Protein AF-0000000082830161 (afdb_homodimer)

Nearest PDB structures (foldseek):
  5fya-assembly1_B  TM=8.811E-01  e=4.080E-21  Pseudomonas aeruginosa PAO1
  5fya-assembly1_A  TM=8.682E-01  e=3.014E-20  Pseudomonas aeruginosa PAO1
  5fqu-assembly1_A  TM=8.841E-01  e=5.123E-19  Pseudomonas aeruginosa PAO1
  5fqu-assembly1_B  TM=8.773E-01  e=6.398E-19  Pseudomonas aeruginosa PAO1
  4kyi-assembly1_A  TM=6.296E-01  e=1.947E-07  Legionella pneumophila subsp. pneumophila str. Philadelphia 1

Structure (mmCIF, N/CA/C/O backbone):
data_AF-0000000082830161-model_v1
#
loop_
_entity.id
_entity.type
_entity.pdbx_description
1 polymer 'Uncharacterized protein'
#
loop_
_atom_site.group_PDB
_atom_site.id
_atom_site.type_symbol
_atom_site.label_atom_id
_atom_site.label_alt_id
_atom_site.label_comp_id
_atom_site.label_asym_id
_atom_site.label_entity_id
_atom_site.label_seq_id
_atom_site.pdbx_PDB_ins_code
_atom_site.Cartn_x
_atom_site.Cartn_y
_atom_site.Cartn_z
_atom_site.occupancy
_atom_site.B_iso_or_equiv
_atom_site.auth_seq_id
_atom_site.auth_comp_id
_atom_site.auth_asym_id
_atom_site.auth_atom_id
_atom_site.pdbx_PDB_model_num
ATOM 1 N N . MET A 1 1 ? -48.688 64.625 6.375 1 28.83 1 MET A N 1
ATOM 2 C CA . MET A 1 1 ? -48.5 63.219 6.566 1 28.83 1 MET A CA 1
ATOM 3 C C . MET A 1 1 ? -47.25 62.75 5.867 1 28.83 1 MET A C 1
ATOM 5 O O . MET A 1 1 ? -47.219 62.625 4.641 1 28.83 1 MET A O 1
ATOM 9 N N . VAL A 1 2 ? -46 63.094 6.355 1 36.34 2 VAL A N 1
ATOM 10 C CA . VAL A 1 2 ? -44.625 62.938 5.898 1 36.34 2 VAL A CA 1
ATOM 11 C C . VAL A 1 2 ? -44.219 61.469 5.938 1 36.34 2 VAL A C 1
ATOM 13 O O . VAL A 1 2 ? -44.25 60.844 7 1 36.34 2 VAL A O 1
ATOM 16 N N . LEU A 1 3 ? -44.406 60.656 4.828 1 34.03 3 LEU A N 1
ATOM 17 C CA . LEU A 1 3 ? -44 59.281 4.613 1 34.03 3 LEU A CA 1
ATOM 18 C C . LEU A 1 3 ? -42.469 59.125 4.777 1 34.03 3 LEU A C 1
ATOM 20 O O . LEU A 1 3 ? -41.719 59.688 3.992 1 34.03 3 LEU A O 1
ATOM 24 N N . ALA A 1 4 ? -41.906 59.094 5.992 1 37.94 4 ALA A N 1
ATOM 25 C CA . ALA A 1 4 ? -40.531 58.75 6.273 1 37.94 4 ALA A CA 1
ATOM 26 C C . ALA A 1 4 ? -40.125 57.438 5.625 1 37.94 4 ALA A C 1
ATOM 28 O O . ALA A 1 4 ? -40.719 56.406 5.914 1 37.94 4 ALA A O 1
ATOM 29 N N . GLY A 1 5 ? -39.562 57.438 4.387 1 36 5 GLY A N 1
ATOM 30 C CA . GLY A 1 5 ? -38.969 56.344 3.65 1 36 5 GLY A CA 1
ATOM 31 C C . GLY A 1 5 ? -37.938 55.562 4.457 1 36 5 GLY A C 1
ATOM 32 O O . GLY A 1 5 ? -37 56.156 4.988 1 36 5 GLY A O 1
ATOM 33 N N . CYS A 1 6 ? -38.281 54.469 5.152 1 37.44 6 CYS A N 1
ATOM 34 C CA . CYS A 1 6 ? -37.406 53.5 5.82 1 37.44 6 CYS A CA 1
ATOM 35 C C . CYS A 1 6 ? -36.25 53.094 4.922 1 37.44 6 CYS A C 1
ATOM 37 O O . CYS A 1 6 ? -36.438 52.594 3.82 1 37.44 6 CYS A O 1
ATOM 39 N N . GLN A 1 7 ? -35.094 53.844 4.895 1 36.03 7 GLN A N 1
ATOM 40 C CA . GLN A 1 7 ? -33.844 53.438 4.289 1 36.03 7 GLN A CA 1
ATOM 41 C C . GLN A 1 7 ? -33.438 52.031 4.734 1 36.03 7 GLN A C 1
ATOM 43 O O . GLN A 1 7 ? -33.25 51.781 5.93 1 36.03 7 GLN A O 1
ATOM 48 N N . THR A 1 8 ? -33.906 50.969 4.09 1 37.84 8 THR A N 1
ATOM 49 C CA . THR A 1 8 ? -33.375 49.625 4.246 1 37.84 8 THR A CA 1
ATOM 50 C C . THR A 1 8 ? -31.844 49.625 4.168 1 37.84 8 THR A C 1
ATOM 52 O O . THR A 1 8 ? -31.266 50 3.139 1 37.84 8 THR A O 1
ATOM 55 N N . THR A 1 9 ? -31.078 49.875 5.195 1 35.88 9 THR A N 1
ATOM 56 C CA . THR A 1 9 ? -29.641 49.625 5.25 1 35.88 9 THR A CA 1
ATOM 57 C C . THR A 1 9 ? -29.344 48.188 4.754 1 35.88 9 THR A C 1
ATOM 59 O O . THR A 1 9 ? -29.812 47.219 5.34 1 35.88 9 THR A O 1
ATOM 62 N N . SER A 1 10 ? -29.203 48 3.447 1 36.72 10 SER A N 1
ATOM 63 C CA . SER A 1 10 ? -28.594 46.812 2.908 1 36.72 10 SER A CA 1
ATOM 64 C C . SER A 1 10 ? -27.375 46.406 3.717 1 36.72 10 SER A C 1
ATOM 66 O O . SER A 1 10 ? -26.469 47.188 3.928 1 36.72 10 SER A O 1
ATOM 68 N N . HIS A 1 11 ? -27.484 45.594 4.734 1 37 11 HIS A N 1
ATOM 69 C CA . HIS A 1 11 ? -26.359 44.938 5.379 1 37 11 HIS A CA 1
ATOM 70 C C . HIS A 1 11 ? -25.344 44.438 4.348 1 37 11 HIS A C 1
ATOM 72 O O . HIS A 1 11 ? -25.656 43.594 3.52 1 37 11 HIS A O 1
ATOM 78 N N . LEU A 1 12 ? -24.531 45.25 3.777 1 35.25 12 LEU A N 1
ATOM 79 C CA . LEU A 1 12 ? -23.297 44.781 3.154 1 35.25 12 LEU A CA 1
ATOM 80 C C . LEU A 1 12 ? -22.656 43.688 3.988 1 35.25 12 LEU A C 1
ATOM 82 O O . LEU A 1 12 ? -22.094 43.938 5.051 1 35.25 12 LEU A O 1
ATOM 86 N N . SER A 1 13 ? -23.281 42.594 4.059 1 37.12 13 SER A N 1
ATOM 87 C CA . SER A 1 13 ? -22.469 41.469 4.543 1 37.12 13 SER A CA 1
ATOM 88 C C . SER A 1 13 ? -21.031 41.562 4.035 1 37.12 13 SER A C 1
ATOM 90 O O . SER A 1 13 ? -20.797 41.688 2.83 1 37.12 13 SER A O 1
ATOM 92 N N . ALA A 1 14 ? -20.172 42.188 4.609 1 39.19 14 ALA A N 1
ATOM 93 C CA . ALA A 1 14 ? -18.734 42.219 4.359 1 39.19 14 ALA A CA 1
ATOM 94 C C . ALA A 1 14 ? -18.281 40.938 3.67 1 39.19 14 ALA A C 1
ATOM 96 O O . ALA A 1 14 ? -18.453 39.844 4.211 1 39.19 14 ALA A O 1
ATOM 97 N N . LEU A 1 15 ? -18.203 40.812 2.412 1 38.62 15 LEU A N 1
ATOM 98 C CA . LEU A 1 15 ? -17.609 39.75 1.609 1 38.62 15 LEU A CA 1
ATOM 99 C C . LEU A 1 15 ? -16.312 39.281 2.234 1 38.62 15 LEU A C 1
ATOM 101 O O . LEU A 1 15 ? -15.32 40 2.264 1 38.62 15 LEU A O 1
ATOM 105 N N . LYS A 1 16 ? -16.312 38.562 3.367 1 47.03 16 LYS A N 1
ATOM 106 C CA . LYS A 1 16 ? -15.094 37.938 3.828 1 47.03 16 LYS A CA 1
ATOM 107 C C . LYS A 1 16 ? -14.219 37.5 2.652 1 47.03 16 LYS A C 1
ATOM 109 O O . LYS A 1 16 ? -14.727 36.906 1.688 1 47.03 16 LYS A O 1
ATOM 114 N N . PRO A 1 17 ? -13.156 38.094 2.34 1 50.16 17 PRO A N 1
ATOM 115 C CA . PRO A 1 17 ? -12.297 37.656 1.234 1 50.16 17 PRO A CA 1
ATOM 116 C C . PRO A 1 17 ? -12.258 36.156 1.067 1 50.16 17 PRO A C 1
ATOM 118 O O . PRO A 1 17 ? -12.102 35.406 2.051 1 50.16 17 PRO A O 1
ATOM 121 N N . GLN A 1 18 ? -12.984 35.562 0.126 1 62.75 18 GLN A N 1
ATOM 122 C CA . GLN A 1 18 ? -13.094 34.156 -0.168 1 62.75 18 GLN A CA 1
ATOM 123 C C . GLN A 1 18 ? -11.719 33.531 -0.36 1 62.75 18 GLN A C 1
ATOM 125 O O . GLN A 1 18 ? -10.961 33.938 -1.24 1 62.75 18 GLN A O 1
ATOM 130 N N . THR A 1 19 ? -11.07 32.938 0.75 1 72.12 19 THR A N 1
ATOM 131 C CA . THR A 1 19 ? -9.844 32.188 0.593 1 72.12 19 THR A CA 1
ATOM 132 C C . THR A 1 19 ? -9.93 31.266 -0.625 1 72.12 19 THR A C 1
ATOM 134 O O . THR A 1 19 ? -10.961 30.641 -0.863 1 72.12 19 THR A O 1
ATOM 137 N N . ALA A 1 20 ? -8.891 31.391 -1.52 1 86.25 20 ALA A N 1
ATOM 138 C CA . ALA A 1 20 ? -8.789 30.516 -2.689 1 86.25 20 ALA A CA 1
ATOM 139 C C . ALA A 1 20 ? -8.945 29.062 -2.299 1 86.25 20 ALA A C 1
ATOM 141 O O . ALA A 1 20 ? -8.641 28.672 -1.165 1 86.25 20 ALA A O 1
ATOM 142 N N . GLU A 1 21 ? -9.484 28.344 -3.156 1 93.88 21 GLU A N 1
ATOM 143 C CA . GLU A 1 21 ? -9.555 26.891 -2.951 1 93.88 21 GLU A CA 1
ATOM 144 C C . GLU A 1 21 ? -8.164 26.297 -2.746 1 93.88 21 GLU A C 1
ATOM 146 O O . GLU A 1 21 ? -7.172 26.844 -3.229 1 93.88 21 GLU A O 1
ATOM 151 N N . ALA A 1 22 ? -8.133 25.266 -2.004 1 96.19 22 ALA A N 1
ATOM 152 C CA . ALA A 1 22 ? -6.875 24.547 -1.807 1 96.19 22 ALA A CA 1
ATOM 153 C C . ALA A 1 22 ? -6.336 24.016 -3.129 1 96.19 22 ALA A C 1
ATOM 155 O O . ALA A 1 22 ? -7.098 23.516 -3.957 1 96.19 22 ALA A O 1
ATOM 156 N N . TYR A 1 23 ? -5.078 24.125 -3.371 1 93 23 TYR A N 1
ATOM 157 C CA . TYR A 1 23 ? -4.477 23.531 -4.562 1 93 23 TYR A CA 1
ATOM 158 C C . TYR A 1 23 ? -3.004 23.219 -4.332 1 93 23 TYR A C 1
ATOM 160 O O . TYR A 1 23 ? -2.414 23.672 -3.35 1 93 23 TYR A O 1
ATOM 168 N N . SER A 1 24 ? -2.529 22.344 -5.125 1 94.38 24 SER A N 1
ATOM 169 C CA . SER A 1 24 ? -1.123 21.953 -5.109 1 94.38 24 SER A CA 1
ATOM 170 C C . SER A 1 24 ? -0.308 22.781 -6.098 1 94.38 24 SER A C 1
ATOM 172 O O . SER A 1 24 ? -0.647 22.859 -7.277 1 94.38 24 SER A O 1
ATOM 174 N N . ARG A 1 25 ? 0.673 23.375 -5.602 1 89.25 25 ARG A N 1
ATOM 175 C CA . ARG A 1 25 ? 1.639 24.078 -6.445 1 89.25 25 ARG A CA 1
ATOM 176 C C . ARG A 1 25 ? 3.02 23.438 -6.344 1 89.25 25 ARG A C 1
ATOM 178 O O . ARG A 1 25 ? 3.504 23.172 -5.242 1 89.25 25 ARG A O 1
ATOM 185 N N . PHE A 1 26 ? 3.539 23.141 -7.52 1 84.12 26 PHE A N 1
ATOM 186 C CA . PHE A 1 26 ? 4.883 22.578 -7.527 1 84.12 26 PHE A CA 1
ATOM 187 C C . PHE A 1 26 ? 5.898 23.594 -7.004 1 84.12 26 PHE A C 1
ATOM 189 O O . PHE A 1 26 ? 5.871 24.766 -7.395 1 84.12 26 PHE A O 1
ATOM 196 N N . VAL A 1 27 ? 6.602 23.188 -6.02 1 76.75 27 VAL A N 1
ATOM 197 C CA . VAL A 1 27 ? 7.684 24.031 -5.523 1 76.75 27 VAL A CA 1
ATOM 198 C C . VAL A 1 27 ? 9.008 23.266 -5.605 1 76.75 27 VAL A C 1
ATOM 200 O O . VAL A 1 27 ? 9.125 22.156 -5.074 1 76.75 27 VAL A O 1
ATOM 203 N N . ASP A 1 28 ? 9.852 23.75 -6.387 1 73.38 28 ASP A N 1
ATOM 204 C CA . ASP A 1 28 ? 11.164 23.125 -6.504 1 73.38 28 ASP A CA 1
ATOM 205 C C . ASP A 1 28 ? 12.078 23.547 -5.359 1 73.38 28 ASP A C 1
ATOM 207 O O . ASP A 1 28 ? 12.453 24.719 -5.262 1 73.38 28 ASP A O 1
ATOM 211 N N . GLN A 1 29 ? 12.492 22.719 -4.531 1 73.12 29 GLN A N 1
ATOM 212 C CA . GLN A 1 29 ? 13.43 22.875 -3.42 1 73.12 29 GLN A CA 1
ATOM 213 C C . GLN A 1 29 ? 13.125 24.141 -2.617 1 73.12 29 GLN A C 1
ATOM 215 O O . GLN A 1 29 ? 13.992 25 -2.463 1 73.12 29 GLN A O 1
ATOM 220 N N . PRO A 1 30 ? 12.008 24.156 -2.018 1 82.31 30 PRO A N 1
ATOM 221 C CA . PRO A 1 30 ? 11.578 25.375 -1.351 1 82.31 30 PRO A CA 1
ATOM 222 C C . PRO A 1 30 ? 12.469 25.75 -0.165 1 82.31 30 PRO A C 1
ATOM 224 O O . PRO A 1 30 ? 12.453 26.906 0.285 1 82.31 30 PRO A O 1
ATOM 227 N N . PHE A 1 31 ? 13.32 24.797 0.176 1 84 31 PHE A N 1
ATOM 228 C CA . PHE A 1 31 ? 14.07 25.078 1.392 1 84 31 PHE A CA 1
ATOM 229 C C . PHE A 1 31 ? 15.57 25.141 1.1 1 84 31 PHE A C 1
ATOM 231 O O . PHE A 1 31 ? 16.391 25.078 2.018 1 84 31 PHE A O 1
ATOM 238 N N . ALA A 1 32 ? 15.875 25.234 -0.155 1 76.94 32 ALA A N 1
ATOM 239 C CA . ALA A 1 32 ? 17.281 25.312 -0.559 1 76.94 32 ALA A CA 1
ATOM 240 C C . ALA A 1 32 ? 17.938 26.562 0.002 1 76.94 32 ALA A C 1
ATOM 242 O O . ALA A 1 32 ? 19.094 26.516 0.436 1 76.94 32 ALA A O 1
ATOM 243 N N . GLN A 1 33 ? 17.156 27.609 -0.022 1 75.5 33 GLN A N 1
ATOM 244 C CA . GLN A 1 33 ? 17.719 28.875 0.471 1 75.5 33 GLN A CA 1
ATOM 245 C C . GLN A 1 33 ? 17.953 28.812 1.978 1 75.5 33 GLN A C 1
ATOM 247 O O . GLN A 1 33 ? 18.922 29.391 2.48 1 75.5 33 GLN A O 1
ATOM 252 N N . LEU A 1 34 ? 17.062 28.172 2.66 1 77.44 34 LEU A N 1
ATOM 253 C CA . LEU A 1 34 ? 17.219 28.016 4.102 1 77.44 34 LEU A CA 1
ATOM 254 C C . LEU A 1 34 ? 18.516 27.266 4.418 1 77.44 34 LEU A C 1
ATOM 256 O O . LEU A 1 34 ? 19.234 27.625 5.352 1 77.44 34 LEU A O 1
ATOM 260 N N . LYS A 1 35 ? 18.781 26.328 3.637 1 77.06 35 LYS A N 1
ATOM 261 C CA . LYS A 1 35 ? 19.984 25.516 3.83 1 77.06 35 LYS A CA 1
ATOM 262 C C . LYS A 1 35 ? 21.25 26.344 3.643 1 77.06 35 LYS A C 1
ATOM 264 O O . LYS A 1 35 ? 22.203 26.219 4.422 1 77.06 35 LYS A O 1
ATOM 269 N N . LYS A 1 36 ? 21.219 27.141 2.674 1 73.5 36 LYS A N 1
ATOM 270 C CA . LYS A 1 36 ? 22.391 27.938 2.326 1 73.5 36 LYS A CA 1
ATOM 271 C C . LYS A 1 36 ? 22.578 29.094 3.309 1 73.5 36 LYS A C 1
ATOM 273 O O . LYS A 1 36 ? 23.719 29.375 3.719 1 73.5 36 LYS A O 1
ATOM 278 N N . GLN A 1 37 ? 21.516 29.594 3.719 1 75.5 37 GLN A N 1
ATOM 279 C CA . GLN A 1 37 ? 21.609 30.812 4.52 1 75.5 37 GLN A CA 1
ATOM 280 C C . GLN A 1 37 ? 21.906 30.484 5.98 1 75.5 37 GLN A C 1
ATOM 282 O O . GLN A 1 37 ? 22.672 31.203 6.637 1 75.5 37 GLN A O 1
ATOM 287 N N . HIS A 1 38 ? 21.328 29.5 6.488 1 75.94 38 HIS A N 1
ATOM 288 C CA . HIS A 1 38 ? 21.406 29.281 7.926 1 75.94 38 HIS A CA 1
ATOM 289 C C . HIS A 1 38 ? 22.375 28.141 8.258 1 75.94 38 HIS A C 1
ATOM 291 O O . HIS A 1 38 ? 22.641 27.875 9.438 1 75.94 38 HIS A O 1
ATOM 297 N N . LYS A 1 39 ? 23.016 27.562 7.285 1 75.12 39 LYS A N 1
ATOM 298 C CA . LYS A 1 39 ? 24 26.484 7.473 1 75.12 39 LYS A CA 1
ATOM 299 C C . LYS A 1 39 ? 23.453 25.422 8.43 1 75.12 39 LYS A C 1
ATOM 301 O O . LYS A 1 39 ? 24.188 24.953 9.312 1 75.12 39 LYS A O 1
ATOM 306 N N . LYS A 1 40 ? 22.219 25.344 8.539 1 86.19 40 LYS A N 1
ATOM 307 C CA . LYS A 1 40 ? 21.609 24.312 9.375 1 86.19 40 LYS A CA 1
ATOM 308 C C . LYS A 1 40 ? 20.812 23.328 8.539 1 86.19 40 LYS A C 1
ATOM 310 O O . LYS A 1 40 ? 20.359 23.656 7.441 1 86.19 40 LYS A O 1
ATOM 315 N N . PRO A 1 41 ? 20.703 22.125 9.055 1 93.75 41 PRO A N 1
ATOM 316 C CA . PRO A 1 41 ? 19.922 21.141 8.305 1 93.75 41 PRO A CA 1
ATOM 317 C C . PRO A 1 41 ? 18.422 21.469 8.289 1 93.75 41 PRO A C 1
ATOM 319 O O . PRO A 1 41 ? 17.891 21.969 9.273 1 93.75 41 PRO A O 1
ATOM 322 N N . VAL A 1 42 ? 17.797 21.188 7.168 1 95.81 42 VAL A N 1
ATOM 323 C CA . VAL A 1 42 ? 16.344 21.328 7.047 1 95.81 42 VAL A CA 1
ATOM 324 C C . VAL A 1 42 ? 15.656 20.141 7.715 1 95.81 42 VAL A C 1
ATOM 326 O O . VAL A 1 42 ? 15.789 19 7.266 1 95.81 42 VAL A O 1
ATOM 329 N N . VAL A 1 43 ? 14.906 20.422 8.789 1 97.44 43 VAL A N 1
ATOM 330 C CA . VAL A 1 43 ? 14.25 19.375 9.57 1 97.44 43 VAL A CA 1
ATOM 331 C C . VAL A 1 43 ? 12.766 19.344 9.227 1 97.44 43 VAL A C 1
ATOM 333 O O . VAL A 1 43 ? 12.07 20.359 9.336 1 97.44 43 VAL A O 1
ATOM 336 N N . ALA A 1 44 ? 12.305 18.172 8.797 1 98.56 44 ALA A N 1
ATOM 337 C CA . ALA A 1 44 ? 10.891 17.969 8.508 1 98.56 44 ALA A CA 1
ATOM 338 C C . ALA A 1 44 ? 10.227 17.125 9.586 1 98.56 44 ALA A C 1
ATOM 340 O O . ALA A 1 44 ? 10.82 16.156 10.07 1 98.56 44 ALA A O 1
ATOM 341 N N . LEU A 1 45 ? 9.055 17.531 10.016 1 98.88 45 LEU A N 1
ATOM 342 C CA . LEU A 1 45 ? 8.172 16.703 10.844 1 98.88 45 LEU A CA 1
ATOM 343 C C . LEU A 1 45 ? 7.043 16.109 10.008 1 98.88 45 LEU A C 1
ATOM 345 O O . LEU A 1 45 ? 6.266 16.844 9.398 1 98.88 45 LEU A O 1
ATOM 349 N N . VAL A 1 46 ? 7.055 14.82 9.922 1 98.94 46 VAL A N 1
ATOM 350 C CA . VAL A 1 46 ? 6.062 14.094 9.133 1 98.94 46 VAL A CA 1
ATOM 351 C C . VAL A 1 46 ? 5.043 13.438 10.062 1 98.94 46 VAL A C 1
ATOM 353 O O . VAL A 1 46 ? 5.398 12.594 10.883 1 98.94 46 VAL A O 1
ATOM 356 N N . LEU A 1 47 ? 3.816 13.867 9.914 1 98.88 47 LEU A N 1
ATOM 357 C CA . LEU A 1 47 ? 2.742 13.383 10.781 1 98.88 47 LEU A CA 1
ATOM 358 C C . LEU A 1 47 ? 1.81 12.453 10.016 1 98.88 47 LEU A C 1
ATOM 360 O O . LEU A 1 47 ? 1.105 12.883 9.102 1 98.88 47 LEU A O 1
ATOM 364 N N . GLY A 1 48 ? 1.772 11.227 10.461 1 98.38 48 GLY A N 1
ATOM 365 C CA . GLY A 1 48 ? 1.076 10.18 9.734 1 98.38 48 GLY A CA 1
ATOM 366 C C . GLY A 1 48 ? -0.414 10.148 10.016 1 98.38 48 GLY A C 1
ATOM 367 O O . GLY A 1 48 ? -0.892 10.812 10.938 1 98.38 48 GLY A O 1
ATOM 368 N N . SER A 1 49 ? -1.104 9.312 9.164 1 96.12 49 SER A N 1
ATOM 369 C CA . SER A 1 49 ? -2.533 9.062 9.328 1 96.12 49 SER A CA 1
ATOM 370 C C . SER A 1 49 ? -2.801 8.086 10.469 1 96.12 49 SER A C 1
ATOM 372 O O . SER A 1 49 ? -1.894 7.379 10.906 1 96.12 49 SER A O 1
ATOM 374 N N . GLY A 1 50 ? -4.121 8.156 10.977 1 90.25 50 GLY A N 1
ATOM 375 C CA . GLY A 1 50 ? -4.406 7.207 12.047 1 90.25 50 GLY A CA 1
ATOM 376 C C . GLY A 1 50 ? -5.699 7.508 12.781 1 90.25 50 GLY A C 1
ATOM 377 O O . GLY A 1 50 ? -5.957 6.941 13.844 1 90.25 50 GLY A O 1
ATOM 378 N N . GLY A 1 51 ? -6.504 8.422 12.273 1 85.38 51 GLY A N 1
ATOM 379 C CA . GLY A 1 51 ? -7.793 8.734 12.875 1 85.38 51 GLY A CA 1
ATOM 380 C C . GLY A 1 51 ? -7.676 9.312 14.273 1 85.38 51 GLY A C 1
ATOM 381 O O . GLY A 1 51 ? -6.926 10.266 14.492 1 85.38 51 GLY A O 1
ATOM 382 N N . ALA A 1 52 ? -8.398 8.672 15.18 1 81.19 52 ALA A N 1
ATOM 383 C CA . ALA A 1 52 ? -8.461 9.188 16.547 1 81.19 52 ALA A CA 1
ATOM 384 C C . ALA A 1 52 ? -7.113 9.016 17.25 1 81.19 52 ALA A C 1
ATOM 386 O O . ALA A 1 52 ? -6.879 9.625 18.297 1 81.19 52 ALA A O 1
ATOM 387 N N . ARG A 1 53 ? -6.285 8.312 16.75 1 90 53 ARG A N 1
ATOM 388 C CA . ARG A 1 53 ? -4.953 8.156 17.312 1 90 53 ARG A CA 1
ATOM 389 C C . ARG A 1 53 ? -4.105 9.406 17.078 1 90 53 ARG A C 1
ATOM 391 O O . ARG A 1 53 ? -3.01 9.531 17.625 1 90 53 ARG A O 1
ATOM 398 N N . GLY A 1 54 ? -4.656 10.328 16.375 1 93 54 GLY A N 1
ATOM 399 C CA . GLY A 1 54 ? -3.975 11.57 16.031 1 93 54 GLY A CA 1
ATOM 400 C C . GLY A 1 54 ? -3.625 12.414 17.234 1 93 54 GLY A C 1
ATOM 401 O O . GLY A 1 54 ? -2.754 13.281 17.156 1 93 54 GLY A O 1
ATOM 402 N N . TYR A 1 55 ? -4.227 12.133 18.375 1 93.56 55 TYR A N 1
ATOM 403 C CA . TYR A 1 55 ? -3.893 12.867 19.594 1 93.56 55 TYR A CA 1
ATOM 404 C C . TYR A 1 55 ? -2.449 12.609 20.016 1 93.56 55 TYR A C 1
ATOM 406 O O . TYR A 1 55 ? -1.837 13.43 20.703 1 93.56 55 TYR A O 1
ATOM 414 N N . ALA A 1 56 ? -1.927 11.531 19.578 1 96 56 ALA A N 1
ATOM 415 C CA . ALA A 1 56 ? -0.538 11.203 19.891 1 96 56 ALA A CA 1
ATOM 416 C C . ALA A 1 56 ? 0.418 12.203 19.25 1 96 56 ALA A C 1
ATOM 418 O O . ALA A 1 56 ? 1.499 12.469 19.781 1 96 56 ALA A O 1
ATOM 419 N N . HIS A 1 57 ? 0.059 12.734 18.078 1 98.19 57 HIS A N 1
ATOM 420 C CA . HIS A 1 57 ? 0.884 13.75 17.438 1 98.19 57 HIS A CA 1
ATOM 421 C C . HIS A 1 57 ? 1.111 14.938 18.375 1 98.19 57 HIS A C 1
ATOM 423 O O . HIS A 1 57 ? 2.195 15.531 18.375 1 98.19 57 HIS A O 1
ATOM 429 N N . ILE A 1 58 ? 0.1 15.266 19.156 1 97.94 58 ILE A N 1
ATOM 430 C CA . ILE A 1 58 ? 0.179 16.406 20.062 1 97.94 58 ILE A CA 1
ATOM 431 C C . ILE A 1 58 ? 1.243 16.141 21.125 1 97.94 58 ILE A C 1
ATOM 433 O O . ILE A 1 58 ? 2.068 17.016 21.422 1 97.94 58 ILE A O 1
ATOM 437 N N . GLY A 1 59 ? 1.216 14.945 21.688 1 98.12 59 GLY A N 1
ATOM 438 C CA . GLY A 1 59 ? 2.246 14.578 22.641 1 98.12 59 GLY A CA 1
ATOM 439 C C . GLY A 1 59 ? 3.646 14.641 22.062 1 98.12 59 GLY A C 1
ATOM 440 O O . GLY A 1 59 ? 4.574 15.117 22.719 1 98.12 59 GLY A O 1
ATOM 441 N N . VAL A 1 60 ? 3.795 14.18 20.859 1 98.69 60 VAL A N 1
ATOM 442 C CA . VAL A 1 60 ? 5.094 14.203 20.203 1 98.69 60 VAL A CA 1
ATOM 443 C C . VAL A 1 60 ? 5.559 15.648 20.031 1 98.69 60 VAL A C 1
ATOM 445 O O . VAL A 1 60 ? 6.703 15.977 20.344 1 98.69 60 VAL A O 1
ATOM 448 N N . ILE A 1 61 ? 4.703 16.531 19.562 1 98.75 61 ILE A N 1
ATOM 449 C CA . ILE A 1 61 ? 5.023 17.922 19.312 1 98.75 61 ILE A CA 1
ATOM 450 C C . ILE A 1 61 ? 5.418 18.609 20.625 1 98.75 61 ILE A C 1
ATOM 452 O O . ILE A 1 61 ? 6.363 19.391 20.656 1 98.75 61 ILE A O 1
ATOM 456 N N . GLU A 1 62 ? 4.703 18.281 21.672 1 98.31 62 GLU A N 1
ATOM 457 C CA . GLU A 1 62 ? 5.02 18.828 22.984 1 98.31 62 GLU A CA 1
ATOM 458 C C . GLU A 1 62 ? 6.461 18.516 23.375 1 98.31 62 GLU A C 1
ATOM 460 O O . GLU A 1 62 ? 7.199 19.422 23.797 1 98.31 62 GLU A O 1
ATOM 465 N N . VAL A 1 63 ? 6.848 17.312 23.234 1 98.62 63 VAL A N 1
ATOM 466 C CA . VAL A 1 63 ? 8.188 16.891 23.625 1 98.62 63 VAL A CA 1
ATOM 467 C C . VAL A 1 63 ? 9.227 17.547 22.719 1 98.62 63 VAL A C 1
ATOM 469 O O . VAL A 1 63 ? 10.25 18.047 23.203 1 98.62 63 VAL A O 1
ATOM 472 N N . LEU A 1 64 ? 8.984 17.562 21.422 1 98.44 64 LEU A N 1
ATOM 473 C CA . LEU A 1 64 ? 9.93 18.188 20.5 1 98.44 64 LEU A CA 1
ATOM 474 C C . LEU A 1 64 ? 10.156 19.656 20.859 1 98.44 64 LEU A C 1
ATOM 476 O O . LEU A 1 64 ? 11.297 20.109 20.953 1 98.44 64 LEU A O 1
ATOM 480 N N . GLU A 1 65 ? 9.125 20.391 21.141 1 97.62 65 GLU A N 1
ATOM 481 C CA . GLU A 1 65 ? 9.234 21.797 21.484 1 97.62 65 GLU A CA 1
ATOM 482 C C . GLU A 1 65 ? 9.969 21.984 22.812 1 97.62 65 GLU A C 1
ATOM 484 O O . GLU A 1 65 ? 10.773 22.922 22.953 1 97.62 65 GLU A O 1
ATOM 489 N N . GLN A 1 66 ? 9.656 21.172 23.719 1 97.25 66 GLN A N 1
ATOM 490 C CA . GLN A 1 66 ? 10.289 21.25 25.031 1 97.25 66 GLN A CA 1
ATOM 491 C C . GLN A 1 66 ? 11.805 21.109 24.906 1 97.25 66 GLN A C 1
ATOM 493 O O . GLN A 1 66 ? 12.555 21.641 25.734 1 97.25 66 GLN A O 1
ATOM 498 N N . HIS A 1 67 ? 12.195 20.469 23.922 1 97.38 67 HIS A N 1
ATOM 499 C CA . HIS A 1 67 ? 13.625 20.219 23.75 1 97.38 67 HIS A CA 1
ATOM 500 C C . HIS A 1 67 ? 14.211 21.078 22.641 1 97.38 67 HIS A C 1
ATOM 502 O O . HIS A 1 67 ? 15.281 20.781 22.109 1 97.38 67 HIS A O 1
ATOM 508 N N . GLY A 1 68 ? 13.422 22.016 22.188 1 96.12 68 GLY A N 1
ATOM 509 C CA . GLY A 1 68 ? 13.914 23.016 21.234 1 96.12 68 GLY A CA 1
ATOM 510 C C . GLY A 1 68 ? 14.008 22.484 19.812 1 96.12 68 GLY A C 1
ATOM 511 O O . GLY A 1 68 ? 14.719 23.047 18.984 1 96.12 68 GLY A O 1
ATOM 512 N N . ILE A 1 69 ? 13.414 21.438 19.531 1 96.56 69 ILE A N 1
ATOM 513 C CA . ILE A 1 69 ? 13.398 20.875 18.188 1 96.56 69 ILE A CA 1
ATOM 514 C C . ILE A 1 69 ? 12.18 21.391 17.422 1 96.56 69 ILE A C 1
ATOM 516 O O . ILE A 1 69 ? 11.062 20.906 17.641 1 96.56 69 ILE A O 1
ATOM 520 N N . ARG A 1 70 ? 12.414 22.328 16.594 1 95.25 70 ARG A N 1
ATOM 521 C CA . ARG A 1 70 ? 11.344 22.906 15.781 1 95.25 70 ARG A CA 1
ATOM 522 C C . ARG A 1 70 ? 11.523 22.531 14.312 1 95.25 70 ARG A C 1
ATOM 524 O O . ARG A 1 70 ? 12.586 22.781 13.734 1 95.25 70 ARG A O 1
ATOM 531 N N . PRO A 1 71 ? 10.484 22 13.727 1 97.56 71 PRO A N 1
ATOM 532 C CA . PRO A 1 71 ? 10.633 21.656 12.312 1 97.56 71 PRO A CA 1
ATOM 533 C C . PRO A 1 71 ? 10.633 22.875 11.398 1 97.56 71 PRO A C 1
ATOM 535 O O . PRO A 1 71 ? 9.992 23.875 11.703 1 97.56 71 PRO A O 1
ATOM 538 N N . ASP A 1 72 ? 11.359 22.734 10.297 1 97 72 ASP A N 1
ATOM 539 C CA . ASP A 1 72 ? 11.367 23.781 9.266 1 97 72 ASP A CA 1
ATOM 540 C C . ASP A 1 72 ? 10.109 23.688 8.398 1 97 72 ASP A C 1
ATOM 542 O O . ASP A 1 72 ? 9.672 24.703 7.824 1 97 72 ASP A O 1
ATOM 546 N N . PHE A 1 73 ? 9.562 22.484 8.289 1 97.88 73 PHE A N 1
ATOM 547 C CA . PHE A 1 73 ? 8.258 22.328 7.648 1 97.88 73 PHE A CA 1
ATOM 548 C C . PHE A 1 73 ? 7.582 21.047 8.117 1 97.88 73 PHE A C 1
ATOM 550 O O . PHE A 1 73 ? 8.211 20.203 8.742 1 97.88 73 PHE A O 1
ATOM 557 N N . ILE A 1 74 ? 6.27 20.969 7.863 1 98.75 74 ILE A N 1
ATOM 558 C CA . ILE A 1 74 ? 5.449 19.844 8.297 1 98.75 74 ILE A CA 1
ATOM 559 C C . ILE A 1 74 ? 4.719 19.234 7.094 1 98.75 74 ILE A C 1
ATOM 561 O O . ILE A 1 74 ? 4.242 19.969 6.223 1 98.75 74 ILE A O 1
ATOM 565 N N . VAL A 1 75 ? 4.742 17.938 6.988 1 98.81 75 VAL A N 1
ATOM 566 C CA . VAL A 1 75 ? 3.895 17.203 6.055 1 98.81 75 VAL A CA 1
ATOM 567 C C . VAL A 1 75 ? 2.914 16.328 6.832 1 98.81 75 VAL A C 1
ATOM 569 O O . VAL A 1 75 ? 3.312 15.609 7.75 1 98.81 75 VAL A O 1
ATOM 572 N N . GLY A 1 76 ? 1.658 16.438 6.5 1 98.81 76 GLY A N 1
ATOM 573 C CA . GLY A 1 76 ? 0.668 15.68 7.25 1 98.81 76 GLY A CA 1
ATOM 574 C C . GLY A 1 76 ? -0.318 14.945 6.359 1 98.81 76 GLY A C 1
ATOM 575 O O . GLY A 1 76 ? -0.709 15.453 5.305 1 98.81 76 GLY A O 1
ATOM 576 N N . THR A 1 77 ? -0.735 13.812 6.793 1 98.62 77 THR A N 1
ATOM 577 C CA . THR A 1 77 ? -1.79 13.031 6.156 1 98.62 77 THR A CA 1
ATOM 578 C C . THR A 1 77 ? -2.904 12.711 7.148 1 98.62 77 THR A C 1
ATOM 580 O O . THR A 1 77 ? -2.645 12.195 8.242 1 98.62 77 THR A O 1
ATOM 583 N N . SER A 1 78 ? -4.223 12.984 6.773 1 96.81 78 SER A N 1
ATOM 584 C CA . SER A 1 78 ? -5.383 12.688 7.605 1 96.81 78 SER A CA 1
ATOM 585 C C . SER A 1 78 ? -5.242 13.297 8.992 1 96.81 78 SER A C 1
ATOM 587 O O . SER A 1 78 ? -4.996 14.5 9.125 1 96.81 78 SER A O 1
ATOM 589 N N . ALA A 1 79 ? -5.27 12.547 10.055 1 94.94 79 ALA A N 1
ATOM 590 C CA . ALA A 1 79 ? -5.113 13.07 11.414 1 94.94 79 ALA A CA 1
ATOM 591 C C . ALA A 1 79 ? -3.846 13.914 11.531 1 94.94 79 ALA A C 1
ATOM 593 O O . ALA A 1 79 ? -3.828 14.914 12.25 1 94.94 79 ALA A O 1
ATOM 594 N N . GLY A 1 80 ? -2.855 13.508 10.844 1 98.12 80 GLY A N 1
ATOM 595 C CA . GLY A 1 80 ? -1.618 14.273 10.836 1 98.12 80 GLY A CA 1
ATOM 596 C C . GLY A 1 80 ? -1.766 15.641 10.203 1 98.12 80 GLY A C 1
ATOM 597 O O . GLY A 1 80 ? -1.135 16.609 10.648 1 98.12 80 GLY A O 1
ATOM 598 N N . SER A 1 81 ? -2.592 15.711 9.172 1 98.62 81 SER A N 1
ATOM 599 C CA . SER A 1 81 ? -2.812 17.016 8.547 1 98.62 81 SER A CA 1
ATOM 600 C C . SER A 1 81 ? -3.611 17.938 9.461 1 98.62 81 SER A C 1
ATOM 602 O O . SER A 1 81 ? -3.398 19.141 9.469 1 98.62 81 SER A O 1
ATOM 604 N N . ILE A 1 82 ? -4.512 17.375 10.258 1 96.88 82 ILE A N 1
ATOM 605 C CA . ILE A 1 82 ? -5.305 18.172 11.195 1 96.88 82 ILE A CA 1
ATOM 606 C C . ILE A 1 82 ? -4.395 18.781 12.258 1 96.88 82 ILE A C 1
ATOM 608 O O . ILE A 1 82 ? -4.305 20 12.383 1 96.88 82 ILE A O 1
ATOM 612 N N . VAL A 1 83 ? -3.658 17.938 12.922 1 97.94 83 VAL A N 1
ATOM 613 C CA . VAL A 1 83 ? -2.785 18.391 14.008 1 97.94 83 VAL A CA 1
ATOM 614 C C . VAL A 1 83 ? -1.667 19.266 13.438 1 97.94 83 VAL A C 1
ATOM 616 O O . VAL A 1 83 ? -1.341 20.297 14.008 1 97.94 83 VAL A O 1
ATOM 619 N N . GLY A 1 84 ? -1.151 18.828 12.336 1 98.75 84 GLY A N 1
ATOM 620 C CA . GLY A 1 84 ? -0.074 19.562 11.703 1 98.75 84 GLY A CA 1
ATOM 621 C C . GLY A 1 84 ? -0.477 20.969 11.297 1 98.75 84 GLY A C 1
ATOM 622 O O . GLY A 1 84 ? 0.269 21.938 11.531 1 98.75 84 GLY A O 1
ATOM 623 N N . ALA A 1 85 ? -1.649 21.109 10.742 1 98.62 85 ALA A N 1
ATOM 624 C CA . ALA A 1 85 ? -2.115 22.422 10.297 1 98.62 85 ALA A CA 1
ATOM 625 C C . ALA A 1 85 ? -2.316 23.359 11.477 1 98.62 85 ALA A C 1
ATOM 627 O O . ALA A 1 85 ? -1.914 24.531 11.43 1 98.62 85 ALA A O 1
ATOM 628 N N . ILE A 1 86 ? -2.9 22.859 12.5 1 98.38 86 ILE A N 1
ATOM 629 C CA . ILE A 1 86 ? -3.166 23.703 13.664 1 98.38 86 ILE A CA 1
ATOM 630 C C . ILE A 1 86 ? -1.847 24.109 14.32 1 98.38 86 ILE A C 1
ATOM 632 O O . ILE A 1 86 ? -1.654 25.266 14.672 1 98.38 86 ILE A O 1
ATOM 636 N N . TYR A 1 87 ? -0.925 23.234 14.406 1 98.69 87 TYR A N 1
ATOM 637 C CA . TYR A 1 87 ? 0.398 23.531 14.938 1 98.69 87 TYR A CA 1
ATOM 638 C C . TYR A 1 87 ? 1.132 24.531 14.039 1 98.69 87 TYR A C 1
ATOM 640 O O . TYR A 1 87 ? 1.713 25.5 14.516 1 98.69 87 TYR A O 1
ATOM 648 N N . ALA A 1 88 ? 1.051 24.297 12.789 1 98.62 88 ALA A N 1
ATOM 649 C CA . ALA A 1 88 ? 1.76 25.109 11.812 1 98.62 88 ALA A CA 1
ATOM 650 C C . ALA A 1 88 ? 1.253 26.547 11.828 1 98.62 88 ALA A C 1
ATOM 652 O O . ALA A 1 88 ? 1.959 27.469 11.398 1 98.62 88 ALA A O 1
ATOM 653 N N . SER A 1 89 ? 0.03 26.719 12.266 1 98.31 89 SER A N 1
ATOM 654 C CA . SER A 1 89 ? -0.571 28.062 12.281 1 98.31 89 SER A CA 1
ATOM 655 C C . SER A 1 89 ? 0.076 28.938 13.344 1 98.31 89 SER A C 1
ATOM 657 O O . SER A 1 89 ? -0.102 30.156 13.328 1 98.31 89 SER A O 1
ATOM 659 N N . GLY A 1 90 ? 0.732 28.297 14.297 1 97.69 90 GLY A N 1
ATOM 660 C CA . GLY A 1 90 ? 1.4 29.078 15.336 1 97.69 90 GLY A CA 1
ATOM 661 C C . GLY A 1 90 ? 0.94 28.719 16.734 1 97.69 90 GLY A C 1
ATOM 662 O O . GLY A 1 90 ? 1.461 29.25 17.719 1 97.69 90 GLY A O 1
ATOM 663 N N . LYS A 1 91 ? 0.043 27.828 16.844 1 97.25 91 LYS A N 1
ATOM 664 C CA . LYS A 1 91 ? -0.407 27.422 18.172 1 97.25 91 LYS A CA 1
ATOM 665 C C . LYS A 1 91 ? 0.705 26.719 18.938 1 97.25 91 LYS A C 1
ATOM 667 O O . LYS A 1 91 ? 1.46 25.938 18.359 1 97.25 91 LYS A O 1
ATOM 672 N N . THR A 1 92 ? 0.74 27.047 20.203 1 96.62 92 THR A N 1
ATOM 673 C CA . THR A 1 92 ? 1.683 26.359 21.078 1 96.62 92 THR A CA 1
ATOM 674 C C . THR A 1 92 ? 1.199 24.953 21.406 1 96.62 92 THR A C 1
ATOM 676 O O . THR A 1 92 ? 0.026 24.625 21.219 1 96.62 92 THR A O 1
ATOM 679 N N . PRO A 1 93 ? 2.109 24.141 21.906 1 96.19 93 PRO A N 1
ATOM 680 C CA . PRO A 1 93 ? 1.68 22.797 22.312 1 96.19 93 PRO A CA 1
ATOM 681 C C . PRO A 1 93 ? 0.55 22.828 23.344 1 96.19 93 PRO A C 1
ATOM 683 O O . PRO A 1 93 ? -0.373 22.016 23.281 1 96.19 93 PRO A O 1
ATOM 686 N N . ASP A 1 94 ? 0.622 23.75 24.219 1 96.31 94 ASP A N 1
ATOM 687 C CA . ASP A 1 94 ? -0.437 23.875 25.219 1 96.31 94 ASP A CA 1
ATOM 688 C C . ASP A 1 94 ? -1.771 24.219 24.547 1 96.31 94 ASP A C 1
ATOM 690 O O . ASP A 1 94 ? -2.812 23.688 24.922 1 96.31 94 ASP A O 1
ATOM 694 N N . GLU A 1 95 ? -1.729 25.141 23.656 1 96.81 95 GLU A N 1
ATOM 695 C CA . GLU A 1 95 ? -2.941 25.5 22.922 1 96.81 95 GLU A CA 1
ATOM 696 C C . GLU A 1 95 ? -3.471 24.328 22.125 1 96.81 95 GLU A C 1
ATOM 698 O O . GLU A 1 95 ? -4.684 24.125 22.031 1 96.81 95 GLU A O 1
ATOM 703 N N . LEU A 1 96 ? -2.547 23.641 21.562 1 96.25 96 LEU A N 1
ATOM 704 C CA . LEU A 1 96 ? -2.916 22.438 20.812 1 96.25 96 LEU A CA 1
ATOM 705 C C . LEU A 1 96 ? -3.633 21.438 21.719 1 96.25 96 LEU A C 1
ATOM 707 O O . LEU A 1 96 ? -4.664 20.875 21.344 1 96.25 96 LEU A O 1
ATOM 711 N N . ARG A 1 97 ? -3.078 21.188 22.844 1 95 97 ARG A N 1
ATOM 712 C CA . ARG A 1 97 ? -3.648 20.266 23.828 1 95 97 ARG A CA 1
ATOM 713 C C . ARG A 1 97 ? -5.031 20.719 24.266 1 95 97 ARG A C 1
ATOM 715 O O . ARG A 1 97 ? -5.969 19.922 24.328 1 95 97 ARG A O 1
ATOM 722 N N . ASP A 1 98 ? -5.152 21.969 24.547 1 94.5 98 ASP A N 1
ATOM 723 C CA . ASP A 1 98 ? -6.43 22.531 24.953 1 94.5 98 ASP A CA 1
ATOM 724 C C . ASP A 1 98 ? -7.484 22.359 23.859 1 94.5 98 ASP A C 1
ATOM 726 O O . ASP A 1 98 ? -8.633 22 24.156 1 94.5 98 ASP A O 1
ATOM 730 N N . THR A 1 99 ? -7.07 22.703 22.656 1 92.25 99 THR A N 1
ATOM 731 C CA . THR A 1 99 ? -7.961 22.531 21.516 1 92.25 99 THR A CA 1
ATOM 732 C C . THR A 1 99 ? -8.445 21.094 21.406 1 92.25 99 THR A C 1
ATOM 734 O O . THR A 1 99 ? -9.625 20.844 21.156 1 92.25 99 THR A O 1
ATOM 737 N N . ALA A 1 100 ? -7.566 20.156 21.625 1 89.5 100 ALA A N 1
ATOM 738 C CA . ALA A 1 100 ? -7.875 18.719 21.516 1 89.5 100 ALA A CA 1
ATOM 739 C C . ALA A 1 100 ? -8.836 18.297 22.625 1 89.5 100 ALA A C 1
ATOM 741 O O . ALA A 1 100 ? -9.773 17.531 22.375 1 89.5 100 ALA A O 1
ATOM 742 N N . LEU A 1 101 ? -8.656 18.812 23.766 1 88.62 101 LEU A N 1
ATOM 743 C CA . LEU A 1 101 ? -9.438 18.375 24.922 1 88.62 101 LEU A CA 1
ATOM 744 C C . LEU A 1 101 ? -10.828 19.016 24.906 1 88.62 101 LEU A C 1
ATOM 746 O O . LEU A 1 101 ? -11.773 18.453 25.453 1 88.62 101 LEU A O 1
ATOM 750 N N . LYS A 1 102 ? -10.945 20.094 24.219 1 86.56 102 LYS A N 1
ATOM 751 C CA . LYS A 1 102 ? -12.227 20.797 24.172 1 86.56 102 LYS A CA 1
ATOM 752 C C . LYS A 1 102 ? -13.055 20.359 22.969 1 86.56 102 LYS A C 1
ATOM 754 O O . LYS A 1 102 ? -14.242 20.672 22.875 1 86.56 102 LYS A O 1
ATOM 759 N N . MET A 1 103 ? -12.367 19.688 22.094 1 82.75 103 MET A N 1
ATOM 760 C CA . MET A 1 103 ? -13.07 19.25 20.891 1 82.75 103 MET A CA 1
ATOM 761 C C . MET A 1 103 ? -14.227 18.328 21.234 1 82.75 103 MET A C 1
ATOM 763 O O . MET A 1 103 ? -14.078 17.406 22.031 1 82.75 103 MET A O 1
ATOM 767 N N . LYS A 1 104 ? -15.391 18.609 20.703 1 75.12 104 LYS A N 1
ATOM 768 C CA . LYS A 1 104 ? -16.562 17.75 20.828 1 75.12 104 LYS A CA 1
ATOM 769 C C . LYS A 1 104 ? -16.875 17.047 19.5 1 75.12 104 LYS A C 1
ATOM 771 O O . LYS A 1 104 ? -16.531 17.562 18.438 1 75.12 104 LYS A O 1
ATOM 776 N N . ALA A 1 105 ? -17.438 15.844 19.656 1 66.94 105 ALA A N 1
ATOM 777 C CA . ALA A 1 105 ? -17.812 15.078 18.469 1 66.94 105 ALA A CA 1
ATOM 778 C C . ALA A 1 105 ? -18.656 15.93 17.516 1 66.94 105 ALA A C 1
ATOM 780 O O . ALA A 1 105 ? -18.5 15.836 16.297 1 66.94 105 ALA A O 1
ATOM 781 N N . ALA A 1 106 ? -19.406 16.719 17.984 1 67.81 106 ALA A N 1
ATOM 782 C CA . ALA A 1 106 ? -20.312 17.547 17.203 1 67.81 106 ALA A CA 1
ATOM 783 C C . ALA A 1 106 ? -19.547 18.594 16.406 1 67.81 106 ALA A C 1
ATOM 785 O O . ALA A 1 106 ? -20.078 19.156 15.43 1 67.81 106 ALA A O 1
ATOM 786 N N . ASP A 1 107 ? -18.359 18.766 16.797 1 70.44 107 ASP A N 1
ATOM 787 C CA . ASP A 1 107 ? -17.547 19.766 16.109 1 70.44 107 ASP A CA 1
ATOM 788 C C . ASP A 1 107 ? -17.062 19.219 14.766 1 70.44 107 ASP A C 1
ATOM 790 O O . ASP A 1 107 ? -16.75 19.984 13.852 1 70.44 107 ASP A O 1
ATOM 794 N N . VAL A 1 108 ? -17.016 17.875 14.617 1 65.69 108 VAL A N 1
ATOM 795 C CA . VAL A 1 108 ? -16.375 17.344 13.422 1 65.69 108 VAL A CA 1
ATOM 796 C C . VAL A 1 108 ? -17.297 16.344 12.742 1 65.69 108 VAL A C 1
ATOM 798 O O . VAL A 1 108 ? -17 15.844 11.648 1 65.69 108 VAL A O 1
ATOM 801 N N . ARG A 1 109 ? -18.328 15.914 13.352 1 62.97 109 ARG A N 1
ATOM 802 C CA . ARG A 1 109 ? -19.281 14.977 12.758 1 62.97 109 ARG A CA 1
ATOM 803 C C . ARG A 1 109 ? -20.594 15.672 12.406 1 62.97 109 ARG A C 1
ATOM 805 O O . ARG A 1 109 ? -21.125 16.453 13.203 1 62.97 109 ARG A O 1
ATOM 812 N N . ASP A 1 110 ? -20.797 15.82 11.031 1 56.28 110 ASP A N 1
ATOM 813 C CA . ASP A 1 110 ? -22.062 16.422 10.609 1 56.28 110 ASP A CA 1
ATOM 814 C C . ASP A 1 110 ? -23.203 15.43 10.773 1 56.28 110 ASP A C 1
ATOM 816 O O . ASP A 1 110 ? -23 14.219 10.68 1 56.28 110 ASP A O 1
ATOM 820 N N . ILE A 1 111 ? -24.25 15.805 11.43 1 48.09 111 ILE A N 1
ATOM 821 C CA . ILE A 1 111 ? -25.516 15.086 11.422 1 48.09 111 ILE A CA 1
ATOM 822 C C . ILE A 1 111 ? -25.922 14.766 9.984 1 48.09 111 ILE A C 1
ATOM 824 O O . ILE A 1 111 ? -26.719 13.867 9.742 1 48.09 111 ILE A O 1
ATOM 828 N N . SER A 1 112 ? -25.422 15.625 9.125 1 46.16 112 SER A N 1
ATOM 829 C CA . SER A 1 112 ? -25.984 15.422 7.789 1 46.16 112 SER A CA 1
ATOM 830 C C . SER A 1 112 ? -25.438 14.156 7.141 1 46.16 112 SER A C 1
ATOM 832 O O . SER A 1 112 ? -24.266 14.094 6.781 1 46.16 112 SER A O 1
ATOM 834 N N . ILE A 1 113 ? -25.891 13.094 7.633 1 47.16 113 ILE A N 1
ATOM 835 C CA . ILE A 1 113 ? -25.734 11.781 7.023 1 47.16 113 ILE A CA 1
ATOM 836 C C . ILE A 1 113 ? -26.016 11.867 5.523 1 47.16 113 ILE A C 1
ATOM 838 O O . ILE A 1 113 ? -27.125 12.234 5.117 1 47.16 113 ILE A O 1
ATOM 842 N N . GLY A 1 114 ? -25.016 12.57 4.898 1 45.03 114 GLY A N 1
ATOM 843 C CA . GLY A 1 114 ? -25.234 12.664 3.467 1 45.03 114 GLY A CA 1
ATOM 844 C C . GLY A 1 114 ? -25.719 11.367 2.85 1 45.03 114 GLY A C 1
ATOM 845 O O . GLY A 1 114 ? -26.375 10.555 3.516 1 45.03 114 GLY A O 1
ATOM 846 N N . LEU A 1 115 ? -25.219 11.219 1.527 1 45.78 115 LEU A N 1
ATOM 847 C CA . LEU A 1 115 ? -25.547 10.016 0.77 1 45.78 115 LEU A CA 1
ATOM 848 C C . LEU A 1 115 ? -25.141 8.766 1.534 1 45.78 115 LEU A C 1
ATOM 850 O O . LEU A 1 115 ? -23.969 8.586 1.861 1 45.78 115 LEU A O 1
ATOM 854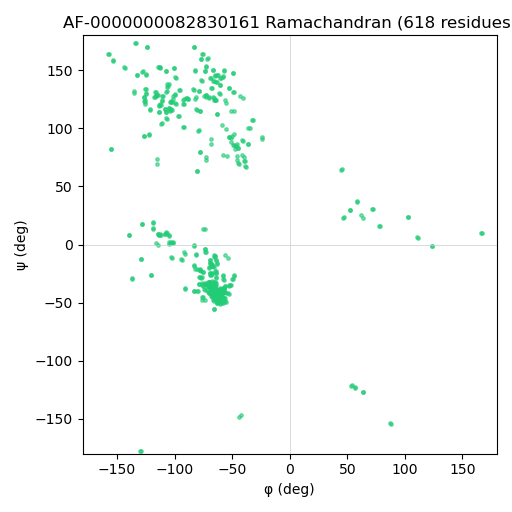 N N . LYS A 1 116 ? -26.109 7.961 1.757 1 54.22 116 LYS A N 1
ATOM 855 C CA . LYS A 1 116 ? -26.234 6.559 2.145 1 54.22 116 LYS A CA 1
ATOM 856 C C . LYS A 1 116 ? -25.422 6.266 3.4 1 54.22 116 LYS A C 1
ATOM 858 O O . LYS A 1 116 ? -24.797 5.203 3.512 1 54.22 116 LYS A O 1
ATOM 863 N N . GLY A 1 117 ? -25.266 7.312 4.289 1 56.91 117 GLY A N 1
ATOM 864 C CA . GLY A 1 117 ? -24.734 6.98 5.598 1 56.91 117 GLY A CA 1
ATOM 865 C C . GLY A 1 117 ? -23.344 7.523 5.824 1 56.91 117 GLY A C 1
ATOM 866 O O . GLY A 1 117 ? -22.766 7.363 6.906 1 56.91 117 GLY A O 1
ATOM 867 N N . PHE A 1 118 ? -22.875 8.336 4.824 1 66.06 118 PHE A N 1
ATOM 868 C CA . PHE A 1 118 ? -21.531 8.891 4.949 1 66.06 118 PHE A CA 1
ATOM 869 C C . PHE A 1 118 ? -21.578 10.32 5.473 1 66.06 118 PHE A C 1
ATOM 871 O O . PHE A 1 118 ? -22.531 11.055 5.203 1 66.06 118 PHE A O 1
ATOM 878 N N . PHE A 1 119 ? -20.531 10.688 6.355 1 69 119 PHE A N 1
ATOM 879 C CA . PHE A 1 119 ? -20.422 12.031 6.902 1 69 119 PHE A CA 1
ATOM 880 C C . PHE A 1 119 ? -19.875 13 5.855 1 69 119 PHE A C 1
ATOM 882 O O . PHE A 1 119 ? -19.125 12.602 4.969 1 69 119 PHE A O 1
ATOM 889 N N . ASP A 1 120 ? -20.516 14.219 5.938 1 75.56 120 ASP A N 1
ATOM 890 C CA . ASP A 1 120 ? -19.891 15.289 5.156 1 75.56 120 ASP A CA 1
ATOM 891 C C . ASP A 1 120 ? -18.719 15.906 5.906 1 75.56 120 ASP A C 1
ATOM 893 O O . ASP A 1 120 ? -18.859 16.344 7.051 1 75.56 120 ASP A O 1
ATOM 897 N N . GLY A 1 121 ? -17.578 16 5.348 1 79.44 121 GLY A N 1
ATOM 898 C CA . GLY A 1 121 ? -16.359 16.5 5.953 1 79.44 121 GLY A CA 1
ATOM 899 C C . GLY A 1 121 ? -16.344 18.016 6.074 1 79.44 121 GLY A C 1
ATOM 900 O O . GLY A 1 121 ? -15.305 18.609 6.406 1 79.44 121 GLY A O 1
ATOM 901 N N . LYS A 1 122 ? -17.516 18.703 5.879 1 87.31 122 LYS A N 1
ATOM 902 C CA . LYS A 1 122 ? -17.547 20.172 5.941 1 87.31 122 LYS A CA 1
ATOM 903 C C . LYS A 1 122 ? -17.281 20.656 7.359 1 87.31 122 LYS A C 1
ATOM 905 O O . LYS A 1 122 ? -16.672 21.703 7.555 1 87.31 122 LYS A O 1
ATOM 910 N N . LYS A 1 123 ? -17.703 19.922 8.297 1 87.94 123 LYS A N 1
ATOM 911 C CA . LYS A 1 123 ? -17.469 20.312 9.68 1 87.94 123 LYS A CA 1
ATOM 912 C C . LYS A 1 123 ? -15.992 20.234 10.039 1 87.94 123 LYS A C 1
ATOM 914 O O . LYS A 1 123 ? -15.5 21.031 10.836 1 87.94 123 LYS A O 1
ATOM 919 N N . VAL A 1 124 ? -15.312 19.266 9.5 1 90.81 124 VAL A N 1
ATOM 920 C CA . VAL A 1 124 ? -13.875 19.188 9.703 1 90.81 124 VAL A CA 1
ATOM 921 C C . VAL A 1 124 ? -13.195 20.406 9.094 1 90.81 124 VAL A C 1
ATOM 923 O O . VAL A 1 124 ? -12.336 21.031 9.727 1 90.81 124 VAL A O 1
ATOM 926 N N . GLU A 1 125 ? -13.586 20.766 7.91 1 94.88 125 GLU A N 1
ATOM 927 C CA . GLU A 1 125 ? -13.062 21.953 7.227 1 94.88 125 GLU A CA 1
ATOM 928 C C . GLU A 1 125 ? -13.281 23.219 8.055 1 94.88 125 GLU A C 1
ATOM 930 O O . GLU A 1 125 ? -12.344 23.984 8.281 1 94.88 125 GLU A O 1
ATOM 935 N N . ASP A 1 126 ? -14.5 23.359 8.5 1 93.75 126 ASP A N 1
ATOM 936 C CA . ASP A 1 126 ? -14.852 24.562 9.266 1 93.75 126 ASP A CA 1
ATOM 937 C C . ASP A 1 126 ? -14.086 24.609 10.586 1 93.75 126 ASP A C 1
ATOM 939 O O . ASP A 1 126 ? -13.609 25.672 10.984 1 93.75 126 ASP A O 1
ATOM 943 N N . TYR A 1 127 ? -14.031 23.531 11.18 1 92.75 127 TYR A N 1
ATOM 944 C CA . TYR A 1 127 ? -13.328 23.453 12.453 1 92.75 127 TYR A CA 1
ATOM 945 C C . TYR A 1 127 ? -11.859 23.844 12.289 1 92.75 127 TYR A C 1
ATOM 947 O O . TYR A 1 127 ? -11.336 24.672 13.047 1 92.75 127 TYR A O 1
ATOM 955 N N . VAL A 1 128 ? -11.195 23.266 11.352 1 96.62 128 VAL A N 1
ATOM 956 C CA . VAL A 1 128 ? -9.773 23.531 11.117 1 96.62 128 VAL A CA 1
ATOM 957 C C . VAL A 1 128 ? -9.586 25 10.742 1 96.62 128 VAL A C 1
ATOM 959 O O . VAL A 1 128 ? -8.695 25.672 11.273 1 96.62 128 VAL A O 1
ATOM 962 N N . ASN A 1 129 ? -10.422 25.484 9.836 1 97.31 129 ASN A N 1
ATOM 963 C CA . ASN A 1 129 ? -10.32 26.891 9.445 1 97.31 129 ASN A CA 1
ATOM 964 C C . ASN A 1 129 ? -10.484 27.812 10.648 1 97.31 129 ASN A C 1
ATOM 966 O O . ASN A 1 129 ? -9.789 28.828 10.75 1 97.31 129 ASN A O 1
ATOM 970 N N . GLN A 1 130 ? -11.367 27.453 11.516 1 95.81 130 GLN A N 1
ATOM 971 C CA . GLN A 1 130 ? -11.539 28.234 12.742 1 95.81 130 GLN A CA 1
ATOM 972 C C . GLN A 1 130 ? -10.273 28.188 13.594 1 95.81 130 GLN A C 1
ATOM 974 O O . GLN A 1 130 ? -9.812 29.219 14.086 1 95.81 130 GLN A O 1
ATOM 979 N N . GLN A 1 131 ? -9.719 27.078 13.719 1 96.38 131 GLN A N 1
ATOM 980 C CA . GLN A 1 131 ? -8.562 26.906 14.594 1 96.38 131 GLN A CA 1
ATOM 981 C C . GLN A 1 131 ? -7.34 27.625 14.039 1 96.38 131 GLN A C 1
ATOM 983 O O . GLN A 1 131 ? -6.48 28.078 14.797 1 96.38 131 GLN A O 1
ATOM 988 N N . VAL A 1 132 ? -7.281 27.812 12.727 1 97.75 132 VAL A N 1
ATOM 989 C CA . VAL A 1 132 ? -6.094 28.422 12.141 1 97.75 132 VAL A CA 1
ATOM 990 C C . VAL A 1 132 ? -6.398 29.875 11.758 1 97.75 132 VAL A C 1
ATOM 992 O O . VAL A 1 132 ? -5.621 30.5 11.039 1 97.75 132 VAL A O 1
ATOM 995 N N . ASN A 1 133 ? -7.566 30.328 12.148 1 97.12 133 ASN A N 1
ATOM 996 C CA . ASN A 1 133 ? -8.016 31.688 11.867 1 97.12 133 ASN A CA 1
ATOM 997 C C . ASN A 1 133 ? -8.047 31.969 10.367 1 97.12 133 ASN A C 1
ATOM 999 O O . ASN A 1 133 ? -7.586 33.031 9.914 1 97.12 133 ASN A O 1
ATOM 1003 N N . ASN A 1 134 ? -8.422 31 9.594 1 97.25 134 ASN A N 1
ATOM 1004 C CA . ASN A 1 134 ? -8.625 31.047 8.148 1 97.25 134 ASN A CA 1
ATOM 1005 C C . ASN A 1 134 ? -7.328 31.391 7.418 1 97.25 134 ASN A C 1
ATOM 1007 O O . ASN A 1 134 ? -7.355 31.969 6.332 1 97.25 134 ASN A O 1
ATOM 1011 N N . LEU A 1 135 ? -6.215 31.062 8.078 1 97.62 135 LEU A N 1
ATOM 1012 C CA . LEU A 1 135 ? -4.93 31.219 7.398 1 97.62 135 LEU A CA 1
ATOM 1013 C C . LEU A 1 135 ? -4.809 30.234 6.23 1 97.62 135 LEU A C 1
ATOM 1015 O O . LEU A 1 135 ? -5.051 29.031 6.395 1 97.62 135 LEU A O 1
ATOM 1019 N N . PRO A 1 136 ? -4.492 30.781 5.047 1 97.94 136 PRO A N 1
ATOM 1020 C CA . PRO A 1 136 ? -4.207 29.859 3.949 1 97.94 136 PRO A CA 1
ATOM 1021 C C . PRO A 1 136 ? -2.875 29.141 4.121 1 97.94 136 PRO A C 1
ATOM 1023 O O . PRO A 1 136 ? -2.004 29.609 4.859 1 97.94 136 PRO A O 1
ATOM 1026 N N . LEU A 1 137 ? -2.719 28.047 3.455 1 98.12 137 LEU A N 1
ATOM 1027 C CA . LEU A 1 137 ? -1.562 27.172 3.623 1 98.12 137 LEU A CA 1
ATOM 1028 C C . LEU A 1 137 ? -0.264 27.938 3.379 1 98.12 137 LEU A C 1
ATOM 1030 O O . LEU A 1 137 ? 0.714 27.766 4.105 1 98.12 137 LEU A O 1
ATOM 1034 N N . GLU A 1 138 ? -0.235 28.828 2.354 1 96.06 138 GLU A N 1
ATOM 1035 C CA . GLU A 1 138 ? 1.004 29.484 1.956 1 96.06 138 GLU A CA 1
ATOM 1036 C C . GLU A 1 138 ? 1.413 30.547 2.975 1 96.06 138 GLU A C 1
ATOM 1038 O O . GLU A 1 138 ? 2.535 31.047 2.932 1 96.06 138 GLU A O 1
ATOM 1043 N N . LYS A 1 139 ? 0.572 30.828 3.975 1 97 139 LYS A N 1
ATOM 1044 C CA . LYS A 1 139 ? 0.866 31.859 4.957 1 97 139 LYS A CA 1
ATOM 1045 C C . LYS A 1 139 ? 1.092 31.266 6.34 1 97 139 LYS A C 1
ATOM 1047 O O . LYS A 1 139 ? 1.204 32 7.328 1 97 139 LYS A O 1
ATOM 1052 N N . MET A 1 140 ? 1.159 30.016 6.449 1 97.5 140 MET A N 1
ATOM 1053 C CA . MET A 1 140 ? 1.375 29.359 7.73 1 97.5 140 MET A CA 1
ATOM 1054 C C . MET A 1 140 ? 2.727 29.75 8.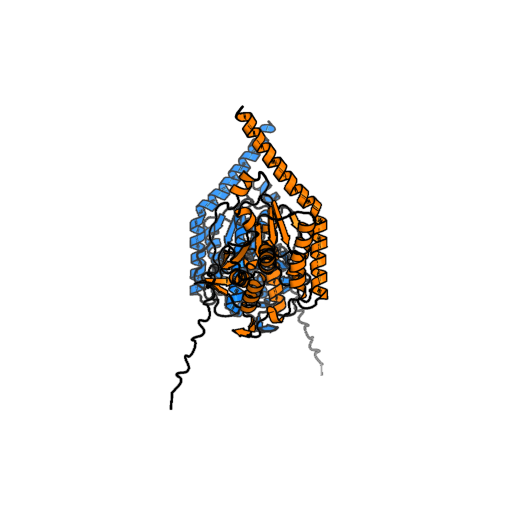32 1 97.5 140 MET A C 1
ATOM 1056 O O . MET A 1 140 ? 3.705 29.906 7.594 1 97.5 140 MET A O 1
ATOM 1060 N N . LYS A 1 141 ? 2.801 29.844 9.641 1 97.69 141 LYS A N 1
ATOM 1061 C CA . LYS A 1 141 ? 4.043 30.172 10.328 1 97.69 141 LYS A CA 1
ATOM 1062 C C . LYS A 1 141 ? 5.113 29.125 10.078 1 97.69 141 LYS A C 1
ATOM 1064 O O . LYS A 1 141 ? 6.285 29.453 9.891 1 97.69 141 LYS A O 1
ATOM 1069 N N . ILE A 1 142 ? 4.742 27.906 10.18 1 97.62 142 ILE A N 1
ATOM 1070 C CA . ILE A 1 142 ? 5.562 26.812 9.695 1 97.62 142 ILE A CA 1
ATOM 1071 C C . ILE A 1 142 ? 5.008 26.281 8.375 1 97.62 142 ILE A C 1
ATOM 1073 O O . ILE A 1 142 ? 3.822 25.953 8.281 1 97.62 142 ILE A O 1
ATOM 1077 N N . PRO A 1 143 ? 5.836 26.297 7.324 1 97.81 143 PRO A N 1
ATOM 1078 C CA . PRO A 1 143 ? 5.332 25.75 6.066 1 97.81 143 PRO A CA 1
ATOM 1079 C C . PRO A 1 143 ? 4.66 24.375 6.242 1 97.81 143 PRO A C 1
ATOM 1081 O O . PRO A 1 143 ? 5.211 23.5 6.902 1 97.81 143 PRO A O 1
ATOM 1084 N N . MET A 1 144 ? 3.439 24.25 5.664 1 98.25 144 MET A N 1
ATOM 1085 C CA . MET A 1 144 ? 2.578 23.094 5.883 1 98.25 144 MET A CA 1
ATOM 1086 C C . MET A 1 144 ? 2.146 22.469 4.559 1 98.25 144 MET A C 1
ATOM 1088 O O . MET A 1 144 ? 1.665 23.172 3.67 1 98.25 144 MET A O 1
ATOM 1092 N N . TYR A 1 145 ? 2.375 21.188 4.445 1 98.69 145 TYR A N 1
ATOM 1093 C CA . TYR A 1 145 ? 1.969 20.422 3.277 1 98.69 145 TYR A CA 1
ATOM 1094 C C . TYR A 1 145 ? 0.96 19.344 3.658 1 98.69 145 TYR A C 1
ATOM 1096 O O . TYR A 1 145 ? 1.209 18.547 4.562 1 98.69 145 TYR A O 1
ATOM 1104 N N . VAL A 1 146 ? -0.171 19.328 2.977 1 98.81 146 VAL A N 1
ATOM 1105 C CA . VAL A 1 146 ? -1.271 18.406 3.279 1 98.81 146 VAL A CA 1
ATOM 1106 C C . VAL A 1 146 ? -1.412 17.375 2.16 1 98.81 146 VAL A C 1
ATOM 1108 O O . VAL A 1 146 ? -1.593 17.75 0.995 1 98.81 146 VAL A O 1
ATOM 1111 N N . VAL A 1 147 ? -1.354 16.141 2.521 1 98.75 147 VAL A N 1
ATOM 1112 C CA . VAL A 1 147 ? -1.365 15.078 1.522 1 98.75 147 VAL A CA 1
ATOM 1113 C C . VAL A 1 147 ? -2.771 14.492 1.403 1 98.75 147 VAL A C 1
ATOM 1115 O O . VAL A 1 147 ? -3.396 14.148 2.41 1 98.75 147 VAL A O 1
ATOM 1118 N N . ALA A 1 148 ? -3.281 14.398 0.228 1 98.38 148 ALA A N 1
ATOM 1119 C CA . ALA A 1 148 ? -4.559 13.773 -0.101 1 98.38 148 ALA A CA 1
ATOM 1120 C C . ALA A 1 148 ? -4.426 12.852 -1.312 1 98.38 148 ALA A C 1
ATOM 1122 O O . ALA A 1 148 ? -3.336 12.703 -1.869 1 98.38 148 ALA A O 1
ATOM 1123 N N . THR A 1 149 ? -5.52 12.141 -1.586 1 97.38 149 THR A N 1
ATOM 1124 C CA . THR A 1 149 ? -5.578 11.273 -2.754 1 97.38 149 THR A CA 1
ATOM 1125 C C . THR A 1 149 ? -6.598 11.789 -3.762 1 97.38 149 THR A C 1
ATOM 1127 O O . THR A 1 149 ? -7.773 11.969 -3.43 1 97.38 149 THR A O 1
ATOM 1130 N N . GLU A 1 150 ? -6.129 12.109 -4.988 1 96.12 150 GLU A N 1
ATOM 1131 C CA . GLU A 1 150 ? -7.082 12.359 -6.062 1 96.12 150 GLU A CA 1
ATOM 1132 C C . GLU A 1 150 ? -7.773 11.07 -6.5 1 96.12 150 GLU A C 1
ATOM 1134 O O . GLU A 1 150 ? -7.113 10.102 -6.867 1 96.12 150 GLU A O 1
ATOM 1139 N N . LEU A 1 151 ? -9.055 11.055 -6.508 1 92.81 151 LEU A N 1
ATOM 1140 C CA . LEU A 1 151 ? -9.836 9.828 -6.539 1 92.81 151 LEU A CA 1
ATOM 1141 C C . LEU A 1 151 ? -9.82 9.211 -7.934 1 92.81 151 LEU A C 1
ATOM 1143 O O . LEU A 1 151 ? -9.633 8 -8.078 1 92.81 151 LEU A O 1
ATOM 1147 N N . ARG A 1 152 ? -9.992 9.93 -8.977 1 89.94 152 ARG A N 1
ATOM 1148 C CA . ARG A 1 152 ? -10.203 9.406 -10.328 1 89.94 152 ARG A CA 1
ATOM 1149 C C . ARG A 1 152 ? -8.977 8.664 -10.836 1 89.94 152 ARG A C 1
ATOM 1151 O O . ARG A 1 152 ? -9.078 7.551 -11.344 1 89.94 152 ARG A O 1
ATOM 1158 N N . HIS A 1 153 ? -7.785 9.258 -10.617 1 91.31 153 HIS A N 1
ATOM 1159 C CA . HIS A 1 153 ? -6.551 8.672 -11.125 1 91.31 153 HIS A CA 1
ATOM 1160 C C . HIS A 1 153 ? -5.781 7.957 -10.023 1 91.31 153 HIS A C 1
ATOM 1162 O O . HIS A 1 153 ? -4.848 7.203 -10.297 1 91.31 153 HIS A O 1
ATOM 1168 N N . GLY A 1 154 ? -6.199 8.18 -8.805 1 92.56 154 GLY A N 1
ATOM 1169 C CA . GLY A 1 154 ? -5.531 7.547 -7.684 1 92.56 154 GLY A CA 1
ATOM 1170 C C . GLY A 1 154 ? -4.16 8.133 -7.398 1 92.56 154 GLY A C 1
ATOM 1171 O O . GLY A 1 154 ? -3.26 7.434 -6.934 1 92.56 154 GLY A O 1
ATOM 1172 N N . THR A 1 155 ? -4.008 9.367 -7.68 1 94.62 155 THR A N 1
ATOM 1173 C CA . THR A 1 155 ? -2.691 9.984 -7.559 1 94.62 155 THR A CA 1
ATOM 1174 C C . THR A 1 155 ? -2.578 10.773 -6.258 1 94.62 155 THR A C 1
ATOM 1176 O O . THR A 1 155 ? -3.58 11.258 -5.73 1 94.62 155 THR A O 1
ATOM 1179 N N . LYS A 1 156 ? -1.356 10.867 -5.77 1 96.81 156 LYS A N 1
ATOM 1180 C CA . LYS A 1 156 ? -1.038 11.672 -4.594 1 96.81 156 LYS A CA 1
ATOM 1181 C C . LYS A 1 156 ? -1.097 13.164 -4.922 1 96.81 156 LYS A C 1
ATOM 1183 O O . LYS A 1 156 ? -0.542 13.602 -5.93 1 96.81 156 LYS A O 1
ATOM 1188 N N . THR A 1 157 ? -1.819 13.906 -4.121 1 97.69 157 THR A N 1
ATOM 1189 C CA . THR A 1 157 ? -1.829 15.367 -4.195 1 97.69 157 THR A CA 1
ATOM 1190 C C . THR A 1 157 ? -1.281 15.977 -2.908 1 97.69 157 THR A C 1
ATOM 1192 O O . THR A 1 157 ? -1.676 15.578 -1.811 1 97.69 157 THR A O 1
ATOM 1195 N N . VAL A 1 158 ? -0.348 16.922 -3.088 1 98.38 158 VAL A N 1
ATOM 1196 C CA . VAL A 1 158 ? 0.22 17.641 -1.952 1 98.38 158 VAL A CA 1
ATOM 1197 C C . VAL A 1 158 ? -0.236 19.094 -1.981 1 98.38 158 VAL A C 1
ATOM 1199 O O . VAL A 1 158 ? 0.32 19.922 -2.721 1 98.38 158 VAL A O 1
ATOM 1202 N N . PHE A 1 159 ? -1.175 19.453 -1.112 1 98.44 159 PHE A N 1
ATOM 1203 C CA . PHE A 1 159 ? -1.664 20.812 -1.027 1 98.44 159 PHE A CA 1
ATOM 1204 C C . PHE A 1 159 ? -0.691 21.688 -0.246 1 98.44 159 PHE A C 1
ATOM 1206 O O . PHE A 1 159 ? -0.236 21.312 0.835 1 98.44 159 PHE A O 1
ATOM 1213 N N . ASN A 1 160 ? -0.382 22.844 -0.802 1 97.69 160 ASN A N 1
ATOM 1214 C CA . ASN A 1 160 ? 0.491 23.797 -0.111 1 97.69 160 ASN A CA 1
ATOM 1215 C C . ASN A 1 160 ? 0.013 25.234 -0.287 1 97.69 160 ASN A C 1
ATOM 1217 O O . ASN A 1 160 ? 0.684 26.172 0.144 1 97.69 160 ASN A O 1
ATOM 1221 N N . TYR A 1 161 ? -1.162 25.422 -0.857 1 97.19 161 TYR A N 1
ATOM 1222 C CA . TYR A 1 161 ? -1.73 26.734 -1.08 1 97.19 161 TYR A CA 1
ATOM 1223 C C . TYR A 1 161 ? -3.24 26.734 -0.874 1 97.19 161 TYR A C 1
ATOM 1225 O O . TYR A 1 161 ? -3.893 25.703 -1.083 1 97.19 161 TYR A O 1
ATOM 1233 N N . GLY A 1 162 ? -3.701 27.922 -0.491 1 97.44 162 GLY A N 1
ATOM 1234 C CA . GLY A 1 162 ? -5.141 28.141 -0.459 1 97.44 162 GLY A CA 1
ATOM 1235 C C . GLY A 1 162 ? -5.773 27.719 0.854 1 97.44 162 GLY A C 1
ATOM 1236 O O . GLY A 1 162 ? -5.141 27.797 1.909 1 97.44 162 GLY A O 1
ATOM 1237 N N . ASN A 1 163 ? -7.09 27.359 0.803 1 98.12 163 ASN A N 1
ATOM 1238 C CA . ASN A 1 163 ? -7.918 27.094 1.975 1 98.12 163 ASN A CA 1
ATOM 1239 C C . ASN A 1 163 ? -7.402 25.906 2.766 1 98.12 163 ASN A C 1
ATOM 1241 O O . ASN A 1 163 ? -7.523 24.766 2.318 1 98.12 163 ASN A O 1
ATOM 1245 N N . THR A 1 164 ? -6.91 26.172 3.957 1 98.44 164 THR A N 1
ATOM 1246 C CA . THR A 1 164 ? -6.301 25.156 4.805 1 98.44 164 THR A CA 1
ATOM 1247 C C . THR A 1 164 ? -7.324 24.094 5.188 1 98.44 164 THR A C 1
ATOM 1249 O O . THR A 1 164 ? -7.066 22.891 5.055 1 98.44 164 THR A O 1
ATOM 1252 N N . GLY A 1 165 ? -8.438 24.5 5.66 1 97.94 165 GLY A N 1
ATOM 1253 C CA . GLY A 1 165 ? -9.484 23.578 6.059 1 97.94 165 GLY A CA 1
ATOM 1254 C C . GLY A 1 165 ? -9.938 22.672 4.934 1 97.94 165 GLY A C 1
ATOM 1255 O O . GLY A 1 165 ? -10.203 21.484 5.148 1 97.94 165 GLY A O 1
ATOM 1256 N N . GLN A 1 166 ? -10.023 23.188 3.734 1 97.5 166 GLN A N 1
ATOM 1257 C CA . GLN A 1 166 ? -10.422 22.406 2.57 1 97.5 166 GLN A CA 1
ATOM 1258 C C . GLN A 1 166 ? -9.406 21.312 2.252 1 97.5 166 GLN A C 1
ATOM 1260 O O . GLN A 1 166 ? -9.773 20.188 1.943 1 97.5 166 GLN A O 1
ATOM 1265 N N . ALA A 1 167 ? -8.125 21.703 2.307 1 98.38 167 ALA A N 1
ATOM 1266 C CA . ALA A 1 167 ? -7.059 20.734 2.09 1 98.38 167 ALA A CA 1
ATOM 1267 C C . ALA A 1 167 ? -7.109 19.625 3.133 1 98.38 167 ALA A C 1
ATOM 1269 O O . ALA A 1 167 ? -6.996 18.438 2.793 1 98.38 167 ALA A O 1
ATOM 1270 N N . VAL A 1 168 ? -7.305 20 4.34 1 98.12 168 VAL A N 1
ATOM 1271 C CA . VAL A 1 168 ? -7.34 19.031 5.445 1 98.12 168 VAL A CA 1
ATOM 1272 C C . VAL A 1 168 ? -8.57 18.141 5.312 1 98.12 168 VAL A C 1
ATOM 1274 O O . VAL A 1 168 ? -8.5 16.938 5.555 1 98.12 168 VAL A O 1
ATOM 1277 N N . ARG A 1 169 ? -9.727 18.719 4.938 1 96.19 169 ARG A N 1
ATOM 1278 C CA . ARG A 1 169 ? -10.93 17.922 4.691 1 96.19 169 ARG A CA 1
ATOM 1279 C C . ARG A 1 169 ? -10.672 16.859 3.633 1 96.19 169 ARG A C 1
ATOM 1281 O O . ARG A 1 169 ? -11.047 15.688 3.814 1 96.19 169 ARG A O 1
ATOM 1288 N N . ALA A 1 170 ? -10.039 17.266 2.559 1 96.69 170 ALA A N 1
ATOM 1289 C CA . ALA A 1 170 ? -9.695 16.312 1.506 1 96.69 170 ALA A CA 1
ATOM 1290 C C . ALA A 1 170 ? -8.805 15.188 2.047 1 96.69 170 ALA A C 1
ATOM 1292 O O . ALA A 1 170 ? -9.086 14.008 1.819 1 96.69 170 ALA A O 1
ATOM 1293 N N . SER A 1 171 ? -7.855 15.539 2.818 1 97.62 171 SER A N 1
ATOM 1294 C CA . SER A 1 171 ? -6.859 14.617 3.363 1 97.62 171 SER A CA 1
ATOM 1295 C C . SER A 1 171 ? -7.492 13.648 4.363 1 97.62 171 SER A C 1
ATOM 1297 O O . SER A 1 171 ? -7.008 12.531 4.539 1 97.62 171 SER A O 1
ATOM 1299 N N . ALA A 1 172 ? -8.57 14.047 4.957 1 94.12 172 ALA A N 1
ATOM 1300 C CA . ALA A 1 172 ? -9.156 13.281 6.055 1 94.12 172 ALA A CA 1
ATOM 1301 C C . ALA A 1 172 ? -10.445 12.594 5.617 1 94.12 172 ALA A C 1
ATOM 1303 O O . ALA A 1 172 ? -11.188 12.062 6.449 1 94.12 172 ALA A O 1
ATOM 1304 N N . SER A 1 173 ? -10.703 12.648 4.348 1 91.5 173 SER A N 1
ATOM 1305 C CA . SER A 1 173 ? -11.93 12.031 3.854 1 91.5 173 SER A CA 1
ATOM 1306 C C . SER A 1 173 ? -11.773 10.516 3.748 1 91.5 173 SER A C 1
ATOM 1308 O O . SER A 1 173 ? -11.641 9.977 2.646 1 91.5 173 SER A O 1
ATOM 1310 N N . ILE A 1 174 ? -11.891 9.891 4.875 1 80.69 174 ILE A N 1
ATOM 1311 C CA . ILE A 1 174 ? -11.789 8.438 4.945 1 80.69 174 ILE A CA 1
ATOM 1312 C C . ILE A 1 174 ? -12.93 7.793 4.164 1 80.69 174 ILE A C 1
ATOM 1314 O O . ILE A 1 174 ? -14.102 8.062 4.434 1 80.69 174 ILE A O 1
ATOM 1318 N N . PRO A 1 175 ? -12.656 6.957 3.229 1 75.12 175 PRO A N 1
ATOM 1319 C CA . PRO A 1 175 ? -13.68 6.398 2.346 1 75.12 175 PRO A CA 1
ATOM 1320 C C . PRO A 1 175 ? -14.789 5.676 3.109 1 75.12 175 PRO A C 1
ATOM 1322 O O . PRO A 1 175 ? -15.938 5.648 2.662 1 75.12 175 PRO A O 1
ATOM 1325 N N . SER A 1 176 ? -14.547 5.098 4.223 1 69.75 176 SER A N 1
ATOM 1326 C CA . SER A 1 176 ? -15.547 4.348 4.969 1 69.75 176 SER A CA 1
ATOM 1327 C C . SER A 1 176 ? -16.406 5.273 5.816 1 69.75 176 SER A C 1
ATOM 1329 O O . SER A 1 176 ? -17.453 4.863 6.328 1 69.75 176 SER A O 1
ATOM 1331 N N . MET A 1 177 ? -16.094 6.574 5.77 1 72.06 177 MET A N 1
ATOM 1332 C CA . MET A 1 177 ? -16.766 7.434 6.738 1 72.06 177 MET A CA 1
ATOM 1333 C C . MET A 1 177 ? -17.234 8.727 6.09 1 72.06 177 MET A C 1
ATOM 1335 O O . MET A 1 177 ? -18.266 9.281 6.457 1 72.06 177 MET A O 1
ATOM 1339 N N . PHE A 1 178 ? -16.516 9.102 5.109 1 76.62 178 PHE A N 1
ATOM 1340 C CA . PHE A 1 178 ? -16.781 10.406 4.527 1 76.62 178 PHE A CA 1
ATOM 1341 C C . PHE A 1 178 ? -16.969 10.305 3.02 1 76.62 178 PHE A C 1
ATOM 1343 O O . PHE A 1 178 ? -16.328 9.477 2.363 1 76.62 178 PHE A O 1
ATOM 1350 N N . VAL A 1 179 ? -17.781 11.188 2.535 1 82.44 179 VAL A N 1
ATOM 1351 C CA . VAL A 1 179 ? -17.875 11.336 1.088 1 82.44 179 VAL A CA 1
ATOM 1352 C C . VAL A 1 179 ? -16.625 12.023 0.56 1 82.44 179 VAL A C 1
ATOM 1354 O O . VAL A 1 179 ? -16 12.828 1.26 1 82.44 179 VAL A O 1
ATOM 1357 N N . PRO A 1 180 ? -16.297 11.742 -0.717 1 90.06 180 PRO A N 1
ATOM 1358 C CA . PRO A 1 180 ? -15.164 12.445 -1.312 1 90.06 180 PRO A CA 1
ATOM 1359 C C . PRO A 1 180 ? -15.328 13.961 -1.3 1 90.06 180 PRO A C 1
ATOM 1361 O O . PRO A 1 180 ? -16.453 14.461 -1.424 1 90.06 180 PRO A O 1
ATOM 1364 N N . THR A 1 181 ? -14.289 14.664 -1.121 1 92.31 181 THR A N 1
ATOM 1365 C CA . THR A 1 181 ? -14.281 16.125 -1.136 1 92.31 181 THR A CA 1
ATOM 1366 C C . THR A 1 181 ? -14.047 16.641 -2.547 1 92.31 181 THR A C 1
ATOM 1368 O O . THR A 1 181 ? -13.07 16.266 -3.199 1 92.31 181 THR A O 1
ATOM 1371 N N . LYS A 1 182 ? -14.945 17.469 -2.957 1 92.75 182 LYS A N 1
ATOM 1372 C CA . LYS A 1 182 ? -14.766 18.078 -4.27 1 92.75 182 LYS A CA 1
ATOM 1373 C C . LYS A 1 182 ? -14.023 19.406 -4.16 1 92.75 182 LYS A C 1
ATOM 1375 O O . LYS A 1 182 ? -14.422 20.297 -3.391 1 92.75 182 LYS A O 1
ATOM 1380 N N . ILE A 1 183 ? -12.93 19.562 -4.773 1 95.75 183 ILE A N 1
ATOM 1381 C CA . ILE A 1 183 ? -12.188 20.797 -4.926 1 95.75 183 ILE A CA 1
ATOM 1382 C C . ILE A 1 183 ? -11.914 21.062 -6.406 1 95.75 183 ILE A C 1
ATOM 1384 O O . ILE A 1 183 ? -11.219 20.281 -7.066 1 95.75 183 ILE A O 1
ATOM 1388 N N . GLY A 1 184 ? -12.367 22.172 -6.902 1 93.56 184 GLY A N 1
ATOM 1389 C CA . GLY A 1 184 ? -12.32 22.375 -8.344 1 93.56 184 GLY A CA 1
ATOM 1390 C C . GLY A 1 184 ? -13.039 21.281 -9.117 1 93.56 184 GLY A C 1
ATOM 1391 O O . GLY A 1 184 ? -14.203 20.984 -8.844 1 93.56 184 GLY A O 1
ATOM 1392 N N . LYS A 1 185 ? -12.367 20.641 -9.984 1 93 185 LYS A N 1
ATOM 1393 C CA . LYS A 1 185 ? -12.984 19.609 -10.836 1 93 185 LYS A CA 1
ATOM 1394 C C . LYS A 1 185 ? -12.625 18.219 -10.344 1 93 185 LYS A C 1
ATOM 1396 O O . LYS A 1 185 ? -13.07 17.219 -10.922 1 93 185 LYS A O 1
ATOM 1401 N N . SER A 1 186 ? -11.922 18.188 -9.305 1 94.25 186 SER A N 1
ATOM 1402 C CA . SER A 1 186 ? -11.422 16.891 -8.859 1 94.25 186 SER A CA 1
ATOM 1403 C C . SER A 1 186 ? -12.055 16.484 -7.531 1 94.25 186 SER A C 1
ATOM 1405 O O . SER A 1 186 ? -12.516 17.344 -6.77 1 94.25 186 SER A O 1
ATOM 1407 N N . GLU A 1 187 ? -12.117 15.227 -7.359 1 93.56 187 GLU A N 1
ATOM 1408 C CA . GLU A 1 187 ? -12.547 14.648 -6.086 1 93.56 187 GLU A CA 1
ATOM 1409 C C . GLU A 1 187 ? -11.367 14.055 -5.332 1 93.56 187 GLU A C 1
ATOM 1411 O O . GLU A 1 187 ? -10.477 13.445 -5.934 1 93.56 187 GLU A O 1
ATOM 1416 N N . TYR A 1 188 ? -11.375 14.297 -4.043 1 95.25 188 TYR A N 1
ATOM 1417 C CA . TYR A 1 188 ? -10.273 13.852 -3.201 1 95.25 188 TYR A CA 1
ATOM 1418 C C . TYR A 1 188 ? -10.773 13 -2.043 1 95.25 188 TYR A C 1
ATOM 1420 O O . TYR A 1 188 ? -11.906 13.18 -1.577 1 95.25 188 TYR A O 1
ATOM 1428 N N . VAL A 1 189 ? -9.922 12.047 -1.696 1 94.56 189 VAL A N 1
ATOM 1429 C CA . VAL A 1 189 ? -10.156 11.219 -0.516 1 94.56 189 VAL A CA 1
ATOM 1430 C C . VAL A 1 189 ? -8.898 11.188 0.35 1 94.56 189 VAL A C 1
ATOM 1432 O O . VAL A 1 189 ? -7.922 11.891 0.068 1 94.56 189 VAL A O 1
ATOM 1435 N N . ASP A 1 190 ? -8.969 10.453 1.384 1 95.44 190 ASP A N 1
ATOM 1436 C CA . ASP A 1 190 ? -7.93 10.406 2.412 1 95.44 190 ASP A CA 1
ATOM 1437 C C . ASP A 1 190 ? -6.559 10.133 1.801 1 95.44 190 ASP A C 1
ATOM 1439 O O . ASP A 1 190 ? -6.406 9.219 0.991 1 95.44 190 ASP A O 1
ATOM 1443 N N . GLY A 1 191 ? -5.57 10.914 2.268 1 97.56 191 GLY A N 1
ATOM 1444 C CA . GLY A 1 191 ? -4.211 10.75 1.784 1 97.56 191 GLY A CA 1
ATOM 1445 C C . GLY A 1 191 ? -3.596 9.422 2.186 1 97.56 191 GLY A C 1
ATOM 1446 O O . GLY A 1 191 ? -2.598 8.992 1.603 1 97.56 191 GLY A O 1
ATOM 1447 N N . GLY A 1 192 ? -4.145 8.797 3.148 1 96.06 192 GLY A N 1
ATOM 1448 C CA . GLY A 1 192 ? -3.637 7.531 3.648 1 96.06 192 GLY A CA 1
ATOM 1449 C C . GLY A 1 192 ? -3.707 6.414 2.625 1 96.06 192 GLY A C 1
ATOM 1450 O O . GLY A 1 192 ? -3.059 5.379 2.785 1 96.06 192 GLY A O 1
ATOM 1451 N N . LEU A 1 193 ? -4.445 6.633 1.56 1 94.5 193 LEU A N 1
ATOM 1452 C CA . LEU A 1 193 ? -4.559 5.602 0.532 1 94.5 193 LEU A CA 1
ATOM 1453 C C . LEU A 1 193 ? -3.289 5.531 -0.308 1 94.5 193 LEU A C 1
ATOM 1455 O O . LEU A 1 193 ? -2.98 4.484 -0.886 1 94.5 193 LEU A O 1
ATOM 1459 N N . VAL A 1 194 ? -2.551 6.66 -0.331 1 95.94 194 VAL A N 1
ATOM 1460 C CA . VAL A 1 194 ? -1.368 6.676 -1.186 1 95.94 194 VAL A CA 1
ATOM 1461 C C . VAL A 1 194 ? -0.123 6.934 -0.341 1 95.94 194 VAL A C 1
ATOM 1463 O O . VAL A 1 194 ? 0.981 6.527 -0.71 1 95.94 194 VAL A O 1
ATOM 1466 N N . SER A 1 195 ? -0.323 7.586 0.749 1 97.56 195 SER A N 1
ATOM 1467 C CA . SER A 1 195 ? 0.819 7.965 1.576 1 97.56 195 SER A CA 1
ATOM 1468 C C . SER A 1 195 ? 0.407 8.156 3.031 1 97.56 195 SER A C 1
ATOM 1470 O O . SER A 1 195 ? 0.317 9.289 3.514 1 97.56 195 SER A O 1
ATOM 1472 N N . PRO A 1 196 ? 0.31 7.047 3.799 1 97.44 196 PRO A N 1
ATOM 1473 C CA . PRO A 1 196 ? -0.185 7.156 5.172 1 97.44 196 PRO A CA 1
ATOM 1474 C C . PRO A 1 196 ? 0.791 7.879 6.098 1 97.44 196 PRO A C 1
ATOM 1476 O O . PRO A 1 196 ? 0.369 8.57 7.031 1 97.44 196 PRO A O 1
ATOM 1479 N N . VAL A 1 197 ? 2.053 7.676 5.918 1 98.38 197 VAL A N 1
ATOM 1480 C CA . VAL A 1 197 ? 3.123 8.422 6.562 1 98.38 197 VAL A CA 1
ATOM 1481 C C . VAL A 1 197 ? 4.027 9.055 5.508 1 98.38 197 VAL A C 1
ATOM 1483 O O . VAL A 1 197 ? 5.008 8.445 5.074 1 98.38 197 VAL A O 1
ATOM 1486 N N . PRO A 1 198 ? 3.783 10.305 5.137 1 98.44 198 PRO A N 1
ATOM 1487 C CA . PRO A 1 198 ? 4.273 10.859 3.875 1 98.44 198 PRO A CA 1
ATOM 1488 C C . PRO A 1 198 ? 5.734 11.305 3.955 1 98.44 198 PRO A C 1
ATOM 1490 O O . PRO A 1 198 ? 6.047 12.461 3.648 1 98.44 198 PRO A O 1
ATOM 1493 N N . VAL A 1 199 ? 6.637 10.391 4.191 1 98.56 199 VAL A N 1
ATOM 1494 C CA . VAL A 1 199 ? 8.07 10.617 4.312 1 98.56 199 VAL A CA 1
ATOM 1495 C C . VAL A 1 199 ? 8.648 10.992 2.949 1 98.56 199 VAL A C 1
ATOM 1497 O O . VAL A 1 199 ? 9.508 11.875 2.855 1 98.56 199 VAL A O 1
ATOM 1500 N N . GLU A 1 200 ? 8.148 10.383 1.935 1 96.69 200 GLU A N 1
ATOM 1501 C CA . GLU A 1 200 ? 8.664 10.656 0.594 1 96.69 200 GLU A CA 1
ATOM 1502 C C . GLU A 1 200 ? 8.398 12.094 0.179 1 96.69 200 GLU A C 1
ATOM 1504 O O . GLU A 1 200 ? 9.195 12.703 -0.533 1 96.69 200 GLU A O 1
ATOM 1509 N N . VAL A 1 201 ? 7.273 12.602 0.584 1 97.19 201 VAL A N 1
ATOM 1510 C CA . VAL A 1 201 ? 6.961 13.992 0.279 1 97.19 201 VAL A CA 1
ATOM 1511 C C . VAL A 1 201 ? 8 14.906 0.925 1 97.19 201 VAL A C 1
ATOM 1513 O O . VAL A 1 201 ? 8.508 15.836 0.283 1 97.19 201 VAL A O 1
ATOM 1516 N N . ALA A 1 202 ? 8.312 14.641 2.174 1 97.75 202 ALA A N 1
ATOM 1517 C CA . ALA A 1 202 ? 9.32 15.43 2.873 1 97.75 202 ALA A CA 1
ATOM 1518 C C . ALA A 1 202 ? 10.672 15.336 2.176 1 97.75 202 ALA A C 1
ATOM 1520 O O . ALA A 1 202 ? 11.375 16.344 2.023 1 97.75 202 ALA A O 1
ATOM 1521 N N . ARG A 1 203 ? 10.984 14.125 1.785 1 96.31 203 ARG A N 1
ATOM 1522 C CA . ARG A 1 203 ? 12.242 13.914 1.066 1 96.31 203 ARG A CA 1
ATOM 1523 C C . ARG A 1 203 ? 12.266 14.719 -0.229 1 96.31 203 ARG A C 1
ATOM 1525 O O . ARG A 1 203 ? 13.25 15.398 -0.52 1 96.31 203 ARG A O 1
ATOM 1532 N N . ASP A 1 204 ? 11.234 14.688 -0.966 1 94.56 204 ASP A N 1
ATOM 1533 C CA . ASP A 1 204 ? 11.141 15.375 -2.252 1 94.56 204 ASP A CA 1
ATOM 1534 C C . ASP A 1 204 ? 11.227 16.891 -2.074 1 94.56 204 ASP A C 1
ATOM 1536 O O . ASP A 1 204 ? 11.68 17.594 -2.971 1 94.56 204 ASP A O 1
ATOM 1540 N N . LEU A 1 205 ? 10.789 17.312 -0.915 1 95.25 205 LEU A N 1
ATOM 1541 C CA . LEU A 1 205 ? 10.805 18.734 -0.634 1 95.25 205 LEU A CA 1
ATOM 1542 C C . LEU A 1 205 ? 12.188 19.188 -0.178 1 95.25 205 LEU A C 1
ATOM 1544 O O . LEU A 1 205 ? 12.438 20.375 -0.011 1 95.25 205 LEU A O 1
ATOM 1548 N N . GLY A 1 206 ? 13.102 18.219 0.064 1 93.56 206 GLY A N 1
ATOM 1549 C CA . GLY A 1 206 ? 14.5 18.562 0.312 1 93.56 206 GLY A CA 1
ATOM 1550 C C . GLY A 1 206 ? 14.875 18.5 1.78 1 93.56 206 GLY A C 1
ATOM 1551 O O . GLY A 1 206 ? 15.852 19.125 2.203 1 93.56 206 GLY A O 1
ATOM 1552 N N . ALA A 1 207 ? 14.164 17.75 2.578 1 96.12 207 ALA A N 1
ATOM 1553 C CA . ALA A 1 207 ? 14.5 17.609 3.99 1 96.12 207 ALA A CA 1
ATOM 1554 C C . ALA A 1 207 ? 15.859 16.938 4.164 1 96.12 207 ALA A C 1
ATOM 1556 O O . ALA A 1 207 ? 16.188 16 3.434 1 96.12 207 ALA A O 1
ATOM 1557 N N . ASP A 1 208 ? 16.609 17.438 5.121 1 96.06 208 ASP A N 1
ATOM 1558 C CA . ASP A 1 208 ? 17.875 16.812 5.496 1 96.06 208 ASP A CA 1
ATOM 1559 C C . ASP A 1 208 ? 17.672 15.789 6.613 1 96.06 208 ASP A C 1
ATOM 1561 O O . ASP A 1 208 ? 18.359 14.773 6.668 1 96.06 208 ASP A O 1
ATOM 1565 N N . VAL A 1 209 ? 16.797 16.109 7.52 1 97.88 209 VAL A N 1
ATOM 1566 C CA . VAL A 1 209 ? 16.406 15.234 8.617 1 97.88 209 VAL A CA 1
ATOM 1567 C C . VAL A 1 209 ? 14.898 15.07 8.641 1 97.88 209 VAL A C 1
ATOM 1569 O O . VAL A 1 209 ? 14.156 16.062 8.711 1 97.88 209 VAL A O 1
ATOM 1572 N N . ILE A 1 210 ? 14.523 13.836 8.57 1 98.75 210 ILE A N 1
ATOM 1573 C CA . ILE A 1 210 ? 13.094 13.562 8.57 1 98.75 210 ILE A CA 1
ATOM 1574 C C . ILE A 1 210 ? 12.711 12.828 9.852 1 98.75 210 ILE A C 1
ATOM 1576 O O . ILE A 1 210 ? 13.148 11.703 10.086 1 98.75 210 ILE A O 1
ATOM 1580 N N . ILE A 1 211 ? 11.93 13.477 10.695 1 98.88 211 ILE A N 1
ATOM 1581 C CA . ILE A 1 211 ? 11.297 12.875 11.867 1 98.88 211 ILE A CA 1
ATOM 1582 C C . ILE A 1 211 ? 9.867 12.461 11.531 1 98.88 211 ILE A C 1
ATOM 1584 O O . ILE A 1 211 ? 9 13.312 11.336 1 98.88 211 ILE A O 1
ATOM 1588 N N . ALA A 1 212 ? 9.656 11.164 11.477 1 98.88 212 ALA A N 1
ATOM 1589 C CA . ALA A 1 212 ? 8.344 10.641 11.086 1 98.88 212 ALA A CA 1
ATOM 1590 C C . ALA A 1 212 ? 7.602 10.07 12.289 1 98.88 212 ALA A C 1
ATOM 1592 O O . ALA A 1 212 ? 8.172 9.305 13.078 1 98.88 212 ALA A O 1
ATOM 1593 N N . VAL A 1 213 ? 6.328 10.453 12.445 1 98.81 213 VAL A N 1
ATOM 1594 C CA . VAL A 1 213 ? 5.469 9.922 13.5 1 98.81 213 VAL A CA 1
ATOM 1595 C C . VAL A 1 213 ? 4.434 8.977 12.891 1 98.81 213 VAL A C 1
ATOM 1597 O O . VAL A 1 213 ? 3.578 9.398 12.109 1 98.81 213 VAL A O 1
ATOM 1600 N N . ASP A 1 214 ? 4.559 7.738 13.25 1 97.38 214 ASP A N 1
ATOM 1601 C CA . ASP A 1 214 ? 3.664 6.688 12.773 1 97.38 214 ASP A CA 1
ATOM 1602 C C . ASP A 1 214 ? 2.66 6.289 13.852 1 97.38 214 ASP A C 1
ATOM 1604 O O . ASP A 1 214 ? 3.025 5.656 14.844 1 97.38 214 ASP A O 1
ATOM 1608 N N . ILE A 1 215 ? 1.399 6.578 13.516 1 94.69 215 ILE A N 1
ATOM 1609 C CA . ILE A 1 215 ? 0.388 6.281 14.523 1 94.69 215 ILE A CA 1
ATOM 1610 C C . ILE A 1 215 ? -0.602 5.254 13.977 1 94.69 215 ILE A C 1
ATOM 1612 O O . ILE A 1 215 ? -1.733 5.16 14.461 1 94.69 215 ILE A O 1
ATOM 1616 N N . LEU A 1 216 ? -0.262 4.555 12.992 1 90.12 216 LEU A N 1
ATOM 1617 C CA . LEU A 1 216 ? -1.157 3.566 12.398 1 90.12 216 LEU A CA 1
ATOM 1618 C C . LEU A 1 216 ? -1.447 2.438 13.383 1 90.12 216 LEU A C 1
ATOM 1620 O O . LEU A 1 216 ? -0.583 2.066 14.18 1 90.12 216 LEU A O 1
ATOM 1624 N N . ALA A 1 217 ? -2.643 1.988 13.25 1 72.31 217 ALA A N 1
ATOM 1625 C CA . ALA A 1 217 ? -3.088 0.881 14.094 1 72.31 217 ALA A CA 1
ATOM 1626 C C . ALA A 1 217 ? -2.326 -0.4 13.766 1 72.31 217 ALA A C 1
ATOM 1628 O O . ALA A 1 217 ? -1.961 -0.631 12.609 1 72.31 217 ALA A O 1
ATOM 1629 N N . GLN A 1 218 ? -2.244 -1.148 14.867 1 75.5 218 GLN A N 1
ATOM 1630 C CA . GLN A 1 218 ? -1.792 -2.52 14.664 1 75.5 218 GLN A CA 1
ATOM 1631 C C . GLN A 1 218 ? -2.967 -3.449 14.375 1 75.5 218 GLN A C 1
ATOM 1633 O O . GLN A 1 218 ? -3.938 -3.484 15.133 1 75.5 218 GLN A O 1
ATOM 1638 N N . PRO A 1 219 ? -2.945 -4.141 13.352 1 69.31 219 PRO A N 1
ATOM 1639 C CA . PRO A 1 219 ? -4.062 -4.977 12.906 1 69.31 219 PRO A CA 1
ATOM 1640 C C . PRO A 1 219 ? -4.605 -5.875 14.016 1 69.31 219 PRO A C 1
ATOM 1642 O O . PRO A 1 219 ? -5.812 -6.121 14.086 1 69.31 219 PRO A O 1
ATOM 1645 N N . ILE A 1 220 ? -3.867 -6.285 14.938 1 71.62 220 ILE A N 1
ATOM 1646 C CA . ILE A 1 220 ? -4.25 -7.281 15.93 1 71.62 220 ILE A CA 1
ATOM 1647 C C . ILE A 1 220 ? -5.371 -6.73 16.812 1 71.62 220 ILE A C 1
ATOM 1649 O O . ILE A 1 220 ? -6.094 -7.496 17.453 1 71.62 220 ILE A O 1
ATOM 1653 N N . TYR A 1 221 ? -5.664 -5.516 16.703 1 64.19 221 TYR A N 1
ATOM 1654 C CA . TYR A 1 221 ? -6.641 -4.918 17.609 1 64.19 221 TYR A CA 1
ATOM 1655 C C . TYR A 1 221 ? -7.887 -4.473 16.844 1 64.19 221 TYR A C 1
ATOM 1657 O O . TYR A 1 221 ? -8.789 -3.859 17.422 1 64.19 221 TYR A O 1
ATOM 1665 N N . THR A 1 222 ? -7.98 -4.855 15.578 1 69.5 222 THR A N 1
ATOM 1666 C CA . THR A 1 222 ? -9.125 -4.438 14.781 1 69.5 222 THR A CA 1
ATOM 1667 C C . THR A 1 222 ? -10.211 -5.512 14.773 1 69.5 222 THR A C 1
ATOM 1669 O O . THR A 1 222 ? -9.906 -6.703 14.664 1 69.5 222 THR A O 1
ATOM 1672 N N . GLU A 1 223 ? -11.406 -5.047 15.008 1 72 223 GLU A N 1
ATOM 1673 C CA . GLU A 1 223 ? -12.547 -5.957 14.969 1 72 223 GLU A CA 1
ATOM 1674 C C . GLU A 1 223 ? -12.797 -6.453 13.547 1 72 223 GLU A C 1
ATOM 1676 O O . GLU A 1 223 ? -12.766 -5.668 12.594 1 72 223 GLU A O 1
ATOM 1681 N N . THR A 1 224 ? -13.031 -7.766 13.359 1 77.44 224 THR A N 1
ATOM 1682 C CA . THR A 1 224 ? -13.258 -8.305 12.023 1 77.44 224 THR A CA 1
ATOM 1683 C C . THR A 1 224 ? -14.539 -9.141 11.984 1 77.44 224 THR A C 1
ATOM 1685 O O . THR A 1 224 ? -14.742 -9.938 11.07 1 77.44 224 THR A O 1
ATOM 1688 N N . SER A 1 225 ? -15.367 -8.891 13.047 1 75.25 225 SER A N 1
ATOM 1689 C CA . SER A 1 225 ? -16.562 -9.727 13.18 1 75.25 225 SER A CA 1
ATOM 1690 C C . SER A 1 225 ? -17.688 -9.211 12.305 1 75.25 225 SER A C 1
ATOM 1692 O O . SER A 1 225 ? -18.672 -9.922 12.062 1 75.25 225 SER A O 1
ATOM 1694 N N . ASN A 1 226 ? -17.625 -7.957 11.867 1 75.38 226 ASN A N 1
ATOM 1695 C CA . ASN A 1 226 ? -18.625 -7.387 10.969 1 75.38 226 ASN A CA 1
ATOM 1696 C C . ASN A 1 226 ? -17.984 -6.828 9.703 1 75.38 226 ASN A C 1
ATOM 1698 O O . ASN A 1 226 ? -16.766 -6.715 9.609 1 75.38 226 ASN A O 1
ATOM 1702 N N . VAL A 1 227 ? -18.828 -6.508 8.797 1 73.88 227 VAL A N 1
ATOM 1703 C CA . VAL A 1 227 ? -18.375 -6.121 7.465 1 73.88 227 VAL A CA 1
ATOM 1704 C C . VAL A 1 227 ? -17.547 -4.836 7.547 1 73.88 227 VAL A C 1
ATOM 1706 O O . VAL A 1 227 ? -16.531 -4.691 6.855 1 73.88 227 VAL A O 1
ATOM 1709 N N . TRP A 1 228 ? -17.984 -3.975 8.398 1 76.19 228 TRP A N 1
ATOM 1710 C CA . TRP A 1 228 ? -17.281 -2.703 8.523 1 76.19 228 TRP A CA 1
ATOM 1711 C C . TRP A 1 228 ? -15.914 -2.902 9.18 1 76.19 228 TRP A C 1
ATOM 1713 O O . TRP A 1 228 ? -14.93 -2.277 8.781 1 76.19 228 TRP A O 1
ATOM 1723 N N . GLY A 1 229 ? -15.945 -3.725 10.156 1 78.5 229 GLY A N 1
ATOM 1724 C CA . GLY A 1 229 ? -14.68 -4.07 10.789 1 78.5 229 GLY A CA 1
ATOM 1725 C C . GLY A 1 229 ? -13.695 -4.734 9.836 1 78.5 229 GLY A C 1
ATOM 1726 O O . GLY A 1 229 ? -12.508 -4.43 9.859 1 78.5 229 GLY A O 1
ATOM 1727 N N . LEU A 1 230 ? -14.305 -5.598 9.008 1 80.62 230 LEU A N 1
ATOM 1728 C CA . LEU A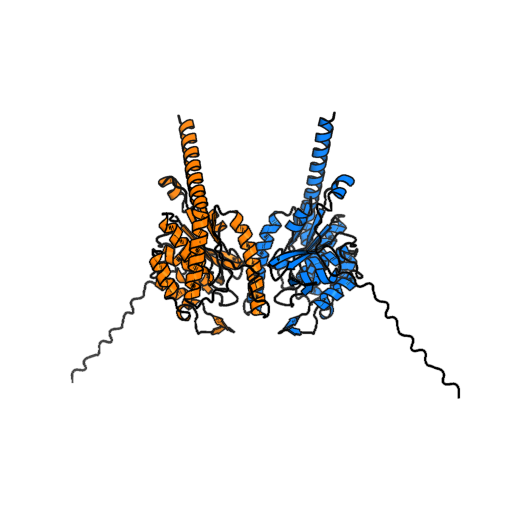 1 230 ? -13.477 -6.273 8.023 1 80.62 230 LEU A CA 1
ATOM 1729 C C . LEU A 1 230 ? -12.914 -5.281 7.008 1 80.62 230 LEU A C 1
ATOM 1731 O O . LEU A 1 230 ? -11.734 -5.348 6.656 1 80.62 230 LEU A O 1
ATOM 1735 N N . PHE A 1 231 ? -13.633 -4.375 6.637 1 80.69 231 PHE A N 1
ATOM 1736 C CA . PHE A 1 231 ? -13.203 -3.344 5.699 1 80.69 231 PHE A CA 1
ATOM 1737 C C . PHE A 1 231 ? -12.102 -2.486 6.309 1 80.69 231 PHE A C 1
ATOM 1739 O O . PHE A 1 231 ? -11.07 -2.248 5.676 1 80.69 231 PHE A O 1
ATOM 1746 N N . ASN A 1 232 ? -12.336 -2.098 7.488 1 82 232 ASN A N 1
ATOM 1747 C CA . ASN A 1 232 ? -11.344 -1.273 8.172 1 82 232 ASN A CA 1
ATOM 1748 C C . ASN A 1 232 ? -10.031 -2.023 8.359 1 82 232 ASN A C 1
ATOM 1750 O O . ASN A 1 232 ? -8.953 -1.439 8.227 1 82 232 ASN A O 1
ATOM 1754 N N . GLN A 1 233 ? -10.141 -3.268 8.695 1 85.69 233 GLN A N 1
ATOM 1755 C CA . GLN A 1 233 ? -8.945 -4.078 8.875 1 85.69 233 GLN A CA 1
ATOM 1756 C C . GLN A 1 233 ? -8.156 -4.184 7.57 1 85.69 233 GLN A C 1
ATOM 1758 O O . GLN A 1 233 ? -6.926 -4.105 7.574 1 85.69 233 GLN A O 1
ATOM 1763 N N . ASN A 1 234 ? -8.859 -4.344 6.48 1 87.62 234 ASN A N 1
ATOM 1764 C CA . ASN A 1 234 ? -8.203 -4.426 5.18 1 87.62 234 ASN A CA 1
ATOM 1765 C C . ASN A 1 234 ? -7.469 -3.129 4.84 1 87.62 234 ASN A C 1
ATOM 1767 O O . ASN A 1 234 ? -6.332 -3.16 4.371 1 87.62 234 ASN A O 1
ATOM 1771 N N . ILE A 1 235 ? -8.094 -2.055 5.121 1 87.38 235 ILE A N 1
ATOM 1772 C CA . ILE A 1 235 ? -7.484 -0.75 4.879 1 87.38 235 ILE A CA 1
ATOM 1773 C C . ILE A 1 235 ? -6.266 -0.573 5.785 1 87.38 235 ILE A C 1
ATOM 1775 O O . ILE A 1 235 ? -5.211 -0.12 5.332 1 87.38 235 ILE A O 1
ATOM 1779 N N . ASN A 1 236 ? -6.434 -0.991 7.02 1 88.5 236 ASN A N 1
ATOM 1780 C CA . ASN A 1 236 ? -5.332 -0.886 7.969 1 88.5 236 ASN A CA 1
ATOM 1781 C C . ASN A 1 236 ? -4.117 -1.693 7.512 1 88.5 236 ASN A C 1
ATOM 1783 O O . ASN A 1 236 ? -2.982 -1.229 7.621 1 88.5 236 ASN A O 1
ATOM 1787 N N . ILE A 1 237 ? -4.379 -2.816 7.027 1 91.75 237 ILE A N 1
ATOM 1788 C CA . ILE A 1 237 ? -3.309 -3.688 6.555 1 91.75 237 ILE A CA 1
ATOM 1789 C C . ILE A 1 237 ? -2.582 -3.023 5.387 1 91.75 237 ILE A C 1
ATOM 1791 O O . ILE A 1 237 ? -1.353 -2.936 5.383 1 91.75 237 ILE A O 1
ATOM 1795 N N . MET A 1 238 ? -3.307 -2.551 4.441 1 93.62 238 MET A N 1
ATOM 1796 C CA . MET A 1 238 ? -2.705 -1.939 3.26 1 93.62 238 MET A CA 1
ATOM 1797 C C . MET A 1 238 ? -1.963 -0.659 3.627 1 93.62 238 MET A C 1
ATOM 1799 O O . MET A 1 238 ? -0.857 -0.416 3.141 1 93.62 238 MET A O 1
ATOM 1803 N N . GLN A 1 239 ? -2.57 0.133 4.484 1 93.81 239 GLN A N 1
ATOM 1804 C CA . GLN A 1 239 ? -1.897 1.347 4.934 1 93.81 239 GLN A CA 1
ATOM 1805 C C . GLN A 1 239 ? -0.596 1.017 5.66 1 93.81 239 GLN A C 1
ATOM 1807 O O . GLN A 1 239 ? 0.403 1.723 5.504 1 93.81 239 GLN A O 1
ATOM 1812 N N . GLY A 1 240 ? -0.672 0.009 6.473 1 93.44 240 GLY A N 1
ATOM 1813 C CA . GLY A 1 240 ? 0.531 -0.422 7.164 1 93.44 240 GLY A CA 1
ATOM 1814 C C . GLY A 1 240 ? 1.665 -0.78 6.223 1 93.44 240 GLY A C 1
ATOM 1815 O O . GLY A 1 240 ? 2.82 -0.428 6.473 1 93.44 240 GLY A O 1
ATOM 1816 N N . ARG A 1 241 ? 1.328 -1.43 5.188 1 93.94 241 ARG A N 1
ATOM 1817 C CA . ARG A 1 241 ? 2.344 -1.809 4.207 1 93.94 241 ARG A CA 1
ATOM 1818 C C . ARG A 1 241 ? 2.904 -0.582 3.498 1 93.94 241 ARG A C 1
ATOM 1820 O O . ARG A 1 241 ? 4.117 -0.467 3.309 1 93.94 241 ARG A O 1
ATOM 1827 N N . LEU A 1 242 ? 2.047 0.282 3.1 1 95.06 242 LEU A N 1
ATOM 1828 C CA . LEU A 1 242 ? 2.471 1.508 2.432 1 95.06 242 LEU A CA 1
ATOM 1829 C C . LEU A 1 242 ? 3.355 2.348 3.348 1 95.06 242 LEU A C 1
ATOM 1831 O O . LEU A 1 242 ? 4.375 2.885 2.912 1 95.06 242 LEU A O 1
ATOM 1835 N N . ALA A 1 243 ? 2.953 2.396 4.586 1 96.19 243 ALA A N 1
ATOM 1836 C CA . ALA A 1 243 ? 3.734 3.15 5.562 1 96.19 243 ALA A CA 1
ATOM 1837 C C . ALA A 1 243 ? 5.121 2.539 5.75 1 96.19 243 ALA A C 1
ATOM 1839 O O . ALA A 1 243 ? 6.117 3.258 5.836 1 96.19 243 ALA A O 1
ATOM 1840 N N . ALA A 1 244 ? 5.141 1.258 5.844 1 93.94 244 ALA A N 1
ATOM 1841 C CA . ALA A 1 244 ? 6.414 0.572 6.051 1 93.94 244 ALA A CA 1
ATOM 1842 C C . ALA A 1 244 ? 7.402 0.899 4.934 1 93.94 244 ALA A C 1
ATOM 1844 O O . ALA A 1 244 ? 8.594 1.077 5.184 1 93.94 244 ALA A O 1
ATOM 1845 N N . GLU A 1 245 ? 6.918 1.001 3.777 1 91.81 245 GLU A N 1
ATOM 1846 C CA . GLU A 1 245 ? 7.773 1.334 2.639 1 91.81 245 GLU A CA 1
ATOM 1847 C C . GLU A 1 245 ? 8.336 2.746 2.768 1 91.81 245 GLU A C 1
ATOM 1849 O O . GLU A 1 245 ? 9.508 2.98 2.463 1 91.81 245 GLU A O 1
ATOM 1854 N N . GLU A 1 246 ? 7.547 3.643 3.242 1 95 246 GLU A N 1
ATOM 1855 C CA . GLU A 1 246 ? 7.969 5.039 3.334 1 95 246 GLU A CA 1
ATOM 1856 C C . GLU A 1 246 ? 8.875 5.262 4.539 1 95 246 GLU A C 1
ATOM 1858 O O . GLU A 1 246 ? 9.812 6.055 4.477 1 95 246 GLU A O 1
ATOM 1863 N N . LEU A 1 247 ? 8.617 4.543 5.586 1 97.19 247 LEU A N 1
ATOM 1864 C CA . LEU A 1 247 ? 9.305 4.773 6.848 1 97.19 247 LEU A CA 1
ATOM 1865 C C . LEU A 1 247 ? 10.781 4.398 6.738 1 97.19 247 LEU A C 1
ATOM 1867 O O . LEU A 1 247 ? 11.602 4.859 7.531 1 97.19 247 LEU A O 1
ATOM 1871 N N . GLN A 1 248 ? 11.086 3.641 5.699 1 94.75 248 GLN A N 1
ATOM 1872 C CA . GLN A 1 248 ? 12.484 3.262 5.496 1 94.75 248 GLN A CA 1
ATOM 1873 C C . GLN A 1 248 ? 13.336 4.477 5.141 1 94.75 248 GLN A C 1
ATOM 1875 O O . GLN A 1 248 ? 14.547 4.469 5.344 1 94.75 248 GLN A O 1
ATOM 1880 N N . TYR A 1 249 ? 12.688 5.508 4.719 1 96.19 249 TYR A N 1
ATOM 1881 C CA . TYR A 1 249 ? 13.422 6.68 4.25 1 96.19 249 TYR A CA 1
ATOM 1882 C C . TYR A 1 249 ? 13.445 7.766 5.316 1 96.19 249 TYR A C 1
ATOM 1884 O O . TYR A 1 249 ? 14 8.844 5.098 1 96.19 249 TYR A O 1
ATOM 1892 N N . ALA A 1 250 ? 12.883 7.535 6.457 1 98.5 250 ALA A N 1
ATOM 1893 C CA . ALA A 1 250 ? 12.945 8.484 7.566 1 98.5 250 ALA A CA 1
ATOM 1894 C C . ALA A 1 250 ? 14.25 8.344 8.344 1 98.5 250 ALA A C 1
ATOM 1896 O O . ALA A 1 250 ? 14.828 7.25 8.406 1 98.5 250 ALA A O 1
ATOM 1897 N N . ASP A 1 251 ? 14.703 9.414 8.891 1 98.56 251 ASP A N 1
ATOM 1898 C CA . ASP A 1 251 ? 15.883 9.359 9.75 1 98.56 251 ASP A CA 1
ATOM 1899 C C . ASP A 1 251 ? 15.523 8.875 11.148 1 98.56 251 ASP A C 1
ATOM 1901 O O . ASP A 1 251 ? 16.297 8.164 11.789 1 98.56 251 ASP A O 1
ATOM 1905 N N . VAL A 1 252 ? 14.445 9.289 11.664 1 98.69 252 VAL A N 1
ATOM 1906 C CA . VAL A 1 252 ? 13.93 8.867 12.961 1 98.69 252 VAL A CA 1
ATOM 1907 C C . VAL A 1 252 ? 12.43 8.578 12.852 1 98.69 252 VAL A C 1
ATOM 1909 O O . VAL A 1 252 ? 11.68 9.367 12.281 1 98.69 252 VAL A O 1
ATOM 1912 N N . VAL A 1 253 ? 12.062 7.438 13.352 1 98.69 253 VAL A N 1
ATOM 1913 C CA . VAL A 1 253 ? 10.656 7.062 13.398 1 98.69 253 VAL A CA 1
ATOM 1914 C C . VAL A 1 253 ? 10.172 7.027 14.844 1 98.69 253 VAL A C 1
ATOM 1916 O O . VAL A 1 253 ? 10.75 6.336 15.688 1 98.69 253 VAL A O 1
ATOM 1919 N N . ILE A 1 254 ? 9.188 7.828 15.133 1 98.62 254 ILE A N 1
ATOM 1920 C CA . ILE A 1 254 ? 8.5 7.801 16.422 1 98.62 254 ILE A CA 1
ATOM 1921 C C . ILE A 1 254 ? 7.199 7.012 16.297 1 98.62 254 ILE A C 1
ATOM 1923 O O . ILE A 1 254 ? 6.324 7.375 15.508 1 98.62 254 ILE A O 1
ATOM 1927 N N . GLN A 1 255 ? 7.047 5.973 17.062 1 96.81 255 GLN A N 1
ATOM 1928 C CA . GLN A 1 255 ? 5.867 5.113 17 1 96.81 255 GLN A CA 1
ATOM 1929 C C . GLN A 1 255 ? 5.23 4.953 18.375 1 96.81 255 GLN A C 1
ATOM 1931 O O . GLN A 1 255 ? 5.555 4.023 19.125 1 96.81 255 GLN A O 1
ATOM 1936 N N . PRO A 1 256 ? 4.277 5.785 18.672 1 95.44 256 PRO A N 1
ATOM 1937 C CA . PRO A 1 256 ? 3.586 5.656 19.953 1 95.44 256 PRO A CA 1
ATOM 1938 C C . PRO A 1 256 ? 2.902 4.301 20.125 1 95.44 256 PRO A C 1
ATOM 1940 O O . PRO A 1 256 ? 2.373 3.748 19.156 1 95.44 256 PRO A O 1
ATOM 1943 N N . ASP A 1 257 ? 2.91 3.791 21.281 1 89.12 257 ASP A N 1
ATOM 1944 C CA . ASP A 1 257 ? 2.205 2.553 21.594 1 89.12 257 ASP A CA 1
ATOM 1945 C C . ASP A 1 257 ? 0.71 2.805 21.781 1 89.12 257 ASP A C 1
ATOM 1947 O O . ASP A 1 257 ? 0.281 3.246 22.844 1 89.12 257 ASP A O 1
ATOM 1951 N N . LEU A 1 258 ? 0.031 2.51 20.688 1 83.94 258 LEU A N 1
ATOM 1952 C CA . LEU A 1 258 ? -1.4 2.793 20.688 1 83.94 258 LEU A CA 1
ATOM 1953 C C . LEU A 1 258 ? -2.209 1.506 20.578 1 83.94 258 LEU A C 1
ATOM 1955 O O . LEU A 1 258 ? -2.316 0.927 19.5 1 83.94 258 LEU A O 1
ATOM 1959 N N . ARG A 1 259 ? -2.35 0.679 21.5 1 67.5 259 ARG A N 1
ATOM 1960 C CA . ARG A 1 259 ? -3.021 -0.616 21.484 1 67.5 259 ARG A CA 1
ATOM 1961 C C . ARG A 1 259 ? -4.539 -0.448 21.516 1 67.5 259 ARG A C 1
ATOM 1963 O O . ARG A 1 259 ? -5.273 -1.283 20.984 1 67.5 259 ARG A O 1
ATOM 1970 N N . GLU A 1 260 ? -4.891 0.368 22.422 1 55.78 260 GLU A N 1
ATOM 1971 C CA . GLU A 1 260 ? -6.316 0.365 22.734 1 55.78 260 GLU A CA 1
ATOM 1972 C C . GLU A 1 260 ? -7.094 1.249 21.766 1 55.78 260 GLU A C 1
ATOM 1974 O O . GLU A 1 260 ? -6.559 2.221 21.234 1 55.78 260 GLU A O 1
ATOM 1979 N N . LYS A 1 261 ? -8.273 0.653 21.25 1 52.75 261 LYS A N 1
ATOM 1980 C CA . LYS A 1 261 ? -9.25 1.505 20.562 1 52.75 261 LYS A CA 1
ATOM 1981 C C . LYS A 1 261 ? -9.508 2.779 21.359 1 52.75 261 LYS A C 1
ATOM 1983 O O . LYS A 1 261 ? -10.094 2.73 22.438 1 52.75 261 LYS A O 1
ATOM 1988 N N . ALA A 1 262 ? -8.617 3.627 21.281 1 50.34 262 ALA A N 1
ATOM 1989 C CA . ALA A 1 262 ? -9 4.836 22.016 1 50.34 262 ALA A CA 1
ATOM 1990 C C . ALA A 1 262 ? -10.297 5.418 21.453 1 50.34 262 ALA A C 1
ATOM 1992 O O . ALA A 1 262 ? -10.453 5.551 20.234 1 50.34 262 ALA A O 1
ATOM 1993 N N . HIS A 1 263 ? -11.414 5.117 22.266 1 52.22 263 HIS A N 1
ATOM 1994 C CA . HIS A 1 263 ? -12.641 5.824 21.906 1 52.22 263 HIS A CA 1
ATOM 1995 C C . HIS A 1 263 ? -12.398 7.324 21.781 1 52.22 263 HIS A C 1
ATOM 1997 O O . HIS A 1 263 ? -11.891 7.953 22.719 1 52.22 263 HIS A O 1
ATOM 2003 N N . ILE A 1 264 ? -12.562 7.871 20.5 1 54.56 264 ILE A N 1
ATOM 2004 C CA . ILE A 1 264 ? -12.273 9.234 20.062 1 54.56 264 ILE A CA 1
ATOM 2005 C C . ILE A 1 264 ? -13.047 10.227 20.938 1 54.56 264 ILE A C 1
ATOM 2007 O O . ILE A 1 264 ? -12.727 11.414 20.969 1 54.56 264 ILE A O 1
ATOM 2011 N N . PHE A 1 265 ? -13.984 9.578 21.797 1 57.31 265 PHE A N 1
ATOM 2012 C CA . PHE A 1 265 ? -14.836 10.609 22.375 1 57.31 265 PHE A CA 1
ATOM 2013 C C . PHE A 1 265 ? -14.625 10.703 23.875 1 57.31 265 PHE A C 1
ATOM 2015 O O . PHE A 1 265 ? -15.164 11.594 24.531 1 57.31 265 PHE A O 1
ATOM 2022 N N . ASP A 1 266 ? -13.75 9.844 24.328 1 67.31 266 ASP A N 1
ATOM 2023 C CA . ASP A 1 266 ? -13.531 9.922 25.766 1 67.31 266 ASP A CA 1
ATOM 2024 C C . ASP A 1 266 ? -12.234 10.672 26.078 1 67.31 266 ASP A C 1
ATOM 2026 O O . ASP A 1 266 ? -11.18 10.352 25.531 1 67.31 266 ASP A O 1
ATOM 2030 N N . VAL A 1 267 ? -12.469 11.734 26.953 1 73 267 VAL A N 1
ATOM 2031 C CA . VAL A 1 267 ? -11.359 12.602 27.359 1 73 267 VAL A CA 1
ATOM 2032 C C . VAL A 1 267 ? -10.219 11.758 27.906 1 73 267 VAL A C 1
ATOM 2034 O O . VAL A 1 267 ? -9.047 12.023 27.625 1 73 267 VAL A O 1
ATOM 2037 N N . LYS A 1 268 ? -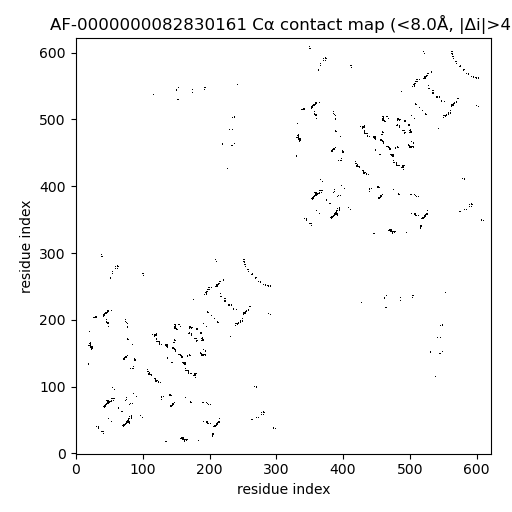10.555 10.844 28.641 1 79.94 268 LYS A N 1
ATOM 2038 C CA . LYS A 1 268 ? -9.523 9.977 29.219 1 79.94 268 LYS A CA 1
ATOM 2039 C C . LYS A 1 268 ? -8.734 9.266 28.109 1 79.94 268 LYS A C 1
ATOM 2041 O O . LYS A 1 268 ? -7.516 9.133 28.203 1 79.94 268 LYS A O 1
ATOM 2046 N N . GLY A 1 269 ? -9.406 8.914 27.203 1 85.5 269 GLY A N 1
ATOM 2047 C CA . GLY A 1 269 ? -8.766 8.266 26.078 1 85.5 269 GLY A CA 1
ATOM 2048 C C . GLY A 1 269 ? -7.852 9.188 25.297 1 85.5 269 GLY A C 1
ATOM 2049 O O . GLY A 1 269 ? -6.758 8.789 24.891 1 85.5 269 GLY A O 1
ATOM 2050 N N . ARG A 1 270 ? -8.258 10.398 25.188 1 89.38 270 ARG A N 1
ATOM 2051 C CA . ARG A 1 270 ? -7.445 11.398 24.5 1 89.38 270 ARG A CA 1
ATOM 2052 C C . ARG A 1 270 ? -6.137 11.656 25.234 1 89.38 270 ARG A C 1
ATOM 2054 O O . ARG A 1 270 ? -5.07 11.688 24.625 1 89.38 270 ARG A O 1
ATOM 2061 N N . GLU A 1 271 ? -6.262 11.797 26.516 1 91.69 271 GLU A N 1
ATOM 2062 C CA . GLU A 1 271 ? -5.078 12.062 27.328 1 91.69 271 GLU A CA 1
ATOM 2063 C C . GLU A 1 271 ? -4.105 10.891 27.281 1 91.69 271 GLU A C 1
ATOM 2065 O O . GLU A 1 271 ? -2.891 11.086 27.219 1 91.69 271 GLU A O 1
ATOM 2070 N N . ALA A 1 272 ? -4.664 9.75 27.359 1 90.88 272 ALA A N 1
ATOM 2071 C CA . ALA A 1 272 ? -3.826 8.555 27.281 1 90.88 272 ALA A CA 1
ATOM 2072 C C . ALA A 1 272 ? -3.092 8.484 25.938 1 90.88 272 ALA A C 1
ATOM 2074 O O . ALA A 1 272 ? -1.924 8.086 25.891 1 90.88 272 ALA A O 1
ATOM 2075 N N . THR A 1 273 ? -3.734 8.836 24.938 1 92.69 273 THR A N 1
ATOM 2076 C CA . THR A 1 273 ? -3.148 8.828 23.594 1 92.69 273 THR A CA 1
ATOM 2077 C C . THR A 1 273 ? -2.045 9.875 23.484 1 92.69 273 THR A C 1
ATOM 2079 O O . THR A 1 273 ? -0.987 9.609 22.906 1 92.69 273 THR A O 1
ATOM 2082 N N . MET A 1 274 ? -2.268 11.047 24.062 1 95.44 274 MET A N 1
ATOM 2083 C CA . MET A 1 274 ? -1.235 12.086 24.078 1 95.44 274 MET A CA 1
ATOM 2084 C C . MET A 1 274 ? -0.017 11.625 24.875 1 95.44 274 MET A C 1
ATOM 2086 O O . MET A 1 274 ? 1.121 11.852 24.469 1 95.44 274 MET A O 1
ATOM 2090 N N . LYS A 1 275 ? -0.314 10.922 25.953 1 95.5 275 LYS A N 1
ATOM 2091 C CA . LYS A 1 275 ? 0.772 10.406 26.781 1 95.5 275 LYS A CA 1
ATOM 2092 C C . LYS A 1 275 ? 1.612 9.391 26.031 1 95.5 275 LYS A C 1
ATOM 2094 O O . LYS A 1 275 ? 2.84 9.367 26.141 1 95.5 275 LYS A O 1
ATOM 2099 N N . ALA A 1 276 ? 0.991 8.594 25.266 1 94.88 276 ALA A N 1
ATOM 2100 C CA . ALA A 1 276 ? 1.713 7.633 24.438 1 94.88 276 ALA A CA 1
ATOM 2101 C C . ALA A 1 276 ? 2.643 8.344 23.469 1 94.88 276 ALA A C 1
ATOM 2103 O O . ALA A 1 276 ? 3.754 7.875 23.203 1 94.88 276 ALA A O 1
ATOM 2104 N N . GLY A 1 277 ? 2.186 9.469 22.922 1 97.44 277 GLY A N 1
ATOM 2105 C CA . GLY A 1 277 ? 3.031 10.289 22.062 1 97.44 277 GLY A CA 1
ATOM 2106 C C . GLY A 1 277 ? 4.234 10.859 22.781 1 97.44 277 GLY A C 1
ATOM 2107 O O . GLY A 1 277 ? 5.352 10.836 22.266 1 97.44 277 GLY A O 1
ATOM 2108 N N . ILE A 1 278 ? 3.967 11.305 24 1 98.12 278 ILE A N 1
ATOM 2109 C CA . ILE A 1 278 ? 5.035 11.859 24.828 1 98.12 278 ILE A CA 1
ATOM 2110 C C . ILE A 1 278 ? 6.09 10.789 25.094 1 98.12 278 ILE A C 1
ATOM 2112 O O . ILE A 1 278 ? 7.281 11.016 24.875 1 98.12 278 ILE A O 1
ATOM 2116 N N . ASP A 1 279 ? 5.617 9.648 25.469 1 98.06 279 ASP A N 1
ATOM 2117 C CA . ASP A 1 279 ? 6.527 8.555 25.812 1 98.06 279 ASP A CA 1
ATOM 2118 C C . ASP A 1 279 ? 7.359 8.133 24.609 1 98.06 279 ASP A C 1
ATOM 2120 O O . ASP A 1 279 ? 8.57 7.953 24.719 1 98.06 279 ASP A O 1
ATOM 2124 N N . ALA A 1 280 ? 6.766 8.008 23.516 1 98 280 ALA A N 1
ATOM 2125 C CA . ALA A 1 280 ? 7.457 7.566 22.312 1 98 280 ALA A CA 1
ATOM 2126 C C . ALA A 1 280 ? 8.477 8.602 21.859 1 98 280 ALA A C 1
ATOM 2128 O O . ALA A 1 280 ? 9.578 8.25 21.422 1 98 280 ALA A O 1
ATOM 2129 N N . ALA A 1 281 ? 8.109 9.883 21.922 1 98.62 281 ALA A N 1
ATOM 2130 C CA . ALA A 1 281 ? 9.023 10.945 21.531 1 98.62 281 ALA A CA 1
ATOM 2131 C C . ALA A 1 281 ? 10.234 11.008 22.453 1 98.62 281 ALA A C 1
ATOM 2133 O O . ALA A 1 281 ? 11.375 11.141 22 1 98.62 281 ALA A O 1
ATOM 2134 N N . ASN A 1 282 ? 9.984 10.875 23.719 1 98.62 282 ASN A N 1
ATOM 2135 C CA . ASN A 1 282 ? 11.07 10.883 24.688 1 98.62 282 ASN A CA 1
ATOM 2136 C C . ASN A 1 282 ? 12.062 9.75 24.438 1 98.62 282 ASN A C 1
ATOM 2138 O O . ASN A 1 282 ? 13.273 9.938 24.547 1 98.62 282 ASN A O 1
ATOM 2142 N N . ALA A 1 283 ? 11.547 8.656 24.062 1 98.31 283 ALA A N 1
ATOM 2143 C CA . ALA A 1 283 ? 12.383 7.484 23.812 1 98.31 283 ALA A CA 1
ATOM 2144 C C . ALA A 1 283 ? 13.266 7.688 22.594 1 98.31 283 ALA A C 1
ATOM 2146 O O . ALA A 1 283 ? 14.266 6.984 22.406 1 98.31 283 ALA A O 1
ATOM 2147 N N . LYS A 1 284 ? 12.914 8.648 21.75 1 98.5 284 LYS A N 1
ATOM 2148 C CA . LYS A 1 284 ? 13.633 8.812 20.5 1 98.5 284 LYS A CA 1
ATOM 2149 C C . LYS A 1 284 ? 14.438 10.109 20.484 1 98.5 284 LYS A C 1
ATOM 2151 O O . LYS A 1 284 ? 15.047 10.461 19.469 1 98.5 284 LYS A O 1
ATOM 2156 N N . LEU A 1 285 ? 14.547 10.844 21.578 1 98.25 285 LEU A N 1
ATOM 2157 C CA . LEU A 1 285 ? 15.195 12.148 21.625 1 98.25 285 LEU A CA 1
ATOM 2158 C C . LEU A 1 285 ? 16.672 12.039 21.25 1 98.25 285 LEU A C 1
ATOM 2160 O O . LEU A 1 285 ? 17.188 12.875 20.5 1 98.25 285 LEU A O 1
ATOM 2164 N N . SER A 1 286 ? 17.297 11 21.766 1 98.06 286 SER A N 1
ATOM 2165 C CA . SER A 1 286 ? 18.703 10.82 21.469 1 98.06 286 SER A CA 1
ATOM 2166 C C . SER A 1 286 ? 18.938 10.547 19.984 1 98.06 286 SER A C 1
ATOM 2168 O O . SER A 1 286 ? 19.891 11.055 19.391 1 98.06 286 SER A O 1
ATOM 2170 N N . ASP A 1 287 ? 18.062 9.781 19.438 1 98.44 287 ASP A N 1
ATOM 2171 C CA . ASP A 1 287 ? 18.141 9.484 18 1 98.44 287 ASP A CA 1
ATOM 2172 C C . ASP A 1 287 ? 17.969 10.758 17.172 1 98.44 287 ASP A C 1
ATOM 2174 O O . ASP A 1 287 ? 18.641 10.945 16.156 1 98.44 287 ASP A O 1
ATOM 2178 N N . ILE A 1 288 ? 17.078 11.578 17.594 1 98.31 288 ILE A N 1
ATOM 2179 C CA . ILE A 1 288 ? 16.781 12.812 16.875 1 98.31 288 ILE A CA 1
ATOM 2180 C C . ILE A 1 288 ? 17.984 13.75 16.938 1 98.31 288 ILE A C 1
ATOM 2182 O O . ILE A 1 288 ? 18.422 14.273 15.914 1 98.31 288 ILE A O 1
ATOM 2186 N N . GLN A 1 289 ? 18.516 13.914 18.094 1 97.12 289 GLN A N 1
ATOM 2187 C CA . GLN A 1 289 ? 19.672 14.781 18.25 1 97.12 289 GLN A CA 1
ATOM 2188 C C . GLN A 1 289 ? 20.859 14.273 17.422 1 97.12 289 GLN A C 1
ATOM 2190 O O . GLN A 1 289 ? 21.562 15.062 16.797 1 97.12 289 GLN A O 1
ATOM 2195 N N . PHE A 1 290 ? 20.969 12.992 17.438 1 97.25 290 PHE A N 1
ATOM 2196 C CA . PHE A 1 290 ? 22.062 12.398 16.672 1 97.25 290 PHE A CA 1
ATOM 2197 C C . PHE A 1 290 ? 21.891 12.664 15.188 1 97.25 290 PHE A C 1
ATOM 2199 O O . PHE A 1 290 ? 22.859 13.023 14.5 1 97.25 290 PHE A O 1
ATOM 2206 N N . ALA A 1 291 ? 20.703 12.5 14.703 1 97.5 291 ALA A N 1
ATOM 2207 C CA . ALA A 1 291 ? 20.422 12.711 13.289 1 97.5 291 ALA A CA 1
ATOM 2208 C C . ALA A 1 291 ? 20.719 14.156 12.883 1 97.5 291 ALA A C 1
ATOM 2210 O O . ALA A 1 291 ? 21.266 14.414 11.82 1 97.5 291 ALA A O 1
ATOM 2211 N N . ILE A 1 292 ? 20.344 15.062 13.695 1 95.81 292 ILE A N 1
ATOM 2212 C CA . ILE A 1 292 ? 20.547 16.484 13.422 1 95.81 292 ILE A CA 1
ATOM 2213 C C . ILE A 1 292 ? 22.047 16.812 13.461 1 95.81 292 ILE A C 1
ATOM 2215 O O . ILE A 1 292 ? 22.562 17.453 12.547 1 95.81 292 ILE A O 1
ATOM 2219 N N . ASP A 1 293 ? 22.719 16.281 14.43 1 94.62 293 ASP A N 1
ATOM 2220 C CA . ASP A 1 293 ? 24.141 16.547 14.594 1 94.62 293 ASP A CA 1
ATOM 2221 C C . ASP A 1 293 ? 24.938 15.953 13.438 1 94.62 293 ASP A C 1
ATOM 2223 O O . ASP A 1 293 ? 25.922 16.547 12.984 1 94.62 293 ASP A O 1
ATOM 2227 N N . GLU A 1 294 ? 24.516 14.797 13.086 1 94.44 294 GLU A N 1
ATOM 2228 C CA . GLU A 1 294 ? 25.203 14.141 11.984 1 94.44 294 GLU A CA 1
ATOM 2229 C C . GLU A 1 294 ? 25.109 14.969 10.703 1 94.44 294 GLU A C 1
ATOM 2231 O O . GLU A 1 294 ? 26.094 15.102 9.969 1 94.44 294 GLU A O 1
ATOM 2236 N N . LYS A 1 295 ? 24 15.5 10.492 1 92.81 295 LYS A N 1
ATOM 2237 C CA . LYS A 1 295 ? 23.812 16.312 9.289 1 92.81 295 LYS A CA 1
ATOM 2238 C C . LYS A 1 295 ? 24.578 17.625 9.391 1 92.81 295 LYS A C 1
ATOM 2240 O O . LYS A 1 295 ? 25.062 18.141 8.383 1 92.81 295 LYS A O 1
ATOM 2245 N N . ILE A 1 296 ? 24.656 18.188 10.555 1 89.75 296 ILE A N 1
ATOM 2246 C CA . ILE A 1 296 ? 25.453 19.391 10.781 1 89.75 296 ILE A CA 1
ATOM 2247 C C . ILE A 1 296 ? 26.922 19.109 10.477 1 89.75 296 ILE A C 1
ATOM 2249 O O . ILE A 1 296 ? 27.578 19.891 9.805 1 89.75 296 ILE A O 1
ATOM 2253 N N . ALA A 1 297 ? 27.344 17.953 10.914 1 89.69 297 ALA A N 1
ATOM 2254 C CA . ALA A 1 297 ? 28.734 17.562 10.695 1 89.69 297 ALA A CA 1
ATOM 2255 C C . ALA A 1 297 ? 29.031 17.375 9.211 1 89.69 297 ALA A C 1
ATOM 2257 O O . ALA A 1 297 ? 30.078 17.766 8.719 1 89.69 297 ALA A O 1
ATOM 2258 N N . GLU A 1 298 ? 28.109 16.797 8.547 1 87.38 298 GLU A N 1
ATOM 2259 C CA . GLU A 1 298 ? 28.266 16.562 7.117 1 87.38 298 GLU A CA 1
ATOM 2260 C C . GLU A 1 298 ? 28.344 17.875 6.352 1 87.38 298 GLU A C 1
ATOM 2262 O O . GLU A 1 298 ? 29.125 18 5.398 1 87.38 298 GLU A O 1
ATOM 2267 N N . GLN A 1 299 ? 27.594 18.781 6.73 1 82.75 299 GLN A N 1
ATOM 2268 C CA . GLN A 1 299 ? 27.562 20.078 6.062 1 82.75 299 GLN A CA 1
ATOM 2269 C C . GLN A 1 299 ? 28.844 20.875 6.328 1 82.75 299 GLN A C 1
ATOM 2271 O O . GLN A 1 299 ? 29.312 21.609 5.457 1 82.75 299 GLN A O 1
ATOM 2276 N N . ASN A 1 300 ? 29.359 20.688 7.461 1 80.44 300 ASN A N 1
ATOM 2277 C CA . ASN A 1 300 ? 30.609 21.359 7.809 1 80.44 300 ASN A CA 1
ATOM 2278 C C . ASN A 1 300 ? 31.797 20.766 7.059 1 80.44 300 ASN A C 1
ATOM 2280 O O . ASN A 1 300 ? 32.719 21.5 6.676 1 80.44 300 ASN A O 1
ATOM 2284 N N . LEU A 1 301 ? 31.734 19.516 6.84 1 77.25 301 LEU A N 1
ATOM 2285 C CA . LEU A 1 301 ? 32.812 18.859 6.109 1 77.25 301 LEU A CA 1
ATOM 2286 C C . LEU A 1 301 ? 32.781 19.25 4.637 1 77.25 301 LEU A C 1
ATOM 2288 O O . LEU A 1 301 ? 33.844 19.422 4.02 1 77.25 301 LEU A O 1
ATOM 2292 N N . SER A 1 302 ? 31.656 19.328 4.07 1 70.31 302 SER A N 1
ATOM 2293 C CA . SER A 1 302 ? 31.547 19.703 2.666 1 70.31 302 SER A CA 1
ATOM 2294 C C . SER A 1 302 ? 31.969 21.156 2.438 1 70.31 302 SER A C 1
ATOM 2296 O O . SER A 1 302 ? 32.531 21.484 1.389 1 70.31 302 SER A O 1
ATOM 2298 N N . THR A 1 303 ? 31.766 21.984 3.369 1 65.19 303 THR A N 1
ATOM 2299 C CA . THR A 1 303 ? 32.156 23.391 3.264 1 65.19 303 THR A CA 1
ATOM 2300 C C . THR A 1 303 ? 33.656 23.531 3.465 1 65.19 303 THR A C 1
ATOM 2302 O O . THR A 1 303 ? 34.312 24.375 2.832 1 65.19 303 THR A O 1
ATOM 2305 N N . ASP A 1 304 ? 34.156 22.703 4.277 1 59 304 ASP A N 1
ATOM 2306 C CA . ASP A 1 304 ? 35.594 22.75 4.512 1 59 304 ASP A CA 1
ATOM 2307 C C . ASP A 1 304 ? 36.375 22.172 3.332 1 59 304 ASP A C 1
ATOM 2309 O O . ASP A 1 304 ? 37.438 22.641 2.992 1 59 304 ASP A O 1
ATOM 2313 N N . GLY A 1 305 ? 35.875 21.156 2.76 1 51.03 305 GLY A N 1
ATOM 2314 C CA . GLY A 1 305 ? 36.562 20.609 1.594 1 51.03 305 GLY A CA 1
ATOM 2315 C C . GLY A 1 305 ? 36.594 21.578 0.42 1 51.03 305 GLY A C 1
ATOM 2316 O O . GLY A 1 305 ? 37.438 21.469 -0.456 1 51.03 305 GLY A O 1
ATOM 2317 N N . LEU A 1 306 ? 35.625 22.281 0.292 1 51.34 306 LEU A N 1
ATOM 2318 C CA . LEU A 1 306 ? 35.594 23.281 -0.771 1 51.34 306 LEU A CA 1
ATOM 2319 C C . LEU A 1 306 ? 36.531 24.422 -0.445 1 51.34 306 LEU A C 1
ATOM 2321 O O . LEU A 1 306 ? 37.156 25 -1.342 1 51.34 306 LEU A O 1
ATOM 2325 N N . SER A 1 307 ? 36.625 24.75 0.767 1 47.81 307 SER A N 1
ATOM 2326 C CA . SER A 1 307 ? 37.562 25.812 1.138 1 47.81 307 SER A CA 1
ATOM 2327 C C . SER A 1 307 ? 39 25.359 0.976 1 47.81 307 SER A C 1
ATOM 2329 O O . SER A 1 307 ? 39.875 26.172 0.684 1 47.81 307 SER A O 1
ATOM 2331 N N . ALA A 1 308 ? 39.219 24.062 1.042 1 55.53 308 ALA A N 1
ATOM 2332 C CA . ALA A 1 308 ? 40.562 23.578 0.871 1 55.53 308 ALA A CA 1
ATOM 2333 C C . ALA A 1 308 ? 41 23.594 -0.6 1 55.53 308 ALA A C 1
ATOM 2335 O O . ALA A 1 308 ? 42.188 23.641 -0.92 1 55.53 308 ALA A O 1
ATOM 2336 N N . GLN A 1 309 ? 40 23.469 -1.397 1 46.22 309 GLN A N 1
ATOM 2337 C CA . GLN A 1 309 ? 40.375 23.469 -2.805 1 46.22 309 GLN A CA 1
ATOM 2338 C C . GLN A 1 309 ? 40.562 24.891 -3.328 1 46.22 309 GLN A C 1
ATOM 2340 O O . GLN A 1 309 ? 41.125 25.094 -4.402 1 46.22 309 GLN A O 1
ATOM 2345 N N . THR A 1 310 ? 40.031 25.766 -2.715 1 44.75 310 THR A N 1
ATOM 2346 C CA . THR A 1 310 ? 40.156 27.125 -3.227 1 44.75 310 THR A CA 1
ATOM 2347 C C . THR A 1 310 ? 41.375 27.828 -2.607 1 44.75 310 THR A C 1
ATOM 2349 O O . THR A 1 310 ? 41.719 28.953 -2.988 1 44.75 310 THR A O 1
ATOM 2352 N N . GLN A 1 311 ? 41.938 27.156 -1.69 1 35.47 311 GLN A N 1
ATOM 2353 C CA . GLN A 1 311 ? 43.219 27.734 -1.3 1 35.47 311 GLN A CA 1
ATOM 2354 C C . GLN A 1 311 ? 44.375 27.062 -2.033 1 35.47 311 GLN A C 1
ATOM 2356 O O . GLN A 1 311 ? 44.406 25.828 -2.188 1 35.47 311 GLN A O 1
ATOM 2361 N N . MET B 1 1 ? -38.969 -71.062 5.496 1 28.8 1 MET B N 1
ATOM 2362 C CA . MET B 1 1 ? -39.031 -69.625 5.402 1 28.8 1 MET B CA 1
ATOM 2363 C C . MET B 1 1 ? -37.656 -69 5.684 1 28.8 1 MET B C 1
ATOM 2365 O O . MET B 1 1 ? -37.25 -68.875 6.836 1 28.8 1 MET B O 1
ATOM 2369 N N . VAL B 1 2 ? -36.656 -69.188 4.809 1 37 2 VAL B N 1
ATOM 2370 C CA . VAL B 1 2 ? -35.219 -68.875 4.801 1 37 2 VAL B CA 1
ATOM 2371 C C . VAL B 1 2 ? -35.031 -67.312 4.727 1 37 2 VAL B C 1
ATOM 2373 O O . VAL B 1 2 ? -35.469 -66.688 3.773 1 37 2 VAL B O 1
ATOM 2376 N N . LEU B 1 3 ? -35.031 -66.625 5.891 1 34.59 3 LEU B N 1
ATOM 2377 C CA . LEU B 1 3 ? -34.75 -65.25 6.066 1 34.59 3 LEU B CA 1
ATOM 2378 C C . LEU B 1 3 ? -33.375 -64.875 5.461 1 34.59 3 LEU B C 1
ATOM 2380 O O . LEU B 1 3 ? -32.344 -65.312 5.945 1 34.59 3 LEU B O 1
ATOM 2384 N N . ALA B 1 4 ? -33.25 -64.75 4.129 1 39.12 4 ALA B N 1
ATOM 2385 C CA . ALA B 1 4 ? -32.062 -64.188 3.453 1 39.12 4 ALA B CA 1
ATOM 2386 C C . ALA B 1 4 ? -31.672 -62.844 4.043 1 39.12 4 ALA B C 1
ATOM 2388 O O . ALA B 1 4 ? -32.438 -61.875 3.992 1 39.12 4 ALA B O 1
ATOM 2389 N N . GLY B 1 5 ? -30.828 -62.844 5.098 1 36.81 5 GLY B N 1
ATOM 2390 C CA . GLY B 1 5 ? -30.203 -61.656 5.691 1 36.81 5 GLY B CA 1
ATOM 2391 C C . GLY B 1 5 ? -29.562 -60.75 4.672 1 36.81 5 GLY B C 1
ATOM 2392 O O . GLY B 1 5 ? -28.734 -61.188 3.871 1 36.81 5 GLY B O 1
ATOM 2393 N N . CYS B 1 6 ? -30.234 -59.688 4.164 1 38.31 6 CYS B N 1
ATOM 2394 C CA . CYS B 1 6 ? -29.734 -58.594 3.328 1 38.31 6 CYS B CA 1
ATOM 2395 C C . CYS B 1 6 ? -28.406 -58.062 3.875 1 38.31 6 CYS B C 1
ATOM 2397 O O . CYS B 1 6 ? -28.359 -57.594 5.012 1 38.31 6 CYS B O 1
ATOM 2399 N N . GLN B 1 7 ? -27.25 -58.688 3.557 1 37 7 GLN B N 1
ATOM 2400 C CA . GLN B 1 7 ? -25.922 -58.094 3.795 1 37 7 GLN B CA 1
ATOM 2401 C C . GLN B 1 7 ? -25.875 -56.656 3.32 1 37 7 GLN B C 1
ATOM 2403 O O . GLN B 1 7 ? -26.062 -56.375 2.135 1 37 7 GLN B O 1
ATOM 2408 N N . THR B 1 8 ? -26.297 -55.688 4.113 1 38.41 8 THR B N 1
ATOM 2409 C CA . THR B 1 8 ? -26.016 -54.281 3.859 1 38.41 8 THR B CA 1
ATOM 2410 C C . THR B 1 8 ? -24.547 -54.062 3.529 1 38.41 8 THR B C 1
ATOM 2412 O O . THR B 1 8 ? -23.672 -54.344 4.355 1 38.41 8 THR B O 1
ATOM 2415 N N . THR B 1 9 ? -24.062 -54.25 2.332 1 36.84 9 THR B N 1
ATOM 2416 C CA . THR B 1 9 ? -22.75 -53.75 1.905 1 36.84 9 THR B CA 1
ATOM 2417 C C . THR B 1 9 ? -22.531 -52.312 2.342 1 36.84 9 THR B C 1
ATOM 2419 O O . THR B 1 9 ? -23.266 -51.406 1.927 1 36.84 9 THR B O 1
ATOM 2422 N N . SER B 1 10 ? -22.094 -52.094 3.588 1 37.62 10 SER B N 1
ATOM 2423 C CA . SER B 1 10 ? -21.547 -50.812 3.977 1 37.62 10 SER B CA 1
ATOM 2424 C C . SER B 1 10 ? -20.656 -50.219 2.877 1 37.62 10 SER B C 1
ATOM 2426 O O . SER B 1 10 ? -19.734 -50.906 2.395 1 37.62 10 SER B O 1
ATOM 2428 N N . HIS B 1 11 ? -21.172 -49.469 1.952 1 37.81 11 HIS B N 1
ATOM 2429 C CA . HIS B 1 11 ? -20.391 -48.656 1.043 1 37.81 11 HIS B CA 1
ATOM 2430 C C . HIS B 1 11 ? -19.203 -48 1.759 1 37.81 11 HIS B C 1
ATOM 2432 O O . HIS B 1 11 ? -19.391 -47.219 2.678 1 37.81 11 HIS B O 1
ATOM 2438 N N . LEU B 1 12 ? -18.172 -48.719 2.059 1 35.41 12 LEU B N 1
ATOM 2439 C CA . LEU B 1 12 ? -16.891 -48.062 2.326 1 35.41 12 LEU B CA 1
ATOM 2440 C C . LEU B 1 12 ? -16.688 -46.875 1.386 1 35.41 12 LEU B C 1
ATOM 2442 O O . LEU B 1 12 ? -16.406 -47.062 0.198 1 35.41 12 LEU B O 1
ATOM 2446 N N . SER B 1 13 ? -17.469 -45.906 1.542 1 37.41 13 SER B N 1
ATOM 2447 C CA . SER B 1 13 ? -17 -44.688 0.88 1 37.41 13 SER B CA 1
ATOM 2448 C C . SER B 1 13 ? -15.484 -44.562 0.957 1 37.41 13 SER B C 1
ATOM 2450 O O . SER B 1 13 ? -14.906 -44.594 2.045 1 37.41 13 SER B O 1
ATOM 2452 N N . ALA B 1 14 ? -14.75 -45.062 0.151 1 39.19 14 ALA B N 1
ATOM 2453 C CA . ALA B 1 14 ? -13.312 -44.844 -0.023 1 39.19 14 ALA B CA 1
ATOM 2454 C C . ALA B 1 14 ? -12.891 -43.5 0.534 1 39.19 14 ALA B C 1
ATOM 2456 O O . ALA B 1 14 ? -13.367 -42.469 0.075 1 39.19 14 ALA B O 1
ATOM 2457 N N . LEU B 1 15 ? -12.5 -43.344 1.73 1 38.84 15 LEU B N 1
ATOM 2458 C CA . LEU B 1 15 ? -11.883 -42.188 2.348 1 38.84 15 LEU B CA 1
ATOM 2459 C C . LEU B 1 15 ? -10.898 -41.531 1.389 1 38.84 15 LEU B C 1
ATOM 2461 O O . LEU B 1 15 ? -9.859 -42.094 1.062 1 38.84 15 LEU B O 1
ATOM 2465 N N . LYS B 1 16 ? -11.328 -40.844 0.332 1 47.16 16 LYS B N 1
ATOM 2466 C CA . LYS B 1 16 ? -10.391 -40.031 -0.454 1 47.16 16 LYS B CA 1
ATOM 2467 C C . LYS B 1 16 ? -9.289 -39.469 0.427 1 47.16 16 LYS B C 1
ATOM 2469 O O . LYS B 1 16 ? -9.562 -38.938 1.51 1 47.16 16 LYS B O 1
ATOM 2474 N N . PRO B 1 17 ? -8.117 -39.906 0.393 1 50.16 17 PRO B N 1
ATOM 2475 C CA . PRO B 1 17 ? -7.039 -39.344 1.209 1 50.16 17 PRO B CA 1
ATOM 2476 C C . PRO B 1 17 ? -7.16 -37.812 1.378 1 50.16 17 PRO B C 1
ATOM 2478 O O . PRO B 1 17 ? -7.387 -37.094 0.401 1 50.16 17 PRO B O 1
ATOM 2481 N N . GLN B 1 18 ? -7.672 -37.344 2.523 1 62.84 18 GLN B N 1
ATOM 2482 C CA . GLN B 1 18 ? -7.883 -35.938 2.854 1 62.84 18 GLN B CA 1
ATOM 2483 C C . GLN B 1 18 ? -6.605 -35.125 2.658 1 62.84 18 GLN B C 1
ATOM 2485 O O . GLN B 1 18 ? -5.578 -35.406 3.279 1 62.84 18 GLN B O 1
ATOM 2490 N N . THR B 1 19 ? -6.379 -34.5 1.426 1 71.94 19 THR B N 1
ATOM 2491 C CA . THR B 1 19 ? -5.27 -33.562 1.241 1 71.94 19 THR B CA 1
ATOM 2492 C C . THR B 1 19 ? -5.125 -32.656 2.453 1 71.94 19 THR B C 1
ATOM 2494 O O . THR B 1 19 ? -6.121 -32.156 2.984 1 71.94 19 THR B O 1
ATOM 2497 N N . ALA B 1 20 ? -3.863 -32.625 3.018 1 86.56 20 ALA B N 1
ATOM 2498 C CA . ALA B 1 20 ? -3.547 -31.719 4.125 1 86.56 20 ALA B CA 1
ATOM 2499 C C . ALA B 1 20 ? -3.996 -30.297 3.824 1 86.56 20 ALA B C 1
ATOM 2501 O O . ALA B 1 20 ? -4.078 -29.891 2.66 1 86.56 20 ALA B O 1
ATOM 2502 N N . GLU B 1 21 ? -4.363 -29.641 4.82 1 94.19 21 GLU B N 1
ATOM 2503 C CA . GLU B 1 21 ? -4.68 -28.219 4.672 1 94.19 21 GLU B CA 1
ATOM 2504 C C . GLU B 1 21 ? -3.5 -27.438 4.094 1 94.19 21 GLU B C 1
ATOM 2506 O O . GLU B 1 21 ? -2.346 -27.844 4.258 1 94.19 21 GLU B O 1
ATOM 2511 N N . ALA B 1 22 ? -3.814 -26.438 3.387 1 96.31 22 ALA B N 1
ATOM 2512 C CA . ALA B 1 22 ? -2.768 -25.562 2.85 1 96.31 22 ALA B CA 1
ATOM 2513 C C . ALA B 1 22 ? -1.949 -24.938 3.971 1 96.31 22 ALA B C 1
ATOM 2515 O O . ALA B 1 22 ? -2.5 -24.531 4.996 1 96.31 22 ALA B O 1
ATOM 2516 N N . TYR B 1 23 ? -0.682 -24.875 3.84 1 93 23 TYR B N 1
ATOM 2517 C CA . TYR B 1 23 ? 0.151 -24.188 4.816 1 93 23 TYR B CA 1
ATOM 2518 C C . TYR B 1 23 ? 1.443 -23.688 4.18 1 93 23 TYR B C 1
ATOM 2520 O O . TYR B 1 23 ? 1.781 -24.078 3.061 1 93 23 TYR B O 1
ATOM 2528 N N . SER B 1 24 ? 2.008 -22.734 4.809 1 94.5 24 SER B N 1
ATOM 2529 C CA . SER B 1 24 ? 3.285 -22.172 4.398 1 94.5 24 SER B CA 1
ATOM 2530 C C . SER B 1 24 ? 4.453 -22.859 5.09 1 94.5 24 SER B C 1
ATOM 2532 O O . SER B 1 24 ? 4.48 -22.969 6.32 1 94.5 24 SER B O 1
ATOM 2534 N N . ARG B 1 25 ? 5.32 -23.328 4.328 1 89.56 25 ARG B N 1
ATOM 2535 C CA . ARG B 1 25 ? 6.57 -23.859 4.848 1 89.56 25 ARG B CA 1
ATOM 2536 C C . ARG B 1 25 ? 7.762 -23.047 4.363 1 89.56 25 ARG B C 1
ATOM 2538 O O . ARG B 1 25 ? 7.879 -22.75 3.174 1 89.56 25 ARG B O 1
ATOM 2545 N N . PHE B 1 26 ? 8.547 -22.672 5.348 1 84 26 PHE B N 1
ATOM 2546 C CA . PHE B 1 26 ? 9.75 -21.938 4.98 1 84 26 PHE B CA 1
ATOM 2547 C C . PHE B 1 26 ? 10.703 -22.812 4.176 1 84 26 PHE B C 1
ATOM 2549 O O . PHE B 1 26 ? 10.945 -23.969 4.539 1 84 26 PHE B O 1
ATOM 2556 N N . VAL B 1 27 ? 11.039 -22.328 3.029 1 76.75 27 VAL B N 1
ATOM 2557 C CA . VAL B 1 27 ? 12.039 -23.031 2.232 1 76.75 27 VAL B CA 1
ATOM 2558 C C . VAL B 1 27 ? 13.211 -22.109 1.944 1 76.75 27 VAL B C 1
ATOM 2560 O O . VAL B 1 27 ? 13.031 -21 1.429 1 76.75 27 VAL B O 1
ATOM 2563 N N . ASP B 1 28 ? 14.305 -22.453 2.426 1 73.06 28 ASP B N 1
ATOM 2564 C CA . ASP B 1 28 ? 15.5 -21.656 2.172 1 73.06 28 ASP B CA 1
ATOM 2565 C C . ASP B 1 28 ? 16.094 -22 0.808 1 73.06 28 ASP B C 1
ATOM 2567 O O . ASP B 1 28 ? 16.562 -23.109 0.585 1 73.06 28 ASP B O 1
ATOM 2571 N N . GLN B 1 29 ? 16.141 -21.125 -0.081 1 73.19 29 GLN B N 1
ATOM 2572 C CA . GLN B 1 29 ? 16.734 -21.172 -1.415 1 73.19 29 GLN B CA 1
ATOM 2573 C C . GLN B 1 29 ? 16.375 -22.484 -2.123 1 73.19 29 GLN B C 1
ATOM 2575 O O . GLN B 1 29 ? 17.266 -23.234 -2.541 1 73.19 29 GLN B O 1
ATOM 2580 N N . PRO B 1 30 ? 15.141 -22.656 -2.365 1 82.25 30 PRO B N 1
ATOM 2581 C CA . PRO B 1 30 ? 14.703 -23.938 -2.91 1 82.25 30 PRO B CA 1
ATOM 2582 C C . PRO B 1 30 ? 15.25 -24.219 -4.309 1 82.25 30 PRO B C 1
ATOM 2584 O O . PRO B 1 30 ? 15.258 -25.359 -4.762 1 82.25 30 PRO B O 1
ATOM 2587 N N . PHE B 1 31 ? 15.844 -23.156 -4.855 1 83.75 31 PHE B N 1
ATOM 2588 C CA . PHE B 1 31 ? 16.25 -23.359 -6.242 1 83.75 31 PHE B CA 1
ATOM 2589 C C . PHE B 1 31 ? 17.766 -23.219 -6.391 1 83.75 31 PHE B C 1
ATOM 2591 O O . PHE B 1 31 ? 18.281 -23.078 -7.504 1 83.75 31 PHE B O 1
ATOM 2598 N N . ALA B 1 32 ? 18.422 -23.234 -5.273 1 76.94 32 ALA B N 1
ATOM 2599 C CA . ALA B 1 32 ? 19.875 -23.125 -5.289 1 76.94 32 ALA B CA 1
ATOM 2600 C C . ALA B 1 32 ? 20.516 -24.297 -6.035 1 76.94 32 ALA B C 1
ATOM 2602 O O . ALA B 1 32 ? 21.484 -24.109 -6.781 1 76.94 32 ALA B O 1
ATOM 2603 N N . GLN B 1 33 ? 19.922 -25.438 -5.789 1 75.44 33 GLN B N 1
ATOM 2604 C CA . GLN B 1 33 ? 20.469 -26.625 -6.441 1 75.44 33 GLN B CA 1
ATOM 2605 C C . GLN B 1 33 ? 20.266 -26.562 -7.949 1 75.44 33 GLN B C 1
ATOM 2607 O O . GLN B 1 33 ? 21.109 -27.016 -8.719 1 75.44 33 GLN B O 1
ATOM 2612 N N . LEU B 1 34 ? 19.125 -26.078 -8.328 1 77.56 34 LEU B N 1
ATOM 2613 C CA . LEU B 1 34 ? 18.844 -25.938 -9.758 1 77.56 34 LEU B CA 1
ATOM 2614 C C . LEU B 1 34 ? 19.875 -25.016 -10.414 1 77.56 34 LEU B C 1
ATOM 2616 O O . LEU B 1 34 ? 20.344 -25.297 -11.523 1 77.56 34 LEU B O 1
ATOM 2620 N N . LYS B 1 35 ? 20.234 -24.031 -9.742 1 77.5 35 LYS B N 1
ATOM 2621 C CA . LYS B 1 35 ? 21.203 -23.062 -10.258 1 77.5 35 LYS B CA 1
ATOM 2622 C C . LYS B 1 35 ? 22.578 -23.719 -10.453 1 77.5 35 LYS B C 1
ATOM 2624 O O . LYS B 1 35 ? 23.234 -23.484 -11.469 1 77.5 35 LYS B O 1
ATOM 2629 N N . LYS B 1 36 ? 22.922 -24.5 -9.523 1 73.56 36 LYS B N 1
ATOM 2630 C CA . LYS B 1 36 ? 24.25 -25.109 -9.539 1 73.56 36 LYS B CA 1
ATOM 2631 C C . LYS B 1 36 ? 24.312 -26.25 -10.562 1 73.56 36 LYS B C 1
ATOM 2633 O O . LYS B 1 36 ? 25.297 -26.391 -11.289 1 73.56 36 LYS B O 1
ATOM 2638 N N . GLN B 1 37 ? 23.25 -26.891 -10.672 1 76 37 GLN B N 1
ATOM 2639 C CA . GLN B 1 37 ? 23.25 -28.109 -11.492 1 76 37 GLN B CA 1
ATOM 2640 C C . GLN B 1 37 ? 23.078 -27.766 -12.969 1 76 37 GLN B C 1
ATOM 2642 O O . GLN B 1 37 ? 23.719 -28.391 -13.828 1 76 37 GLN B O 1
ATOM 2647 N N . HIS B 1 38 ? 22.281 -26.875 -13.281 1 76.12 38 HIS B N 1
ATOM 2648 C CA . HIS B 1 38 ? 21.906 -26.672 -14.672 1 76.12 38 HIS B CA 1
ATOM 2649 C C . HIS B 1 38 ? 22.594 -25.422 -15.242 1 76.12 38 HIS B C 1
ATOM 2651 O O . HIS B 1 38 ? 22.484 -25.156 -16.438 1 76.12 38 HIS B O 1
ATOM 2657 N N . LYS B 1 39 ? 23.391 -24.734 -14.484 1 75.44 39 LYS B N 1
ATOM 2658 C CA . LYS B 1 39 ? 24.109 -23.531 -14.914 1 75.44 39 LYS B CA 1
ATOM 2659 C C . LYS B 1 39 ? 23.188 -22.578 -15.656 1 75.44 39 LYS B C 1
ATOM 2661 O O . LYS B 1 39 ? 23.578 -22.016 -16.703 1 75.44 39 LYS B O 1
ATOM 2666 N N . LYS B 1 40 ? 21.969 -22.688 -15.422 1 86.31 40 LYS B N 1
ATOM 2667 C CA . LYS B 1 40 ? 21.016 -21.766 -16.031 1 86.31 40 LYS B CA 1
ATOM 2668 C C . LYS B 1 40 ? 20.359 -20.859 -14.984 1 86.31 40 LYS B C 1
ATOM 2670 O O . LYS B 1 40 ? 20.281 -21.234 -13.812 1 86.31 40 LYS B O 1
ATOM 2675 N N . PRO B 1 41 ? 19.953 -19.703 -15.43 1 93.75 41 PRO B N 1
ATOM 2676 C CA . PRO B 1 41 ? 19.281 -18.812 -14.469 1 93.75 41 PRO B CA 1
ATOM 2677 C C . PRO B 1 41 ? 17.922 -19.344 -14.031 1 93.75 41 PRO B C 1
ATOM 2679 O O . PRO B 1 41 ? 17.188 -19.938 -14.836 1 93.75 41 PRO B O 1
ATOM 2682 N N . VAL B 1 42 ? 17.609 -19.125 -12.773 1 95.81 42 VAL B N 1
ATOM 2683 C CA . VAL B 1 42 ? 16.297 -19.453 -12.242 1 95.81 42 VAL B CA 1
ATOM 2684 C C . VAL B 1 42 ? 15.281 -18.391 -12.664 1 95.81 42 VAL B C 1
ATOM 2686 O O . VAL B 1 42 ? 15.391 -17.234 -12.242 1 95.81 42 VAL B O 1
ATOM 2689 N N . VAL B 1 43 ? 14.305 -18.781 -13.484 1 97.44 43 VAL B N 1
ATOM 2690 C CA . VAL B 1 43 ? 13.32 -17.859 -14.016 1 97.44 43 VAL B CA 1
ATOM 2691 C C . VAL B 1 43 ? 12 -18 -13.258 1 97.44 43 VAL B C 1
ATOM 2693 O O . VAL B 1 43 ? 11.445 -19.109 -13.18 1 97.44 43 VAL B O 1
ATOM 2696 N N . ALA B 1 44 ? 11.539 -16.906 -12.688 1 98.56 44 ALA B N 1
ATOM 2697 C CA . ALA B 1 44 ? 10.242 -16.891 -12.008 1 98.56 44 ALA B CA 1
ATOM 2698 C C . ALA B 1 44 ? 9.195 -16.156 -12.836 1 98.56 44 ALA B C 1
ATOM 2700 O O . ALA B 1 44 ? 9.484 -15.125 -13.445 1 98.56 44 ALA B O 1
ATOM 2701 N N . LEU B 1 45 ? 8.008 -16.719 -12.914 1 98.88 45 LEU B N 1
ATOM 2702 C CA . LEU B 1 45 ? 6.828 -16.031 -13.438 1 98.88 45 LEU B CA 1
ATOM 2703 C C . LEU B 1 45 ? 5.918 -15.586 -12.297 1 98.88 45 LEU B C 1
ATOM 2705 O O . LEU B 1 45 ? 5.453 -16.406 -11.508 1 98.88 45 LEU B O 1
ATOM 2709 N N . VAL B 1 46 ? 5.777 -14.305 -12.195 1 98.94 46 VAL B N 1
ATOM 2710 C CA . VAL B 1 46 ? 4.965 -13.703 -11.141 1 98.94 46 VAL B CA 1
ATOM 2711 C C . VAL B 1 46 ? 3.645 -13.203 -11.727 1 98.94 46 VAL B C 1
ATOM 2713 O O . VAL B 1 46 ? 3.631 -12.336 -12.602 1 98.94 46 VAL B O 1
ATOM 2716 N N . LEU B 1 47 ? 2.584 -13.789 -11.234 1 98.88 47 LEU B N 1
ATOM 2717 C CA . LEU B 1 47 ? 1.253 -13.469 -11.742 1 98.88 47 LEU B CA 1
ATOM 2718 C C . LEU B 1 47 ? 0.462 -12.656 -10.727 1 98.88 47 LEU B C 1
ATOM 2720 O O . LEU B 1 47 ? 0.117 -13.156 -9.656 1 98.88 47 LEU B O 1
ATOM 2724 N N . GLY B 1 48 ? 0.135 -11.453 -11.117 1 98.38 48 GLY B N 1
ATOM 2725 C CA . GLY B 1 48 ? -0.456 -10.492 -10.203 1 98.38 48 GLY B CA 1
ATOM 2726 C C . GLY B 1 48 ? -1.954 -10.664 -10.039 1 98.38 48 GLY B C 1
ATOM 2727 O O . GLY B 1 48 ? -2.584 -11.406 -10.797 1 98.38 48 GLY B O 1
ATOM 2728 N N . SER B 1 49 ? -2.477 -9.914 -9.016 1 96.06 49 SER B N 1
ATOM 2729 C CA . SER B 1 49 ? -3.91 -9.859 -8.75 1 96.06 49 SER B CA 1
ATOM 2730 C C . SER B 1 49 ? -4.621 -8.953 -9.75 1 96.06 49 SER B C 1
ATOM 2732 O O . SER B 1 49 ? -3.98 -8.148 -10.43 1 96.06 49 SER B O 1
ATOM 2734 N N . GLY B 1 50 ? -6.02 -9.203 -9.859 1 90.12 50 GLY B N 1
ATOM 2735 C CA . GLY B 1 50 ? -6.719 -8.32 -10.781 1 90.12 50 GLY B CA 1
ATOM 2736 C C . GLY B 1 50 ? -8.117 -8.805 -11.125 1 90.12 50 GLY B C 1
ATOM 2737 O O . GLY B 1 50 ? -8.734 -8.305 -12.07 1 90.12 50 GLY B O 1
ATOM 2738 N N . GLY B 1 51 ? -8.617 -9.812 -10.422 1 84.94 51 GLY B N 1
ATOM 2739 C CA . GLY B 1 51 ? -9.969 -10.305 -10.633 1 84.94 51 GLY B CA 1
ATOM 2740 C C . GLY B 1 51 ? -10.18 -10.891 -12.016 1 84.94 51 GLY B C 1
ATOM 2741 O O . GLY B 1 51 ? -9.406 -11.742 -12.461 1 84.94 51 GLY B O 1
ATOM 2742 N N . ALA B 1 52 ? -11.211 -10.359 -12.656 1 80.62 52 ALA B N 1
ATOM 2743 C CA . ALA B 1 52 ? -11.594 -10.906 -13.961 1 80.62 52 ALA B CA 1
ATOM 2744 C C . ALA B 1 52 ? -10.539 -10.578 -15.016 1 80.62 52 ALA B C 1
ATOM 2746 O O . ALA B 1 52 ? -10.539 -11.172 -16.094 1 80.62 52 ALA B O 1
ATOM 2747 N N . ARG B 1 53 ? -9.703 -9.766 -14.758 1 89.88 53 ARG B N 1
ATOM 2748 C CA . ARG B 1 53 ? -8.617 -9.445 -15.688 1 89.88 53 ARG B CA 1
ATOM 2749 C C . ARG B 1 53 ? -7.586 -10.57 -15.727 1 89.88 53 ARG B C 1
ATOM 2751 O O . ARG B 1 53 ? -6.684 -10.555 -16.562 1 89.88 53 ARG B O 1
ATOM 2758 N N . GLY B 1 54 ? -7.785 -11.547 -14.914 1 92.94 54 GLY B N 1
ATOM 2759 C CA . GLY B 1 54 ? -6.871 -12.68 -14.812 1 92.94 54 GLY B CA 1
ATOM 2760 C C . GLY B 1 54 ? -6.77 -13.484 -16.094 1 92.94 54 GLY B C 1
ATOM 2761 O O . GLY B 1 54 ? -5.805 -14.227 -16.281 1 92.94 54 GLY B O 1
ATOM 2762 N N . TYR B 1 55 ? -7.707 -13.312 -17 1 93.56 55 TYR B N 1
ATOM 2763 C CA . TYR B 1 55 ? -7.641 -14.016 -18.281 1 93.56 55 TYR B CA 1
ATOM 2764 C C . TYR B 1 55 ? -6.422 -13.57 -19.094 1 93.56 55 TYR B C 1
ATOM 2766 O O . TYR B 1 55 ? -5.93 -14.305 -19.938 1 93.56 55 TYR B O 1
ATOM 2774 N N . ALA B 1 56 ? -5.953 -12.414 -18.797 1 96 56 ALA B N 1
ATOM 2775 C CA . ALA B 1 56 ? -4.766 -11.914 -19.484 1 96 56 ALA B CA 1
ATOM 2776 C C . ALA B 1 56 ? -3.539 -12.758 -19.172 1 96 56 ALA B C 1
ATOM 2778 O O . ALA B 1 56 ? -2.633 -12.891 -19.984 1 96 56 ALA B O 1
ATOM 2779 N N . HIS B 1 57 ? -3.475 -13.312 -17.953 1 98.19 57 HIS B N 1
ATOM 2780 C CA . HIS B 1 57 ? -2.373 -14.203 -17.609 1 98.19 57 HIS B CA 1
ATOM 2781 C C . HIS B 1 57 ? -2.266 -15.367 -18.578 1 98.19 57 HIS B C 1
ATOM 2783 O O . HIS B 1 57 ? -1.162 -15.805 -18.922 1 98.19 57 HIS B O 1
ATOM 2789 N N . ILE B 1 58 ? -3.408 -15.844 -19.047 1 97.88 58 ILE B N 1
ATOM 2790 C CA . ILE B 1 58 ? -3.441 -16.984 -19.953 1 97.88 58 ILE B CA 1
ATOM 2791 C C . ILE B 1 58 ? -2.773 -16.609 -21.281 1 97.88 58 ILE B C 1
ATOM 2793 O O . ILE B 1 58 ? -1.957 -17.359 -21.797 1 97.88 58 ILE B O 1
ATOM 2797 N N . GLY B 1 59 ? -3.115 -15.43 -21.781 1 98.12 59 GLY B N 1
ATOM 2798 C CA . GLY B 1 59 ? -2.461 -14.945 -22.984 1 98.12 59 GLY B CA 1
ATOM 2799 C C . GLY B 1 59 ? -0.958 -14.812 -22.844 1 98.12 59 GLY B C 1
ATOM 2800 O O . GLY B 1 59 ? -0.205 -15.172 -23.75 1 98.12 59 GLY B O 1
ATOM 2801 N N . VAL B 1 60 ? -0.531 -14.305 -21.719 1 98.69 60 VAL B N 1
ATOM 2802 C CA . VAL B 1 60 ? 0.895 -14.148 -21.453 1 98.69 60 VAL B CA 1
ATOM 2803 C C . VAL B 1 60 ? 1.577 -15.516 -21.453 1 98.69 60 VAL B C 1
ATOM 2805 O O . VAL B 1 60 ? 2.611 -15.695 -22.094 1 98.69 60 VAL B O 1
ATOM 2808 N N . ILE B 1 61 ? 1.011 -16.484 -20.781 1 98.75 61 ILE B N 1
ATOM 2809 C CA . ILE B 1 61 ? 1.571 -17.828 -20.672 1 98.75 61 ILE B CA 1
ATOM 2810 C C . ILE B 1 61 ? 1.657 -18.469 -22.047 1 98.75 61 ILE B C 1
ATOM 2812 O O . ILE B 1 61 ? 2.646 -19.141 -22.375 1 98.75 61 ILE B O 1
ATOM 2816 N N . GLU B 1 62 ? 0.646 -18.266 -22.828 1 98.31 62 GLU B N 1
ATOM 2817 C CA . GLU B 1 62 ? 0.64 -18.781 -24.188 1 98.31 62 GLU B CA 1
ATOM 2818 C C . GLU B 1 62 ? 1.856 -18.297 -24.969 1 98.31 62 GLU B C 1
ATOM 2820 O O . GLU B 1 62 ? 2.553 -19.109 -25.609 1 98.31 62 GLU B O 1
ATOM 2825 N N . VAL B 1 63 ? 2.105 -17.047 -24.938 1 98.62 63 VAL B N 1
ATOM 2826 C CA . VAL B 1 63 ? 3.211 -16.453 -25.672 1 98.62 63 VAL B CA 1
ATOM 2827 C C . VAL B 1 63 ? 4.539 -16.969 -25.125 1 98.62 63 VAL B C 1
ATOM 2829 O O . VAL B 1 63 ? 5.441 -17.328 -25.891 1 98.62 63 VAL B O 1
ATOM 2832 N N . LEU B 1 64 ? 4.68 -17 -23.812 1 98.44 64 LEU B N 1
ATOM 2833 C CA . LEU B 1 64 ? 5.922 -17.469 -23.203 1 98.44 64 LEU B CA 1
ATOM 2834 C C . LEU B 1 64 ? 6.223 -18.906 -23.641 1 98.44 64 LEU B C 1
ATOM 2836 O O . LEU B 1 64 ? 7.34 -19.203 -24.078 1 98.44 64 LEU B O 1
ATOM 2840 N N . GLU B 1 65 ? 5.27 -19.781 -23.641 1 97.62 65 GLU B N 1
ATOM 2841 C CA . GLU B 1 65 ? 5.449 -21.172 -24.031 1 97.62 65 GLU B CA 1
ATOM 2842 C C . GLU B 1 65 ? 5.793 -21.281 -25.516 1 97.62 65 GLU B C 1
ATOM 2844 O O . GLU B 1 65 ? 6.637 -22.094 -25.906 1 97.62 65 GLU B O 1
ATOM 2849 N N . GLN B 1 66 ? 5.125 -20.531 -26.281 1 97.19 66 GLN B N 1
ATOM 2850 C CA . GLN B 1 66 ? 5.363 -20.547 -27.719 1 97.19 66 GLN B CA 1
ATOM 2851 C C . GLN B 1 66 ? 6.816 -20.203 -28.031 1 97.19 66 GLN B C 1
ATOM 2853 O O . GLN B 1 66 ? 7.355 -20.641 -29.047 1 97.19 66 GLN B O 1
ATOM 2858 N N . HIS B 1 67 ? 7.391 -19.5 -27.172 1 97.38 67 HIS B N 1
ATOM 2859 C CA . HIS B 1 67 ? 8.758 -19.062 -27.422 1 97.38 67 HIS B CA 1
ATOM 2860 C C . HIS B 1 67 ? 9.75 -19.812 -26.547 1 97.38 67 HIS B C 1
ATOM 2862 O O . HIS B 1 67 ? 10.875 -19.359 -26.344 1 97.38 67 HIS B O 1
ATOM 2868 N N . GLY B 1 68 ? 9.258 -20.844 -25.906 1 96.19 68 GLY B N 1
ATOM 2869 C CA . GLY B 1 68 ? 10.125 -21.734 -25.156 1 96.19 68 GLY B CA 1
ATOM 2870 C C . GLY B 1 68 ? 10.555 -21.172 -23.812 1 96.19 68 GLY B C 1
ATOM 2871 O O . GLY B 1 68 ? 11.539 -21.625 -23.234 1 96.19 68 GLY B O 1
ATOM 2872 N N . ILE B 1 69 ? 9.93 -20.219 -23.344 1 96.5 69 ILE B N 1
ATOM 2873 C CA . ILE B 1 69 ? 10.234 -19.641 -22.047 1 96.5 69 ILE B CA 1
ATOM 2874 C C . ILE B 1 69 ? 9.359 -20.297 -20.969 1 96.5 69 ILE B C 1
ATOM 2876 O O . ILE B 1 69 ? 8.18 -19.969 -20.844 1 96.5 69 ILE B O 1
ATOM 2880 N N . ARG B 1 70 ? 9.945 -21.188 -20.281 1 95.25 70 ARG B N 1
ATOM 2881 C CA . ARG B 1 70 ? 9.242 -21.875 -19.203 1 95.25 70 ARG B CA 1
ATOM 2882 C C . ARG B 1 70 ? 9.789 -21.453 -17.828 1 95.25 70 ARG B C 1
ATOM 2884 O O . ARG B 1 70 ? 11 -21.531 -17.594 1 95.25 70 ARG B O 1
ATOM 2891 N N . PRO B 1 71 ? 8.906 -21.047 -16.953 1 97.5 71 PRO B N 1
ATOM 2892 C CA . PRO B 1 71 ? 9.406 -20.641 -15.641 1 97.5 71 PRO B CA 1
ATOM 2893 C C . PRO B 1 71 ? 9.836 -21.828 -14.789 1 97.5 71 PRO B C 1
ATOM 2895 O O . PRO B 1 71 ? 9.273 -22.922 -14.914 1 97.5 71 PRO B O 1
ATOM 2898 N N . ASP B 1 72 ? 10.82 -21.594 -13.945 1 96.88 72 ASP B N 1
ATOM 2899 C CA . ASP B 1 72 ? 11.258 -22.594 -12.977 1 96.88 72 ASP B CA 1
ATOM 2900 C C . ASP B 1 72 ? 10.305 -22.656 -11.781 1 96.88 72 ASP B C 1
ATOM 2902 O O . ASP B 1 72 ? 10.188 -23.703 -11.133 1 96.88 72 ASP B O 1
ATOM 2906 N N . PHE B 1 73 ? 9.648 -21.531 -11.5 1 97.88 73 PHE B N 1
ATOM 2907 C CA . PHE B 1 73 ? 8.578 -21.547 -10.508 1 97.88 73 PHE B CA 1
ATOM 2908 C C . PHE B 1 73 ? 7.633 -20.375 -10.734 1 97.88 73 PHE B C 1
ATOM 2910 O O . PHE B 1 73 ? 7.938 -19.453 -11.5 1 97.88 73 PHE B O 1
ATOM 2917 N N . ILE B 1 74 ? 6.449 -20.453 -10.117 1 98.75 74 ILE B N 1
ATOM 2918 C CA . ILE B 1 74 ? 5.395 -19.453 -10.273 1 98.75 74 ILE B CA 1
ATOM 2919 C C . ILE B 1 74 ? 4.969 -18.938 -8.906 1 98.75 74 ILE B C 1
ATOM 2921 O O . ILE B 1 74 ? 4.863 -19.703 -7.945 1 98.75 74 ILE B O 1
ATOM 2925 N N . VAL B 1 75 ? 4.844 -17.641 -8.781 1 98.81 75 VAL B N 1
ATOM 2926 C CA . VAL B 1 75 ? 4.211 -17 -7.637 1 98.81 75 VAL B CA 1
ATOM 2927 C C . VAL B 1 75 ? 2.939 -16.281 -8.078 1 98.81 75 VAL B C 1
ATOM 2929 O O . VAL B 1 75 ? 2.955 -15.531 -9.055 1 98.81 75 VAL B O 1
ATOM 2932 N N . GLY B 1 76 ? 1.856 -16.547 -7.398 1 98.81 76 GLY B N 1
ATOM 2933 C CA . GLY B 1 76 ? 0.601 -15.945 -7.816 1 98.81 76 GLY B CA 1
ATOM 2934 C C . GLY B 1 76 ? -0.176 -15.328 -6.668 1 98.81 76 GLY B C 1
ATOM 2935 O O . GLY B 1 76 ? -0.179 -15.867 -5.559 1 98.81 76 GLY B O 1
ATOM 2936 N N . THR B 1 77 ? -0.847 -14.273 -6.938 1 98.62 77 THR B N 1
ATOM 2937 C CA . THR B 1 77 ? -1.769 -13.625 -6.012 1 98.62 77 THR B CA 1
ATOM 2938 C C . THR B 1 77 ? -3.152 -13.477 -6.637 1 98.62 77 THR B C 1
ATOM 2940 O O . THR B 1 77 ? -3.285 -12.961 -7.746 1 98.62 77 THR B O 1
ATOM 2943 N N . SER B 1 78 ? -4.262 -13.906 -5.902 1 96.75 78 SER B N 1
ATOM 2944 C CA . SER B 1 78 ? -5.641 -13.781 -6.359 1 96.75 78 SER B CA 1
ATOM 2945 C C . SER B 1 78 ? -5.824 -14.398 -7.742 1 96.75 78 SER B C 1
ATOM 2947 O O . SER B 1 78 ? -5.48 -15.562 -7.957 1 96.75 78 SER B O 1
ATOM 2949 N N . ALA B 1 79 ? -6.258 -13.68 -8.734 1 94.81 79 ALA B N 1
ATOM 2950 C CA . ALA B 1 79 ? -6.43 -14.203 -10.086 1 94.81 79 ALA B CA 1
ATOM 2951 C C . ALA B 1 79 ? -5.152 -14.867 -10.586 1 94.81 79 ALA B C 1
ATOM 2953 O O . ALA B 1 79 ? -5.207 -15.875 -11.289 1 94.81 79 ALA B O 1
ATOM 2954 N N . GLY B 1 80 ? -4.059 -14.328 -10.203 1 98.12 80 GLY B N 1
ATOM 2955 C CA . GLY B 1 80 ? -2.781 -14.914 -10.57 1 98.12 80 GLY B CA 1
ATOM 2956 C C . GLY B 1 80 ? -2.559 -16.281 -9.953 1 98.12 80 GLY B C 1
ATOM 2957 O O . GLY B 1 80 ? -1.957 -17.156 -10.57 1 98.12 80 GLY B O 1
ATOM 2958 N N . SER B 1 81 ? -3.037 -16.438 -8.719 1 98.62 81 SER B N 1
ATOM 2959 C CA . SER B 1 81 ? -2.895 -17.75 -8.086 1 98.62 81 SER B CA 1
ATOM 2960 C C . SER B 1 81 ? -3.795 -18.781 -8.75 1 98.62 81 SER B C 1
ATOM 2962 O O . SER B 1 81 ? -3.434 -19.953 -8.844 1 98.62 81 SER B O 1
ATOM 2964 N N . ILE B 1 82 ? -4.953 -18.375 -9.242 1 96.88 82 ILE B N 1
ATOM 2965 C CA . ILE B 1 82 ? -5.867 -19.281 -9.922 1 96.88 82 ILE B CA 1
ATOM 2966 C C . ILE B 1 82 ? -5.23 -19.781 -11.219 1 96.88 82 ILE B C 1
ATOM 2968 O O . ILE B 1 82 ? -5.027 -20.984 -11.391 1 96.88 82 ILE B O 1
ATOM 2972 N N . VAL B 1 83 ? -4.828 -18.859 -12.055 1 97.94 83 VAL B N 1
ATOM 2973 C CA . VAL B 1 83 ? -4.25 -19.203 -13.344 1 97.94 83 VAL B CA 1
ATOM 2974 C C . VAL B 1 83 ? -2.912 -19.922 -13.141 1 97.94 83 VAL B C 1
ATOM 2976 O O . VAL B 1 83 ? -2.627 -20.922 -13.797 1 97.94 83 VAL B O 1
ATOM 2979 N N . GLY B 1 84 ? -2.166 -19.406 -12.219 1 98.75 84 GLY B N 1
ATOM 2980 C CA . GLY B 1 84 ? -0.864 -19.984 -11.938 1 98.75 84 GLY B CA 1
ATOM 2981 C C . GLY B 1 84 ? -0.944 -21.422 -11.469 1 98.75 84 GLY B C 1
ATOM 2982 O O . GLY B 1 84 ? -0.176 -22.281 -11.922 1 98.75 84 GLY B O 1
ATOM 2983 N N . ALA B 1 85 ? -1.878 -21.703 -10.594 1 98.62 85 ALA B N 1
ATOM 2984 C CA . ALA B 1 85 ? -2.016 -23.047 -10.062 1 98.62 85 ALA B CA 1
ATOM 2985 C C . ALA B 1 85 ? -2.42 -24.031 -11.156 1 98.62 85 ALA B C 1
ATOM 2987 O O . ALA B 1 85 ? -1.87 -25.141 -11.242 1 98.62 85 ALA B O 1
ATOM 2988 N N . ILE B 1 86 ? -3.334 -23.641 -11.961 1 98.31 86 ILE B N 1
ATOM 2989 C CA . ILE B 1 86 ? -3.811 -24.531 -13.016 1 98.31 86 ILE B CA 1
ATOM 2990 C C . ILE B 1 86 ? -2.693 -24.766 -14.031 1 98.31 86 ILE B C 1
ATOM 2992 O O . ILE B 1 86 ? -2.457 -25.906 -14.445 1 98.31 86 ILE B O 1
ATOM 2996 N N . TYR B 1 87 ? -1.964 -23.781 -14.367 1 98.69 87 TYR B N 1
ATOM 2997 C CA . TYR B 1 87 ? -0.821 -23.922 -15.266 1 98.69 87 TYR B CA 1
ATOM 2998 C C . TYR B 1 87 ? 0.264 -24.781 -14.633 1 98.69 87 TYR B C 1
ATOM 3000 O O . TYR B 1 87 ? 0.805 -25.688 -15.281 1 98.69 87 TYR B O 1
ATOM 3008 N N . ALA B 1 88 ? 0.523 -24.547 -13.406 1 98.62 88 ALA B N 1
ATOM 3009 C CA . ALA B 1 88 ? 1.586 -25.25 -12.688 1 98.62 88 ALA B CA 1
ATOM 3010 C C . ALA B 1 88 ? 1.293 -26.734 -12.586 1 98.62 88 ALA B C 1
ATOM 3012 O O . ALA B 1 88 ? 2.205 -27.547 -12.398 1 98.62 88 ALA B O 1
ATOM 3013 N N . SER B 1 89 ? 0.028 -27.078 -12.656 1 98.31 89 SER B N 1
ATOM 3014 C CA . SER B 1 89 ? -0.37 -28.484 -12.531 1 98.31 89 SER B CA 1
ATOM 3015 C C . SER B 1 89 ? 0.059 -29.297 -13.742 1 98.31 89 SER B C 1
ATOM 3017 O O . SER B 1 89 ? 0.059 -30.516 -13.711 1 98.31 89 SER B O 1
ATOM 3019 N N . GLY B 1 90 ? 0.319 -28.594 -14.844 1 97.69 90 GLY B N 1
ATOM 3020 C CA . GLY B 1 90 ? 0.759 -29.281 -16.047 1 97.69 90 GLY B CA 1
ATOM 3021 C C . GLY B 1 90 ? -0.13 -29.016 -17.25 1 97.69 90 GLY B C 1
ATOM 3022 O O . GLY B 1 90 ? 0.153 -29.5 -18.344 1 97.69 90 GLY B O 1
ATOM 3023 N N . LYS B 1 91 ? -1.136 -28.266 -17.078 1 97.25 91 LYS B N 1
ATOM 3024 C CA . LYS B 1 91 ? -1.998 -27.953 -18.203 1 97.25 91 LYS B CA 1
ATOM 3025 C C . LYS B 1 91 ? -1.257 -27.109 -19.25 1 97.25 91 LYS B C 1
ATOM 3027 O O . LYS B 1 91 ? -0.476 -26.219 -18.891 1 97.25 91 LYS B O 1
ATOM 3032 N N . THR B 1 92 ? -1.544 -27.453 -20.469 1 96.56 92 THR B N 1
ATOM 3033 C CA . THR B 1 92 ? -0.992 -26.672 -21.562 1 96.56 92 THR B CA 1
ATOM 3034 C C . THR B 1 92 ? -1.73 -25.344 -21.719 1 96.56 92 THR B C 1
ATOM 3036 O O . THR B 1 92 ? -2.83 -25.188 -21.188 1 96.56 92 THR B O 1
ATOM 3039 N N . PRO B 1 93 ? -1.115 -24.438 -22.438 1 96.19 93 PRO B N 1
ATOM 3040 C CA . PRO B 1 93 ? -1.815 -23.172 -22.672 1 96.19 93 PRO B CA 1
ATOM 3041 C C . PRO B 1 93 ? -3.178 -23.375 -23.344 1 96.19 93 PRO B C 1
ATOM 3043 O O . PRO B 1 93 ? -4.141 -22.688 -23 1 96.19 93 PRO B O 1
ATOM 3046 N N . ASP B 1 94 ? -3.236 -24.281 -24.219 1 96.31 94 ASP B N 1
ATOM 3047 C CA . ASP B 1 94 ? -4.508 -24.578 -24.875 1 96.31 94 ASP B CA 1
ATOM 3048 C C . ASP B 1 94 ? -5.539 -25.078 -23.859 1 96.31 94 ASP B C 1
ATOM 3050 O O . ASP B 1 94 ? -6.707 -24.688 -23.906 1 96.31 94 ASP B O 1
ATOM 3054 N N . GLU B 1 95 ? -5.125 -25.969 -23.031 1 96.75 95 GLU B N 1
ATOM 3055 C CA . GLU B 1 95 ? -6.02 -26.469 -21.984 1 96.75 95 GLU B CA 1
ATOM 3056 C C . GLU B 1 95 ? -6.449 -25.359 -21.031 1 96.75 95 GLU B C 1
ATOM 3058 O O . GLU B 1 95 ? -7.602 -25.312 -20.609 1 96.75 95 GLU B O 1
ATOM 3063 N N . LEU B 1 96 ? -5.504 -24.547 -20.75 1 96.25 96 LEU B N 1
ATOM 3064 C CA . LEU B 1 96 ? -5.797 -23.391 -19.906 1 96.25 96 LEU B CA 1
ATOM 3065 C C . LEU B 1 96 ? -6.867 -22.516 -20.547 1 96.25 96 LEU B C 1
ATOM 3067 O O . LEU B 1 96 ? -7.816 -22.094 -19.891 1 96.25 96 LEU B O 1
ATOM 3071 N N . ARG B 1 97 ? -6.695 -22.203 -21.781 1 95 97 ARG B N 1
ATOM 3072 C CA . ARG B 1 97 ? -7.637 -21.391 -22.531 1 95 97 ARG B CA 1
ATOM 3073 C C . ARG B 1 97 ? -9.016 -22.031 -22.578 1 95 97 ARG B C 1
ATOM 3075 O O . ARG B 1 97 ? -10.031 -21.359 -22.359 1 95 97 ARG B O 1
ATOM 3082 N N . ASP B 1 98 ? -9.039 -23.281 -22.828 1 94.38 98 ASP B N 1
ATOM 3083 C CA . ASP B 1 98 ? -10.297 -24.016 -22.875 1 94.38 98 ASP B CA 1
ATOM 3084 C C . ASP B 1 98 ? -11.016 -23.984 -21.531 1 94.38 98 ASP B C 1
ATOM 3086 O O . ASP B 1 98 ? -12.227 -23.766 -21.469 1 94.38 98 ASP B O 1
ATOM 3090 N N . THR B 1 99 ? -10.234 -24.234 -20.5 1 92.12 99 THR B N 1
ATOM 3091 C CA . THR B 1 99 ? -10.773 -24.172 -19.141 1 92.12 99 THR B CA 1
ATOM 3092 C C . THR B 1 99 ? -11.391 -22.797 -18.859 1 92.12 99 THR B C 1
ATOM 3094 O O . THR B 1 99 ? -12.477 -22.703 -18.281 1 92.12 99 THR B O 1
ATOM 3097 N N . ALA B 1 100 ? -10.75 -21.75 -19.312 1 89.38 100 ALA B N 1
ATOM 3098 C CA . ALA B 1 100 ? -11.203 -20.391 -19.094 1 89.38 100 ALA B CA 1
ATOM 3099 C C . ALA B 1 100 ? -12.492 -20.109 -19.875 1 89.38 100 ALA B C 1
ATOM 3101 O O . ALA B 1 100 ? -13.406 -19.469 -19.359 1 89.38 100 ALA B O 1
ATOM 3102 N N . LEU B 1 101 ? -12.57 -20.609 -21.031 1 88.5 101 LEU B N 1
ATOM 3103 C CA . LEU B 1 101 ? -13.703 -20.312 -21.906 1 88.5 101 LEU B CA 1
ATOM 3104 C C . LEU B 1 101 ? -14.93 -21.125 -21.5 1 88.5 101 LEU B C 1
ATOM 3106 O O . LEU B 1 101 ? -16.062 -20.703 -21.734 1 88.5 101 LEU B O 1
ATOM 3110 N N . LYS B 1 102 ? -14.703 -22.203 -20.812 1 86.38 102 LYS B N 1
ATOM 3111 C CA . LYS B 1 102 ? -15.805 -23.062 -20.422 1 86.38 102 LYS B CA 1
ATOM 3112 C C . LYS B 1 102 ? -16.297 -22.719 -19.016 1 86.38 102 LYS B C 1
ATOM 3114 O O . LYS B 1 102 ? -17.359 -23.188 -18.594 1 86.38 102 LYS B O 1
ATOM 3119 N N . MET B 1 103 ? -15.508 -21.938 -18.359 1 82.75 103 MET B N 1
ATOM 3120 C CA . MET B 1 103 ? -15.883 -21.578 -17 1 82.75 103 MET B CA 1
ATOM 3121 C C . MET B 1 103 ? -17.203 -20.828 -16.984 1 82.75 103 MET B C 1
ATOM 3123 O O . MET B 1 103 ? -17.422 -19.906 -17.781 1 82.75 103 MET B O 1
ATOM 3127 N N . LYS B 1 104 ? -18.109 -21.234 -16.156 1 74.62 104 LYS B N 1
ATOM 3128 C CA . LYS B 1 104 ? -19.375 -20.547 -15.914 1 74.62 104 LYS B CA 1
ATOM 3129 C C . LYS B 1 104 ? -19.375 -19.859 -14.547 1 74.62 104 LYS B C 1
ATOM 3131 O O . LYS B 1 104 ? -18.688 -20.312 -13.625 1 74.62 104 LYS B O 1
ATOM 3136 N N . ALA B 1 105 ? -20.125 -18.75 -14.516 1 66.88 105 ALA B N 1
ATOM 3137 C CA . ALA B 1 105 ? -20.234 -18.016 -13.25 1 66.88 105 ALA B CA 1
ATOM 3138 C C . ALA B 1 105 ? -20.641 -18.953 -12.117 1 66.88 105 ALA B C 1
ATOM 3140 O O . ALA B 1 105 ? -20.156 -18.812 -10.992 1 66.88 105 ALA B O 1
ATOM 3141 N N . ALA B 1 106 ? -21.391 -19.844 -12.367 1 67.44 106 ALA B N 1
ATOM 3142 C CA . ALA B 1 106 ? -21.922 -20.766 -11.367 1 67.44 106 ALA B CA 1
ATOM 3143 C C . ALA B 1 106 ? -20.828 -21.688 -10.844 1 67.44 106 ALA B C 1
ATOM 3145 O O . ALA B 1 106 ? -20.984 -22.297 -9.773 1 67.44 106 ALA B O 1
ATOM 3146 N N . ASP B 1 107 ? -19.797 -21.703 -11.562 1 70.19 107 ASP B N 1
ATOM 3147 C CA . ASP B 1 107 ? -18.703 -22.562 -11.141 1 70.19 107 ASP B CA 1
ATOM 3148 C C . ASP B 1 107 ? -17.906 -21.938 -10 1 70.19 107 ASP B C 1
ATOM 3150 O O . ASP B 1 107 ? -17.25 -22.641 -9.234 1 70.19 107 ASP B O 1
ATOM 3154 N N . VAL B 1 108 ? -18 -20.594 -9.836 1 65.38 108 VAL B N 1
ATOM 3155 C CA . VAL B 1 108 ? -17.125 -19.953 -8.867 1 65.38 108 VAL B CA 1
ATOM 3156 C C . VAL B 1 108 ? -17.938 -19.078 -7.93 1 65.38 108 VAL B C 1
ATOM 3158 O O . VAL B 1 108 ? -17.406 -18.531 -6.953 1 65.38 108 VAL B O 1
ATOM 3161 N N . ARG B 1 109 ? -19.156 -18.797 -8.211 1 62.56 109 ARG B N 1
ATOM 3162 C CA . ARG B 1 109 ? -20 -17.969 -7.352 1 62.56 109 ARG B CA 1
ATOM 3163 C C . ARG B 1 109 ? -21.031 -18.828 -6.637 1 62.56 109 ARG B C 1
ATOM 3165 O O . ARG B 1 109 ? -21.672 -19.688 -7.25 1 62.56 109 ARG B O 1
ATOM 3172 N N . ASP B 1 110 ? -20.781 -18.984 -5.27 1 55.72 110 ASP B N 1
ATOM 3173 C CA . ASP B 1 110 ? -21.766 -19.734 -4.508 1 55.72 110 ASP B CA 1
ATOM 3174 C C . ASP B 1 110 ? -23.047 -18.922 -4.32 1 55.72 110 ASP B C 1
ATOM 3176 O O . ASP B 1 110 ? -23.016 -17.703 -4.277 1 55.72 110 ASP B O 1
ATOM 3180 N N . ILE B 1 111 ? -24.156 -19.469 -4.672 1 48.16 111 ILE B N 1
ATOM 3181 C CA . ILE B 1 111 ? -25.469 -18.938 -4.297 1 48.16 111 ILE B CA 1
ATOM 3182 C C . ILE B 1 111 ? -25.5 -18.641 -2.797 1 48.16 111 ILE B C 1
ATOM 3184 O O . ILE B 1 111 ? -26.328 -17.859 -2.324 1 48.16 111 ILE B O 1
ATOM 3188 N N . SER B 1 112 ? -24.672 -19.375 -2.127 1 45.94 112 SER B N 1
ATOM 3189 C CA . SER B 1 112 ? -24.859 -19.219 -0.688 1 45.94 112 SER B CA 1
ATOM 3190 C C . SER B 1 112 ? -24.344 -17.875 -0.201 1 45.94 112 SER B C 1
ATOM 3192 O O . SER B 1 112 ? -23.125 -17.625 -0.186 1 45.94 112 SER B O 1
ATOM 3194 N N . ILE B 1 113 ? -25.078 -16.906 -0.479 1 47.09 113 ILE B N 1
ATOM 3195 C CA . ILE B 1 113 ? -24.938 -15.57 0.103 1 47.09 113 ILE B CA 1
ATOM 3196 C C . ILE B 1 113 ? -24.734 -15.688 1.611 1 47.09 113 ILE B C 1
ATOM 3198 O O . ILE B 1 113 ? -25.594 -16.219 2.324 1 47.09 113 ILE B O 1
ATOM 3202 N N . GLY B 1 114 ? -23.5 -16.203 1.881 1 44.81 114 GLY B N 1
ATOM 3203 C CA . GLY B 1 114 ? -23.266 -16.297 3.314 1 44.81 114 GLY B CA 1
ATOM 3204 C C . GLY B 1 114 ? -23.703 -15.07 4.07 1 44.81 114 GLY B C 1
ATOM 3205 O O . GLY B 1 114 ? -24.625 -14.367 3.645 1 44.81 114 GLY B O 1
ATOM 3206 N N . LEU B 1 115 ? -22.906 -14.82 5.207 1 46.09 115 LEU B N 1
ATOM 3207 C CA . LEU B 1 115 ? -23.188 -13.664 6.051 1 46.09 115 LEU B CA 1
ATOM 3208 C C . LEU B 1 115 ? -23.172 -12.375 5.234 1 46.09 115 LEU B C 1
ATOM 3210 O O . LEU B 1 115 ? -22.172 -12.055 4.59 1 46.09 115 LEU B O 1
ATOM 3214 N N . LYS B 1 116 ? -24.25 -11.688 5.332 1 53.72 116 LYS B N 1
ATOM 3215 C CA . LYS B 1 116 ? -24.656 -10.32 5.02 1 53.72 116 LYS B CA 1
ATOM 3216 C C . LYS B 1 116 ? -24.297 -9.961 3.582 1 53.72 116 LYS B C 1
ATOM 3218 O O . LYS B 1 116 ? -23.891 -8.828 3.303 1 53.72 116 LYS B O 1
ATOM 3223 N N . GLY B 1 117 ? -24.281 -11.055 2.668 1 57.03 117 GLY B N 1
ATOM 3224 C CA . GLY B 1 117 ? -24.203 -10.695 1.262 1 57.03 117 GLY B CA 1
ATOM 3225 C C . GLY B 1 117 ? -22.875 -11.055 0.624 1 57.03 117 GLY B C 1
ATOM 3226 O O . GLY B 1 117 ? -22.672 -10.836 -0.574 1 57.03 117 GLY B O 1
ATOM 3227 N N . PHE B 1 118 ? -22.047 -11.773 1.423 1 66.06 118 PHE B N 1
ATOM 3228 C CA . PHE B 1 118 ? -20.734 -12.125 0.897 1 66.06 118 PHE B CA 1
ATOM 3229 C C . PHE B 1 118 ? -20.719 -13.562 0.392 1 66.06 118 PHE B C 1
ATOM 3231 O O . PHE B 1 118 ? -21.438 -14.414 0.914 1 66.06 118 PHE B O 1
ATOM 3238 N N . PHE B 1 119 ? -19.922 -13.805 -0.769 1 69.12 119 PHE B N 1
ATOM 3239 C CA . PHE B 1 119 ? -19.797 -15.133 -1.347 1 69.12 119 PHE B CA 1
ATOM 3240 C C . PHE B 1 119 ? -18.844 -15.992 -0.514 1 69.12 119 PHE B C 1
ATOM 3242 O O . PHE B 1 119 ? -17.938 -15.477 0.132 1 69.12 119 PHE B O 1
ATOM 3249 N N . ASP B 1 120 ? -19.297 -17.312 -0.423 1 75.88 120 ASP B N 1
ATOM 3250 C CA . ASP B 1 120 ? -18.344 -18.266 0.138 1 75.88 120 ASP B CA 1
ATOM 3251 C C . ASP B 1 120 ? -17.359 -18.734 -0.926 1 75.88 120 ASP B C 1
ATOM 3253 O O . ASP B 1 120 ? -17.766 -19.234 -1.977 1 75.88 120 ASP B O 1
ATOM 3257 N N . GLY B 1 121 ? -16.125 -18.641 -0.76 1 79.81 121 GLY B N 1
ATOM 3258 C CA . GLY B 1 121 ? -15.07 -18.984 -1.698 1 79.81 121 GLY B CA 1
ATOM 3259 C C . GLY B 1 121 ? -14.883 -20.484 -1.855 1 79.81 121 GLY B C 1
ATOM 3260 O O . GLY B 1 121 ? -13.914 -20.938 -2.477 1 79.81 121 GLY B O 1
ATOM 3261 N N . LYS B 1 122 ? -15.859 -21.328 -1.36 1 87.5 122 LYS B N 1
ATOM 3262 C CA . LYS B 1 122 ? -15.711 -22.781 -1.441 1 87.5 122 LYS B CA 1
ATOM 3263 C C . LYS B 1 122 ? -15.812 -23.266 -2.887 1 87.5 122 LYS B C 1
ATOM 3265 O O . LYS B 1 122 ? -15.141 -24.219 -3.271 1 87.5 122 LYS B O 1
ATOM 3270 N N . LYS B 1 123 ? -16.578 -22.594 -3.635 1 88 123 LYS B N 1
ATOM 3271 C CA . LYS B 1 123 ? -16.703 -22.984 -5.039 1 88 123 LYS B CA 1
ATOM 3272 C C . LYS B 1 123 ? -15.406 -22.719 -5.801 1 88 123 LYS B C 1
ATOM 3274 O O . LYS B 1 123 ? -15.062 -23.453 -6.723 1 88 123 LYS B O 1
ATOM 3279 N N . VAL B 1 124 ? -14.742 -21.656 -5.473 1 90.81 124 VAL B N 1
ATOM 3280 C CA . VAL B 1 124 ? -13.438 -21.391 -6.078 1 90.81 124 VAL B CA 1
ATOM 3281 C C . VAL B 1 124 ? -12.461 -22.5 -5.715 1 90.81 124 VAL B C 1
ATOM 3283 O O . VAL B 1 124 ? -11.75 -23.016 -6.578 1 90.81 124 VAL B O 1
ATOM 3286 N N . GLU B 1 125 ? -12.445 -22.891 -4.477 1 94.88 125 GLU B N 1
ATOM 3287 C CA . GLU B 1 125 ? -11.594 -23.969 -3.994 1 94.88 125 GLU B CA 1
ATOM 3288 C C . GLU B 1 125 ? -11.867 -25.266 -4.754 1 94.88 125 GLU B C 1
ATOM 3290 O O . GLU B 1 125 ? -10.938 -25.906 -5.246 1 94.88 125 GLU B O 1
ATOM 3295 N N . ASP B 1 126 ? -13.133 -25.594 -4.82 1 93.81 126 ASP B N 1
ATOM 3296 C CA . ASP B 1 126 ? -13.523 -26.844 -5.477 1 93.81 126 ASP B CA 1
ATOM 3297 C C . ASP B 1 126 ? -13.172 -26.812 -6.961 1 93.81 126 ASP B C 1
ATOM 3299 O O . ASP B 1 126 ? -12.688 -27.812 -7.504 1 93.81 126 ASP B O 1
ATOM 3303 N N . TYR B 1 127 ? -13.43 -25.75 -7.527 1 92.62 127 TYR B N 1
ATOM 3304 C CA . TYR B 1 127 ? -13.141 -25.609 -8.953 1 92.62 127 TYR B CA 1
ATOM 3305 C C . TYR B 1 127 ? -11.648 -25.797 -9.219 1 92.62 127 TYR B C 1
ATOM 3307 O O . TYR B 1 127 ? -11.258 -26.547 -10.109 1 92.62 127 TYR B O 1
ATOM 3315 N N . VAL B 1 128 ? -10.828 -25.109 -8.508 1 96.56 128 VAL B N 1
ATOM 3316 C CA . VAL B 1 128 ? -9.383 -25.188 -8.695 1 96.56 128 VAL B CA 1
ATOM 3317 C C . VAL B 1 128 ? -8.898 -26.609 -8.414 1 96.56 128 VAL B C 1
ATOM 3319 O O . VAL B 1 128 ? -8.117 -27.172 -9.188 1 96.56 128 VAL B O 1
ATOM 3322 N N . ASN B 1 129 ? -9.367 -27.188 -7.316 1 97.31 129 ASN B N 1
ATOM 3323 C CA . ASN B 1 129 ? -8.969 -28.547 -7.004 1 97.31 129 ASN B CA 1
ATOM 3324 C C . ASN B 1 129 ? -9.344 -29.516 -8.125 1 97.31 129 ASN B C 1
ATOM 3326 O O . ASN B 1 129 ? -8.586 -30.438 -8.438 1 97.31 129 ASN B O 1
ATOM 3330 N N . GLN B 1 130 ? -10.484 -29.281 -8.695 1 95.81 130 GLN B N 1
ATOM 3331 C CA . GLN B 1 130 ? -10.891 -30.094 -9.836 1 95.81 130 GLN B CA 1
ATOM 3332 C C . GLN B 1 130 ? -9.938 -29.906 -11.016 1 95.81 130 GLN B C 1
ATOM 3334 O O . GLN B 1 130 ? -9.508 -30.891 -11.633 1 95.81 130 GLN B O 1
ATOM 3339 N N . GLN B 1 131 ? -9.594 -28.75 -11.273 1 96.38 131 GLN B N 1
ATOM 3340 C CA . GLN B 1 131 ? -8.773 -28.438 -12.43 1 96.38 131 GLN B CA 1
ATOM 3341 C C . GLN B 1 131 ? -7.355 -28.984 -12.266 1 96.38 131 GLN B C 1
ATOM 3343 O O . GLN B 1 131 ? -6.695 -29.328 -13.242 1 96.38 131 GLN B O 1
ATOM 3348 N N . VAL B 1 132 ? -6.906 -29.141 -11.031 1 97.75 132 VAL B N 1
ATOM 3349 C CA . VAL B 1 132 ? -5.531 -29.578 -10.82 1 97.75 132 VAL B CA 1
ATOM 3350 C C . VAL B 1 132 ? -5.516 -31.031 -10.391 1 97.75 132 VAL B C 1
ATOM 3352 O O . VAL B 1 132 ? -4.492 -31.547 -9.93 1 97.75 132 VAL B O 1
ATOM 3355 N N . ASN B 1 133 ? -6.68 -31.656 -10.445 1 97.12 133 ASN B N 1
ATOM 3356 C CA . ASN B 1 133 ? -6.84 -33.062 -10.07 1 97.12 133 ASN B CA 1
ATOM 3357 C C . ASN B 1 133 ? -6.406 -33.312 -8.625 1 97.12 133 ASN B C 1
ATOM 3359 O O . ASN B 1 133 ? -5.699 -34.281 -8.344 1 97.12 133 ASN B O 1
ATOM 3363 N N . ASN B 1 134 ? -6.676 -32.375 -7.758 1 97.19 134 ASN B N 1
ATOM 3364 C CA . ASN B 1 134 ? -6.441 -32.438 -6.316 1 97.19 134 ASN B CA 1
ATOM 3365 C C . ASN B 1 134 ? -4.957 -32.562 -5.996 1 97.19 134 ASN B C 1
ATOM 3367 O O . ASN B 1 134 ? -4.594 -33.125 -4.957 1 97.19 134 ASN B O 1
ATOM 3371 N N . LEU B 1 135 ? -4.125 -32.125 -6.941 1 97.62 135 LEU B N 1
ATOM 3372 C CA . LEU B 1 135 ? -2.691 -32.094 -6.668 1 97.62 135 LEU B CA 1
ATOM 3373 C C . LEU B 1 135 ? -2.369 -31.078 -5.57 1 97.62 135 LEU B C 1
ATOM 3375 O O . LEU B 1 135 ? -2.797 -29.922 -5.633 1 97.62 135 LEU B O 1
ATOM 3379 N N . PRO B 1 136 ? -1.657 -31.562 -4.523 1 98 136 PRO B N 1
ATOM 3380 C CA . PRO B 1 136 ? -1.194 -30.578 -3.535 1 98 136 PRO B CA 1
ATOM 3381 C C . PRO B 1 136 ? -0.076 -29.688 -4.07 1 98 136 PRO B C 1
ATOM 3383 O O . PRO B 1 136 ? 0.601 -30.047 -5.035 1 98 136 PRO B O 1
ATOM 3386 N N . LEU B 1 137 ? 0.122 -28.594 -3.457 1 98.12 137 LEU B N 1
ATOM 3387 C CA . LEU B 1 137 ? 1.054 -27.578 -3.936 1 98.12 137 LEU B CA 1
ATOM 3388 C C . LEU B 1 137 ? 2.457 -28.156 -4.086 1 98.12 137 LEU B C 1
ATOM 3390 O O . LEU B 1 137 ? 3.152 -27.859 -5.062 1 98.12 137 LEU B O 1
ATOM 3394 N N . GLU B 1 138 ? 2.891 -29 -3.125 1 96.06 138 GLU B N 1
ATOM 3395 C CA . GLU B 1 138 ? 4.266 -29.484 -3.115 1 96.06 138 GLU B CA 1
ATOM 3396 C C . GLU B 1 138 ? 4.504 -30.5 -4.227 1 96.06 138 GLU B C 1
ATOM 3398 O O . GLU B 1 138 ? 5.645 -30.859 -4.516 1 96.06 138 GLU B O 1
ATOM 3403 N N . LYS B 1 139 ? 3.459 -30.906 -4.949 1 97 139 LYS B N 1
ATOM 3404 C CA . LYS B 1 139 ? 3.592 -31.922 -5.996 1 97 139 LYS B CA 1
ATOM 3405 C C . LYS B 1 139 ? 3.328 -31.312 -7.375 1 97 139 LYS B C 1
ATOM 3407 O O . LYS B 1 139 ? 3.246 -32.062 -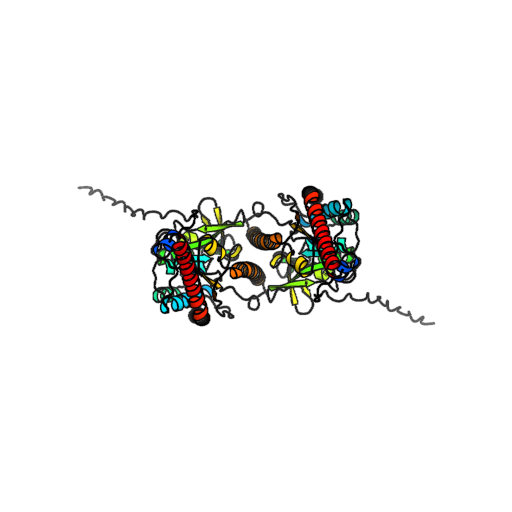8.367 1 97 139 LYS B O 1
ATOM 3412 N N . MET B 1 140 ? 3.203 -30.078 -7.477 1 97.5 140 MET B N 1
ATOM 3413 C CA . MET B 1 140 ? 2.955 -29.422 -8.758 1 97.5 140 MET B CA 1
ATOM 3414 C C . MET B 1 140 ? 4.117 -29.641 -9.719 1 97.5 140 MET B C 1
ATOM 3416 O O . MET B 1 140 ? 5.277 -29.672 -9.297 1 97.5 140 MET B O 1
ATOM 3420 N N . LYS B 1 141 ? 3.824 -29.75 -11 1 97.62 141 LYS B N 1
ATOM 3421 C CA . LYS B 1 141 ? 4.852 -29.922 -12.023 1 97.62 141 LYS B CA 1
ATOM 3422 C C . LYS B 1 141 ? 5.797 -28.734 -12.07 1 97.62 141 LYS B C 1
ATOM 3424 O O . LYS B 1 141 ? 7.008 -28.891 -12.227 1 97.62 141 LYS B O 1
ATOM 3429 N N . ILE B 1 142 ? 5.262 -27.594 -12.031 1 97.62 142 ILE B N 1
ATOM 3430 C CA . ILE B 1 142 ? 6.035 -26.375 -11.789 1 97.62 142 ILE B CA 1
ATOM 3431 C C . ILE B 1 142 ? 5.816 -25.906 -10.352 1 97.62 142 ILE B C 1
ATOM 3433 O O . ILE B 1 142 ? 4.68 -25.734 -9.914 1 97.62 142 ILE B O 1
ATOM 3437 N N . PRO B 1 143 ? 6.895 -25.766 -9.578 1 97.75 143 PRO B N 1
ATOM 3438 C CA . PRO B 1 143 ? 6.699 -25.266 -8.211 1 97.75 143 PRO B CA 1
ATOM 3439 C C . PRO B 1 143 ? 5.832 -24.016 -8.164 1 97.75 143 PRO B C 1
ATOM 3441 O O . PRO B 1 143 ? 6.051 -23.078 -8.938 1 97.75 143 PRO B O 1
ATOM 3444 N N . MET B 1 144 ? 4.828 -24.047 -7.262 1 98.25 144 MET B N 1
ATOM 3445 C CA . MET B 1 144 ? 3.793 -23.016 -7.207 1 98.25 144 MET B CA 1
ATOM 3446 C C . MET B 1 144 ? 3.68 -22.438 -5.801 1 98.25 144 MET B C 1
ATOM 3448 O O . MET B 1 144 ? 3.568 -23.172 -4.824 1 98.25 144 MET B O 1
ATOM 3452 N N . TYR B 1 145 ? 3.764 -21.125 -5.73 1 98.62 145 TYR B N 1
ATOM 3453 C CA . TYR B 1 145 ? 3.611 -20.391 -4.48 1 98.62 145 TYR B CA 1
ATOM 3454 C C . TYR B 1 145 ? 2.402 -19.469 -4.535 1 98.62 145 TYR B C 1
ATOM 3456 O O . TYR B 1 145 ? 2.273 -18.656 -5.453 1 98.62 145 TYR B O 1
ATOM 3464 N N . VAL B 1 146 ? 1.516 -19.578 -3.557 1 98.81 146 VAL B N 1
ATOM 3465 C CA . VAL B 1 146 ? 0.264 -18.844 -3.512 1 98.81 146 VAL B CA 1
ATOM 3466 C C . VAL B 1 146 ? 0.314 -17.812 -2.381 1 98.81 146 VAL B C 1
ATOM 3468 O O . VAL B 1 146 ? 0.526 -18.172 -1.22 1 98.81 146 VAL B O 1
ATOM 3471 N N . VAL B 1 147 ? 0.093 -16.578 -2.715 1 98.75 147 VAL B N 1
ATOM 3472 C CA . VAL B 1 147 ? 0.228 -15.508 -1.732 1 98.75 147 VAL B CA 1
ATOM 3473 C C . VAL B 1 147 ? -1.149 -15.117 -1.203 1 98.75 147 VAL B C 1
ATOM 3475 O O . VAL B 1 147 ? -2.076 -14.883 -1.982 1 98.75 147 VAL B O 1
ATOM 3478 N N . ALA B 1 148 ? -1.309 -15.062 0.068 1 98.38 148 ALA B N 1
ATOM 3479 C CA . ALA B 1 148 ? -2.51 -14.609 0.763 1 98.38 148 ALA B CA 1
ATOM 3480 C C . ALA B 1 148 ? -2.154 -13.656 1.903 1 98.38 148 ALA B C 1
ATOM 3482 O O . ALA B 1 148 ? -0.979 -13.352 2.123 1 98.38 148 ALA B O 1
ATOM 3483 N N . THR B 1 149 ? -3.199 -13.094 2.488 1 97.38 149 THR B N 1
ATOM 3484 C CA . THR B 1 149 ? -3.033 -12.211 3.641 1 97.38 149 THR B CA 1
ATOM 3485 C C . THR B 1 149 ? -3.641 -12.836 4.891 1 97.38 149 THR B C 1
ATOM 3487 O O . THR B 1 149 ? -4.828 -13.172 4.91 1 97.38 149 THR B O 1
ATOM 3490 N N . GLU B 1 150 ? -2.811 -13.078 5.922 1 96.12 150 GLU B N 1
ATOM 3491 C CA . GLU B 1 150 ? -3.373 -13.43 7.223 1 96.12 150 GLU B CA 1
ATOM 3492 C C . GLU B 1 150 ? -4.07 -12.234 7.863 1 96.12 150 GLU B C 1
ATOM 3494 O O . GLU B 1 150 ? -3.467 -11.18 8.039 1 96.12 150 GLU B O 1
ATOM 3499 N N . LEU B 1 151 ? -5.273 -12.398 8.242 1 92.81 151 LEU B N 1
ATOM 3500 C CA . LEU B 1 151 ? -6.172 -11.281 8.523 1 92.81 151 LEU B CA 1
ATOM 3501 C C . LEU B 1 151 ? -5.84 -10.641 9.867 1 92.81 151 LEU B C 1
ATOM 3503 O O . LEU B 1 151 ? -5.773 -9.414 9.977 1 92.81 151 LEU B O 1
ATOM 3507 N N . ARG B 1 152 ? -5.609 -11.352 10.898 1 90 152 ARG B N 1
ATOM 3508 C CA . ARG B 1 152 ? -5.5 -10.844 12.266 1 90 152 ARG B CA 1
ATOM 3509 C C . ARG B 1 152 ? -4.281 -9.93 12.414 1 90 152 ARG B C 1
ATOM 3511 O O . ARG B 1 152 ? -4.387 -8.836 12.961 1 90 152 ARG B O 1
ATOM 3518 N N . HIS B 1 153 ? -3.131 -10.352 11.844 1 91.31 153 HIS B N 1
ATOM 3519 C CA . HIS B 1 153 ? -1.895 -9.594 11.992 1 91.31 153 HIS B CA 1
ATOM 3520 C C . HIS B 1 153 ? -1.575 -8.812 10.719 1 91.31 153 HIS B C 1
ATOM 3522 O O . HIS B 1 153 ? -0.708 -7.938 10.727 1 91.31 153 HIS B O 1
ATOM 3528 N N . GLY B 1 154 ? -2.295 -9.109 9.672 1 92.62 154 GLY B N 1
ATOM 3529 C CA . GLY B 1 154 ? -2.066 -8.422 8.414 1 92.62 154 GLY B CA 1
ATOM 3530 C C . GLY B 1 154 ? -0.771 -8.828 7.738 1 92.62 154 GLY B C 1
ATOM 3531 O O . GLY B 1 154 ? -0.143 -8.023 7.047 1 92.62 154 GLY B O 1
ATOM 3532 N N . THR B 1 155 ? -0.385 -10.023 7.938 1 94.56 155 THR B N 1
ATOM 3533 C CA . THR B 1 155 ? 0.912 -10.461 7.434 1 94.56 155 THR B CA 1
ATOM 3534 C C . THR B 1 155 ? 0.751 -11.25 6.141 1 94.56 155 THR B C 1
ATOM 3536 O O . THR B 1 155 ? -0.287 -11.875 5.914 1 94.56 155 THR B O 1
ATOM 3539 N N . LYS B 1 156 ? 1.79 -11.195 5.32 1 96.88 156 LYS B N 1
ATOM 3540 C CA . LYS B 1 156 ? 1.863 -11.977 4.09 1 96.88 156 LYS B CA 1
ATOM 3541 C C . LYS B 1 156 ? 2.098 -13.453 4.391 1 96.88 156 LYS B C 1
ATOM 3543 O O . LYS B 1 156 ? 2.971 -13.797 5.188 1 96.88 156 LYS B O 1
ATOM 3548 N N . THR B 1 157 ? 1.275 -14.297 3.818 1 97.69 157 THR B N 1
ATOM 3549 C CA . THR B 1 157 ? 1.478 -15.742 3.863 1 97.69 157 THR B CA 1
ATOM 3550 C C . THR B 1 157 ? 1.711 -16.297 2.461 1 97.69 157 THR B C 1
ATOM 3552 O O . THR B 1 157 ? 0.971 -15.977 1.528 1 97.69 157 THR B O 1
ATOM 3555 N N . VAL B 1 158 ? 2.777 -17.125 2.344 1 98.38 158 VAL B N 1
ATOM 3556 C CA . VAL B 1 158 ? 3.09 -17.781 1.079 1 98.38 158 VAL B CA 1
ATOM 3557 C C . VAL B 1 158 ? 2.861 -19.281 1.209 1 98.38 158 VAL B C 1
ATOM 3559 O O . VAL B 1 158 ? 3.711 -20 1.738 1 98.38 158 VAL B O 1
ATOM 3562 N N . PHE B 1 159 ? 1.755 -19.766 0.641 1 98.5 159 PHE B N 1
ATOM 3563 C CA . PHE B 1 159 ? 1.45 -21.188 0.672 1 98.5 159 PHE B CA 1
ATOM 3564 C C . PHE B 1 159 ? 2.266 -21.938 -0.373 1 98.5 159 PHE B C 1
ATOM 3566 O O . PHE B 1 159 ? 2.338 -21.516 -1.53 1 98.5 159 PHE B O 1
ATOM 3573 N N . ASN B 1 160 ? 2.875 -23.031 0.057 1 97.69 160 ASN B N 1
ATOM 3574 C CA . ASN B 1 160 ? 3.631 -23.875 -0.874 1 97.69 160 ASN B CA 1
ATOM 3575 C C . ASN B 1 160 ? 3.418 -25.359 -0.595 1 97.69 160 ASN B C 1
ATOM 3577 O O . ASN B 1 160 ? 4.059 -26.203 -1.218 1 97.69 160 ASN B O 1
ATOM 3581 N N . TYR B 1 161 ? 2.492 -25.672 0.28 1 97.19 161 TYR B N 1
ATOM 3582 C CA . TYR B 1 161 ? 2.193 -27.062 0.63 1 97.19 161 TYR B CA 1
ATOM 3583 C C . TYR B 1 161 ? 0.701 -27.25 0.872 1 97.19 161 TYR B C 1
ATOM 3585 O O . TYR B 1 161 ? 0.009 -26.312 1.287 1 97.19 161 TYR B O 1
ATOM 3593 N N . GLY B 1 162 ? 0.302 -28.516 0.608 1 97.5 162 GLY B N 1
ATOM 3594 C CA . GLY B 1 162 ? -1.045 -28.906 0.986 1 97.5 162 GLY B CA 1
ATOM 3595 C C . GLY B 1 162 ? -2.078 -28.609 -0.081 1 97.5 162 GLY B C 1
ATOM 3596 O O . GLY B 1 162 ? -1.769 -28.609 -1.274 1 97.5 162 GLY B O 1
ATOM 3597 N N . ASN B 1 163 ? -3.359 -28.422 0.35 1 98.12 163 ASN B N 1
ATOM 3598 C CA . ASN B 1 163 ? -4.516 -28.297 -0.529 1 98.12 163 ASN B CA 1
ATOM 3599 C C . ASN B 1 163 ? -4.414 -27.062 -1.408 1 98.12 163 ASN B C 1
ATOM 3601 O O . ASN B 1 163 ? -4.547 -25.938 -0.919 1 98.12 163 ASN B O 1
ATOM 3605 N N . THR B 1 164 ? -4.254 -27.281 -2.699 1 98.44 164 THR B N 1
ATOM 3606 C CA . THR B 1 164 ? -4.055 -26.203 -3.664 1 98.44 164 THR B CA 1
ATOM 3607 C C . THR B 1 164 ? -5.277 -25.297 -3.721 1 98.44 164 THR B C 1
ATOM 3609 O O . THR B 1 164 ? -5.148 -24.062 -3.645 1 98.44 164 THR B O 1
ATOM 3612 N N . GLY B 1 165 ? -6.414 -25.859 -3.865 1 97.94 165 GLY B N 1
ATOM 3613 C CA . GLY B 1 165 ? -7.645 -25.094 -3.932 1 97.94 165 GLY B CA 1
ATOM 3614 C C . GLY B 1 165 ? -7.875 -24.234 -2.703 1 97.94 165 GLY B C 1
ATOM 3615 O O . GLY B 1 165 ? -8.344 -23.094 -2.811 1 97.94 165 GLY B O 1
ATOM 3616 N N . GLN B 1 166 ? -7.539 -24.734 -1.545 1 97.5 166 GLN B N 1
ATOM 3617 C CA . GLN B 1 166 ? -7.691 -24 -0.296 1 97.5 166 GLN B CA 1
ATOM 3618 C C . GLN B 1 166 ? -6.777 -22.781 -0.262 1 97.5 166 GLN B C 1
ATOM 3620 O O . GLN B 1 166 ? -7.191 -21.688 0.158 1 97.5 166 GLN B O 1
ATOM 3625 N N . ALA B 1 167 ? -5.523 -22.984 -0.692 1 98.38 167 ALA B N 1
ATOM 3626 C CA . ALA B 1 167 ? -4.574 -21.875 -0.771 1 98.38 167 ALA B CA 1
ATOM 3627 C C . ALA B 1 167 ? -5.07 -20.797 -1.731 1 98.38 167 ALA B C 1
ATOM 3629 O O . ALA B 1 167 ? -5.02 -19.609 -1.417 1 98.38 167 ALA B O 1
ATOM 3630 N N . VAL B 1 168 ? -5.559 -21.219 -2.84 1 98.12 168 VAL B N 1
ATOM 3631 C CA . VAL B 1 168 ? -6.039 -20.297 -3.867 1 98.12 168 VAL B CA 1
ATOM 3632 C C . VAL B 1 168 ? -7.289 -19.562 -3.371 1 98.12 168 VAL B C 1
ATOM 3634 O O . VAL B 1 168 ? -7.445 -18.375 -3.596 1 98.12 168 VAL B O 1
ATOM 3637 N N . ARG B 1 169 ? -8.203 -20.281 -2.684 1 96.12 169 ARG B N 1
ATOM 3638 C CA . ARG B 1 169 ? -9.375 -19.656 -2.09 1 96.12 169 ARG B CA 1
ATOM 3639 C C . ARG B 1 169 ? -8.977 -18.547 -1.128 1 96.12 169 ARG B C 1
ATOM 3641 O O . ARG B 1 169 ? -9.531 -17.438 -1.176 1 96.12 169 ARG B O 1
ATOM 3648 N N . ALA B 1 170 ? -8.008 -18.844 -0.293 1 96.69 170 ALA B N 1
ATOM 3649 C CA . ALA B 1 170 ? -7.508 -17.828 0.635 1 96.69 170 ALA B CA 1
ATOM 3650 C C . ALA B 1 170 ? -6.977 -16.609 -0.115 1 96.69 170 ALA B C 1
ATOM 3652 O O . ALA B 1 170 ? -7.332 -15.477 0.202 1 96.69 170 ALA B O 1
ATOM 3653 N N . SER B 1 171 ? -6.234 -16.844 -1.13 1 97.62 171 SER B N 1
ATOM 3654 C CA . SER B 1 171 ? -5.57 -15.805 -1.919 1 97.62 171 SER B CA 1
ATOM 3655 C C . SER B 1 171 ? -6.582 -14.953 -2.674 1 97.62 171 SER B C 1
ATOM 3657 O O . SER B 1 171 ? -6.328 -13.781 -2.957 1 97.62 171 SER B O 1
ATOM 3659 N N . ALA B 1 172 ? -7.734 -15.5 -2.939 1 94 172 ALA B N 1
ATOM 3660 C CA . ALA B 1 172 ? -8.703 -14.836 -3.805 1 94 172 ALA B CA 1
ATOM 3661 C C . ALA B 1 172 ? -9.891 -14.32 -3 1 94 172 ALA B C 1
ATOM 3663 O O . ALA B 1 172 ? -10.898 -13.891 -3.57 1 94 172 ALA B O 1
ATOM 3664 N N . SER B 1 173 ? -9.758 -14.383 -1.717 1 91.5 173 SER B N 1
ATOM 3665 C CA . SER B 1 173 ? -10.852 -13.922 -0.876 1 91.5 173 SER B CA 1
ATOM 3666 C C . SER B 1 173 ? -10.875 -12.398 -0.785 1 91.5 173 SER B C 1
ATOM 3668 O O . SER B 1 173 ? -10.484 -11.828 0.236 1 91.5 173 SER B O 1
ATOM 3670 N N . ILE B 1 174 ? -11.406 -11.812 -1.808 1 80.56 174 ILE B N 1
ATOM 3671 C CA . ILE B 1 174 ? -11.516 -10.359 -1.876 1 80.56 174 ILE B CA 1
ATOM 3672 C C . ILE B 1 174 ? -12.461 -9.867 -0.783 1 80.56 174 ILE B C 1
ATOM 3674 O O . ILE B 1 174 ? -13.617 -10.289 -0.71 1 80.56 174 ILE B O 1
ATOM 3678 N N . PRO B 1 175 ? -12.047 -8.992 0.047 1 74.94 175 PRO B N 1
ATOM 3679 C CA . PRO B 1 175 ? -12.836 -8.562 1.201 1 74.94 175 PRO B CA 1
ATOM 3680 C C . PRO B 1 175 ? -14.203 -8 0.805 1 74.94 175 PRO B C 1
ATOM 3682 O O . PRO B 1 175 ? -15.164 -8.117 1.567 1 74.94 175 PRO B O 1
ATOM 3685 N N . SER B 1 176 ? -14.375 -7.414 -0.322 1 69.56 176 SER B N 1
ATOM 3686 C CA . SER B 1 176 ? -15.648 -6.816 -0.731 1 69.56 176 SER B CA 1
ATOM 3687 C C . SER B 1 176 ? -16.578 -7.863 -1.323 1 69.56 176 SER B C 1
ATOM 3689 O O . SER B 1 176 ? -17.781 -7.602 -1.504 1 69.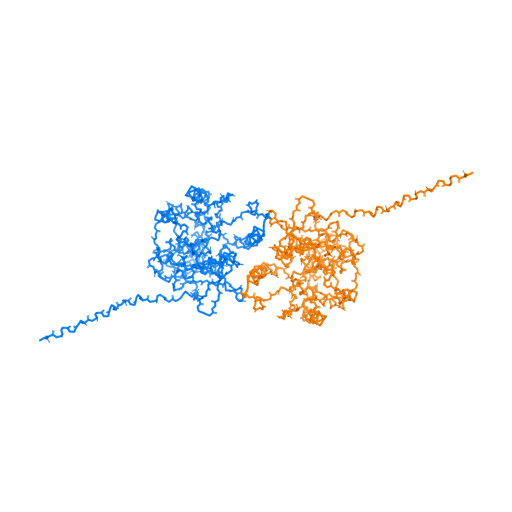56 176 SER B O 1
ATOM 3691 N N . MET B 1 177 ? -16.094 -9.109 -1.38 1 71.88 177 MET B N 1
ATOM 3692 C CA . MET B 1 177 ? -16.891 -10.07 -2.137 1 71.88 177 MET B CA 1
ATOM 3693 C C . MET B 1 177 ? -16.984 -11.406 -1.408 1 71.88 177 MET B C 1
ATOM 3695 O O . MET B 1 177 ? -18 -12.094 -1.488 1 71.88 177 MET B O 1
ATOM 3699 N N . PHE B 1 178 ? -15.977 -11.656 -0.681 1 76.44 178 PHE B N 1
ATOM 3700 C CA . PHE B 1 178 ? -15.883 -12.977 -0.076 1 76.44 178 PHE B CA 1
ATOM 3701 C C . PHE B 1 178 ? -15.648 -12.867 1.426 1 76.44 178 PHE B C 1
ATOM 3703 O O . PHE B 1 178 ? -14.961 -11.953 1.889 1 76.44 178 PHE B O 1
ATOM 3710 N N . VAL B 1 179 ? -16.172 -13.852 2.104 1 82.56 179 VAL B N 1
ATOM 3711 C CA . VAL B 1 179 ? -15.812 -13.992 3.514 1 82.56 179 VAL B CA 1
ATOM 3712 C C . VAL B 1 179 ? -14.383 -14.492 3.643 1 82.56 179 VAL B C 1
ATOM 3714 O O . VAL B 1 179 ? -13.891 -15.219 2.777 1 82.56 179 VAL B O 1
ATOM 3717 N N . PRO B 1 180 ? -13.742 -14.148 4.77 1 90.12 180 PRO B N 1
ATOM 3718 C CA . PRO B 1 180 ? -12.391 -14.68 4.996 1 90.12 180 PRO B CA 1
ATOM 3719 C C . PRO B 1 180 ? -12.352 -16.203 5 1 90.12 180 PRO B C 1
ATOM 3721 O O . PRO B 1 180 ? -13.312 -16.859 5.434 1 90.12 180 PRO B O 1
ATOM 3724 N N . THR B 1 181 ? -11.312 -16.766 4.52 1 92.38 181 THR B N 1
ATOM 3725 C CA . THR B 1 181 ? -11.109 -18.203 4.504 1 92.38 181 THR B CA 1
ATOM 3726 C C . THR B 1 181 ? -10.406 -18.672 5.773 1 92.38 181 THR B C 1
ATOM 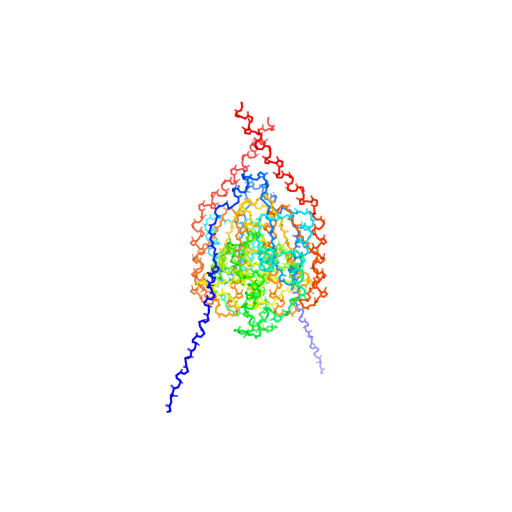3728 O O . THR B 1 181 ? -9.344 -18.141 6.129 1 92.38 181 THR B O 1
ATOM 3731 N N . LYS B 1 182 ? -11.039 -19.609 6.402 1 92.81 182 LYS B N 1
ATOM 3732 C CA . LYS B 1 182 ? -10.406 -20.156 7.598 1 92.81 182 LYS B CA 1
ATOM 3733 C C . LYS B 1 182 ? -9.562 -21.375 7.25 1 92.81 182 LYS B C 1
ATOM 3735 O O . LYS B 1 182 ? -10.047 -22.312 6.617 1 92.81 182 LYS B O 1
ATOM 3740 N N . ILE B 1 183 ? -8.32 -21.359 7.523 1 95.69 183 ILE B N 1
ATOM 3741 C CA . ILE B 1 183 ? -7.406 -22.5 7.434 1 95.69 183 ILE B CA 1
ATOM 3742 C C . ILE B 1 183 ? -6.688 -22.688 8.766 1 95.69 183 ILE B C 1
ATOM 3744 O O . ILE B 1 183 ? -5.945 -21.812 9.211 1 95.69 183 ILE B O 1
ATOM 3748 N N . GLY B 1 184 ? -6.816 -23.844 9.336 1 93.5 184 GLY B N 1
ATOM 3749 C CA . GLY B 1 184 ? -6.328 -24 10.695 1 93.5 184 GLY B CA 1
ATOM 3750 C C . GLY B 1 184 ? -6.941 -23.016 11.672 1 93.5 184 GLY B C 1
ATOM 3751 O O . GLY B 1 184 ? -8.164 -22.891 11.75 1 93.5 184 GLY B O 1
ATOM 3752 N N . LYS B 1 185 ? -6.148 -22.266 12.328 1 92.94 185 LYS B N 1
ATOM 3753 C CA . LYS B 1 185 ? -6.625 -21.312 13.336 1 92.94 185 LYS B CA 1
ATOM 3754 C C . LYS B 1 185 ? -6.617 -19.891 12.789 1 92.94 185 LYS B C 1
ATOM 3756 O O . LYS B 1 185 ? -7.012 -18.953 13.492 1 92.94 185 LYS B O 1
ATOM 3761 N N . SER B 1 186 ? -6.238 -19.797 11.594 1 94.31 186 SER B N 1
ATOM 3762 C CA . SER B 1 186 ? -6.066 -18.453 11.047 1 94.31 186 SER B CA 1
ATOM 3763 C C . SER B 1 186 ? -7.102 -18.156 9.969 1 94.31 186 SER B C 1
ATOM 3765 O O . SER B 1 186 ? -7.645 -19.078 9.352 1 94.31 186 SER B O 1
ATOM 3767 N N . GLU B 1 187 ? -7.391 -16.922 9.859 1 93.56 187 GLU B N 1
ATOM 3768 C CA . GLU B 1 187 ? -8.234 -16.422 8.781 1 93.56 187 GLU B CA 1
ATOM 3769 C C . GLU B 1 187 ? -7.414 -15.695 7.723 1 93.56 187 GLU B C 1
ATOM 3771 O O . GLU B 1 187 ? -6.477 -14.969 8.062 1 93.56 187 GLU B O 1
ATOM 3776 N N . TYR B 1 188 ? -7.762 -15.961 6.484 1 95.25 188 TYR B N 1
ATOM 3777 C CA . TYR B 1 188 ? -7.016 -15.391 5.367 1 95.25 188 TYR B CA 1
ATOM 3778 C C . TYR B 1 188 ? -7.941 -14.633 4.422 1 95.25 188 TYR B C 1
ATOM 3780 O O . TYR B 1 188 ? -9.117 -14.969 4.297 1 95.25 188 TYR B O 1
ATOM 3788 N N . VAL B 1 189 ? -7.355 -13.57 3.873 1 94.56 189 VAL B N 1
ATOM 3789 C CA . VAL B 1 189 ? -8.023 -12.812 2.824 1 94.56 189 VAL B CA 1
ATOM 3790 C C . VAL B 1 189 ? -7.078 -12.625 1.636 1 94.56 189 VAL B C 1
ATOM 3792 O O . VAL B 1 189 ? -5.984 -13.195 1.614 1 94.56 189 VAL B O 1
ATOM 3795 N N . ASP B 1 190 ? -7.539 -11.93 0.679 1 95.38 190 ASP B N 1
ATOM 3796 C CA . ASP B 1 190 ? -6.859 -11.773 -0.604 1 95.38 190 ASP B CA 1
ATOM 3797 C C . ASP B 1 190 ? -5.418 -11.312 -0.41 1 95.38 190 ASP B C 1
ATOM 3799 O O . ASP B 1 190 ? -5.156 -10.367 0.34 1 95.38 190 ASP B O 1
ATOM 3803 N N . GLY B 1 191 ? -4.512 -11.961 -1.156 1 97.56 191 GLY B N 1
ATOM 3804 C CA . GLY B 1 191 ? -3.104 -11.602 -1.087 1 97.56 191 GLY B CA 1
ATOM 3805 C C . GLY B 1 191 ? -2.814 -10.211 -1.619 1 97.56 191 GLY B C 1
ATOM 3806 O O . GLY B 1 191 ? -1.759 -9.641 -1.339 1 97.56 191 GLY B O 1
ATOM 3807 N N . GLY B 1 192 ? -3.699 -9.688 -2.379 1 96.06 192 GLY B N 1
ATOM 3808 C CA . GLY B 1 192 ? -3.529 -8.375 -2.98 1 96.06 192 GLY B CA 1
ATOM 3809 C C . GLY B 1 192 ? -3.455 -7.258 -1.958 1 96.06 192 GLY B C 1
ATOM 3810 O O . GLY B 1 192 ? -3.029 -6.145 -2.277 1 96.06 192 GLY B O 1
ATOM 3811 N N . LEU B 1 193 ? -3.816 -7.562 -0.727 1 94.5 193 LEU B N 1
ATOM 3812 C CA . LEU B 1 193 ? -3.77 -6.535 0.31 1 94.5 193 LEU B CA 1
ATOM 3813 C C . LEU B 1 193 ? -2.334 -6.277 0.753 1 94.5 193 LEU B C 1
ATOM 3815 O O . LEU B 1 193 ? -2.016 -5.191 1.24 1 94.5 193 LEU B O 1
ATOM 3819 N N . VAL B 1 194 ? -1.478 -7.293 0.535 1 95.94 194 VAL B N 1
ATOM 3820 C CA . VAL B 1 194 ? -0.109 -7.129 1.015 1 95.94 194 VAL B CA 1
ATOM 3821 C C . VAL B 1 194 ? 0.865 -7.238 -0.156 1 95.94 194 VAL B C 1
ATOM 3823 O O . VAL B 1 194 ? 1.967 -6.688 -0.109 1 95.94 194 VAL B O 1
ATOM 3826 N N . SER B 1 195 ? 0.449 -7.934 -1.156 1 97.56 195 SER B N 1
ATOM 3827 C CA . SER B 1 195 ? 1.346 -8.172 -2.281 1 97.56 195 SER B CA 1
ATOM 3828 C C . SER B 1 195 ? 0.563 -8.445 -3.562 1 97.56 195 SER B C 1
ATOM 3830 O O . SER B 1 195 ? 0.491 -9.586 -4.023 1 97.56 195 SER B O 1
ATOM 3832 N N . PRO B 1 196 ? 0.108 -7.375 -4.242 1 97.5 196 PRO B N 1
ATOM 3833 C CA . PRO B 1 196 ? -0.742 -7.574 -5.418 1 97.5 196 PRO B CA 1
ATOM 3834 C C . PRO B 1 196 ? 0.015 -8.18 -6.598 1 97.5 196 PRO B C 1
ATOM 3836 O O . PRO B 1 196 ? -0.563 -8.938 -7.387 1 97.5 196 PRO B O 1
ATOM 3839 N N . VAL B 1 197 ? 1.238 -7.805 -6.785 1 98.44 197 VAL B N 1
ATOM 3840 C CA . VAL B 1 197 ? 2.168 -8.422 -7.727 1 98.44 197 VAL B CA 1
ATOM 3841 C C . VAL B 1 197 ? 3.41 -8.906 -6.984 1 98.44 197 VAL B C 1
ATOM 3843 O O . VAL B 1 197 ? 4.379 -8.156 -6.832 1 98.44 197 VAL B O 1
ATOM 3846 N N . PRO B 1 198 ? 3.447 -10.172 -6.586 1 98.44 198 PRO B N 1
ATOM 3847 C CA . PRO B 1 198 ? 4.352 -10.633 -5.531 1 98.44 198 PRO B CA 1
ATOM 3848 C C . PRO B 1 198 ? 5.77 -10.883 -6.031 1 98.44 198 PRO B C 1
ATOM 3850 O O . PRO B 1 198 ? 6.312 -11.977 -5.855 1 98.44 198 PRO B O 1
ATOM 3853 N N . VAL B 1 199 ? 6.434 -9.859 -6.5 1 98.56 199 VAL B N 1
ATOM 3854 C CA . VAL B 1 199 ? 7.797 -9.883 -7.027 1 98.56 199 VAL B CA 1
ATOM 3855 C C . VAL B 1 199 ? 8.781 -10.156 -5.898 1 98.56 199 VAL B C 1
ATOM 3857 O O . VAL B 1 199 ? 9.742 -10.922 -6.07 1 98.56 199 VAL B O 1
ATOM 3860 N N . GLU B 1 200 ? 8.523 -9.609 -4.766 1 96.62 200 GLU B N 1
ATOM 3861 C CA . GLU B 1 200 ? 9.43 -9.781 -3.635 1 96.62 200 GLU B CA 1
ATOM 3862 C C . GLU B 1 200 ? 9.484 -11.242 -3.189 1 96.62 200 GLU B C 1
ATOM 3864 O O . GLU B 1 200 ? 10.531 -11.719 -2.752 1 96.62 200 GLU B O 1
ATOM 3869 N N . VAL B 1 201 ? 8.375 -11.898 -3.268 1 97.19 201 VAL B N 1
ATOM 3870 C CA . VAL B 1 201 ? 8.352 -13.312 -2.914 1 97.19 201 VAL B CA 1
ATOM 3871 C C . VAL B 1 201 ? 9.273 -14.094 -3.848 1 97.19 201 VAL B C 1
ATOM 3873 O O . VAL B 1 201 ? 10.055 -14.93 -3.396 1 97.19 201 VAL B O 1
ATOM 3876 N N . ALA B 1 202 ? 9.18 -13.805 -5.137 1 97.75 202 ALA B N 1
ATOM 3877 C CA . ALA B 1 202 ? 10.039 -14.469 -6.109 1 97.75 202 ALA B CA 1
ATOM 3878 C C . ALA B 1 202 ? 11.508 -14.18 -5.828 1 97.75 202 ALA B C 1
ATOM 3880 O O . ALA B 1 202 ? 12.352 -15.086 -5.902 1 97.75 202 ALA B O 1
ATOM 3881 N N . ARG B 1 203 ? 11.758 -12.93 -5.523 1 96.25 203 ARG B N 1
ATOM 3882 C CA . ARG B 1 203 ? 13.125 -12.539 -5.191 1 96.25 203 ARG B CA 1
ATOM 3883 C C . ARG B 1 203 ? 13.633 -13.305 -3.975 1 96.25 203 ARG B C 1
ATOM 3885 O O . ARG B 1 203 ? 14.742 -13.852 -3.992 1 96.25 203 ARG B O 1
ATOM 3892 N N . ASP B 1 204 ? 12.859 -13.406 -2.963 1 94.44 204 ASP B N 1
ATOM 3893 C CA . ASP B 1 204 ? 13.227 -14.078 -1.719 1 94.44 204 ASP B CA 1
ATOM 3894 C C . ASP B 1 204 ? 13.461 -15.57 -1.941 1 94.44 204 ASP B C 1
ATOM 3896 O O . ASP B 1 204 ? 14.25 -16.188 -1.229 1 94.44 204 ASP B O 1
ATOM 3900 N N . LEU B 1 205 ? 12.766 -16.062 -2.934 1 95.19 205 LEU B N 1
ATOM 3901 C CA . LEU B 1 205 ? 12.891 -17.484 -3.234 1 95.19 205 LEU B CA 1
ATOM 3902 C C . LEU B 1 205 ? 14.141 -17.75 -4.078 1 95.19 205 LEU B C 1
ATOM 3904 O O . LEU B 1 205 ? 14.484 -18.906 -4.332 1 95.19 205 LEU B O 1
ATOM 3908 N N . GLY B 1 206 ? 14.797 -16.688 -4.566 1 93.56 206 GLY B N 1
ATOM 3909 C CA . GLY B 1 206 ? 16.094 -16.828 -5.207 1 93.56 206 GLY B CA 1
ATOM 3910 C C . GLY B 1 206 ? 16.031 -16.75 -6.723 1 93.56 206 GLY B C 1
ATOM 3911 O O . GLY B 1 206 ? 16.906 -17.25 -7.418 1 93.56 206 GLY B O 1
ATOM 3912 N N . ALA B 1 207 ? 15.031 -16.125 -7.262 1 96.12 207 ALA B N 1
ATOM 3913 C CA . ALA B 1 207 ? 14.93 -15.961 -8.711 1 96.12 207 ALA B CA 1
ATOM 3914 C C . ALA B 1 207 ? 16.078 -15.117 -9.25 1 96.12 207 ALA B C 1
ATOM 3916 O O . ALA B 1 207 ? 16.484 -14.133 -8.633 1 96.12 207 ALA B O 1
ATOM 3917 N N . ASP B 1 208 ? 16.578 -15.531 -10.398 1 95.94 208 ASP B N 1
ATOM 3918 C CA . ASP B 1 208 ? 17.578 -14.75 -11.109 1 95.94 208 ASP B CA 1
ATOM 3919 C C . ASP B 1 208 ? 16.922 -13.781 -12.094 1 95.94 208 ASP B C 1
ATOM 3921 O O . ASP B 1 208 ? 17.438 -12.68 -12.32 1 95.94 208 ASP B O 1
ATOM 3925 N N . VAL B 1 209 ? 15.891 -14.242 -12.719 1 97.88 209 VAL B N 1
ATOM 3926 C CA . VAL B 1 209 ? 15.102 -13.438 -13.641 1 97.88 209 VAL B CA 1
ATOM 3927 C C . VAL B 1 209 ? 13.633 -13.484 -13.227 1 97.88 209 VAL B C 1
ATOM 3929 O O . VAL B 1 209 ? 13.039 -14.555 -13.102 1 97.88 209 VAL B O 1
ATOM 3932 N N . ILE B 1 210 ? 13.133 -12.312 -13.031 1 98.75 210 ILE B N 1
ATOM 3933 C CA . ILE B 1 210 ? 11.734 -12.227 -12.609 1 98.75 210 ILE B CA 1
ATOM 3934 C C . ILE B 1 210 ? 10.906 -11.578 -13.719 1 98.75 210 ILE B C 1
ATOM 3936 O O . ILE B 1 210 ? 11.102 -10.406 -14.047 1 98.75 210 ILE B O 1
ATOM 3940 N N . ILE B 1 211 ? 10 -12.336 -14.305 1 98.88 211 ILE B N 1
ATOM 3941 C CA . ILE B 1 211 ? 8.984 -11.844 -15.234 1 98.88 211 ILE B CA 1
ATOM 3942 C C . ILE B 1 211 ? 7.672 -11.617 -14.492 1 98.88 211 ILE B C 1
ATOM 3944 O O . ILE B 1 211 ? 7.02 -12.57 -14.062 1 98.88 211 ILE B O 1
ATOM 3948 N N . ALA B 1 212 ? 7.309 -10.359 -14.359 1 98.88 212 ALA B N 1
ATOM 3949 C CA . ALA B 1 212 ? 6.113 -10.008 -13.594 1 98.88 212 ALA B CA 1
ATOM 3950 C C . ALA B 1 212 ? 4.988 -9.562 -14.516 1 98.88 212 ALA B C 1
ATOM 3952 O O . ALA B 1 212 ? 5.203 -8.75 -15.422 1 98.88 212 ALA B O 1
ATOM 3953 N N . VAL B 1 213 ? 3.789 -10.117 -14.312 1 98.81 213 VAL B N 1
ATOM 3954 C CA . VAL B 1 213 ? 2.602 -9.727 -15.062 1 98.81 213 VAL B CA 1
ATOM 3955 C C . VAL B 1 213 ? 1.666 -8.914 -14.164 1 98.81 213 VAL B C 1
ATOM 3957 O O . VAL B 1 213 ? 1.14 -9.43 -13.18 1 98.81 213 VAL B O 1
ATOM 3960 N N . ASP B 1 214 ? 1.521 -7.684 -14.516 1 97.38 214 ASP B N 1
ATOM 3961 C CA . ASP B 1 214 ? 0.668 -6.754 -13.781 1 97.38 214 ASP B CA 1
ATOM 3962 C C . ASP B 1 214 ? -0.646 -6.512 -14.523 1 97.38 214 ASP B C 1
ATOM 3964 O O . ASP B 1 214 ? -0.665 -5.863 -15.57 1 97.38 214 ASP B O 1
ATOM 3968 N N . ILE B 1 215 ? -1.716 -6.953 -13.844 1 94.62 215 ILE B N 1
ATOM 3969 C CA . ILE B 1 215 ? -3 -6.816 -14.523 1 94.62 215 ILE B CA 1
ATOM 3970 C C . ILE B 1 215 ? -3.922 -5.914 -13.703 1 94.62 215 ILE B C 1
ATOM 3972 O O . ILE B 1 215 ? -5.145 -5.973 -13.852 1 94.62 215 ILE B O 1
ATOM 3976 N N . LEU B 1 216 ? -3.404 -5.16 -12.828 1 90.06 216 LEU B N 1
ATOM 3977 C CA . LEU B 1 216 ? -4.219 -4.281 -12 1 90.06 216 LEU B CA 1
ATOM 3978 C C . LEU B 1 216 ? -4.91 -3.217 -12.844 1 90.06 216 LEU B C 1
ATOM 3980 O O . LEU B 1 216 ? -4.352 -2.744 -13.836 1 90.06 216 LEU B O 1
ATOM 3984 N N . ALA B 1 217 ? -6.074 -2.938 -12.383 1 72 217 ALA B N 1
ATOM 3985 C CA . ALA B 1 217 ? -6.875 -1.912 -13.047 1 72 217 ALA B CA 1
ATOM 3986 C C . ALA B 1 217 ? -6.238 -0.534 -12.898 1 72 217 ALA B C 1
ATOM 3988 O O . ALA B 1 217 ? -5.613 -0.24 -11.875 1 72 217 ALA B O 1
ATOM 3989 N N . GLN B 1 218 ? -6.551 0.209 -13.953 1 75.38 218 GLN B N 1
ATOM 3990 C CA . GLN B 1 218 ? -6.246 1.631 -13.836 1 75.38 218 GLN B CA 1
ATOM 3991 C C . GLN B 1 218 ? -7.406 2.393 -13.203 1 75.38 218 GLN B C 1
ATOM 3993 O O . GLN B 1 218 ? -8.555 2.275 -13.648 1 75.38 218 GLN B O 1
ATOM 3998 N N . PRO B 1 219 ? -7.207 3.094 -12.203 1 69 219 PRO B N 1
ATOM 3999 C CA . PRO B 1 219 ? -8.258 3.777 -11.438 1 69 219 PRO B CA 1
ATOM 4000 C C . PRO B 1 219 ? -9.211 4.566 -12.328 1 69 219 PRO B C 1
ATOM 4002 O O . PRO B 1 219 ? -10.414 4.633 -12.047 1 69 219 PRO B O 1
ATOM 4005 N N . ILE B 1 220 ? -8.828 5.059 -13.414 1 71.25 220 ILE B N 1
ATOM 4006 C CA . ILE B 1 220 ? -9.609 5.98 -14.234 1 71.25 220 ILE B CA 1
ATOM 4007 C C . ILE B 1 220 ? -10.852 5.273 -14.758 1 71.25 220 ILE B C 1
ATOM 4009 O O . ILE B 1 220 ? -11.828 5.922 -15.148 1 71.25 220 ILE B O 1
ATOM 4013 N N . TYR B 1 221 ? -10.945 4.023 -14.602 1 63.5 221 TYR B N 1
ATOM 4014 C CA . TYR B 1 221 ? -12.047 3.287 -15.203 1 63.5 221 TYR B CA 1
ATOM 4015 C C . TYR B 1 221 ? -12.961 2.699 -14.133 1 63.5 221 TYR B C 1
ATOM 4017 O O . TYR B 1 221 ? -13.898 1.964 -14.445 1 63.5 221 TYR B O 1
ATOM 4025 N N . THR B 1 222 ? -12.742 3.094 -12.883 1 69.06 222 THR B N 1
ATOM 4026 C CA . THR B 1 222 ? -13.539 2.539 -11.797 1 69.06 222 THR B CA 1
ATOM 4027 C C . THR B 1 222 ? -14.703 3.467 -11.453 1 69.06 222 THR B C 1
ATOM 4029 O O . THR B 1 222 ? -14.539 4.688 -11.406 1 69.06 222 THR B O 1
ATOM 4032 N N . GLU B 1 223 ? -15.844 2.844 -11.344 1 71.69 223 GLU B N 1
ATOM 4033 C CA . GLU B 1 223 ? -17.031 3.6 -10.953 1 71.69 223 GLU B CA 1
ATOM 4034 C C . GLU B 1 223 ? -16.938 4.082 -9.508 1 71.69 223 GLU B C 1
ATOM 4036 O O . GLU B 1 223 ? -16.531 3.326 -8.625 1 71.69 223 GLU B O 1
ATOM 4041 N N . THR B 1 224 ? -17.281 5.359 -9.234 1 77.31 224 THR B N 1
ATOM 4042 C CA . THR B 1 224 ? -17.172 5.887 -7.883 1 77.31 224 THR B CA 1
ATOM 4043 C C . THR B 1 224 ? -18.484 6.543 -7.461 1 77.31 224 THR B C 1
ATOM 4045 O O . THR B 1 224 ? -18.516 7.32 -6.504 1 77.31 224 THR B O 1
ATOM 4048 N N . SER B 1 225 ? -19.547 6.176 -8.242 1 75.25 225 SER B N 1
ATOM 4049 C CA . SER B 1 225 ? -20.812 6.844 -8.008 1 75.25 225 SER B CA 1
ATOM 4050 C C . SER B 1 225 ? -21.578 6.199 -6.855 1 75.25 225 SER B C 1
ATOM 4052 O O . SER B 1 225 ? -22.531 6.777 -6.328 1 75.25 225 SER B O 1
ATOM 4054 N N . ASN B 1 226 ? -21.219 4.973 -6.48 1 75.38 226 ASN B N 1
ATOM 4055 C CA . ASN B 1 226 ? -21.828 4.289 -5.348 1 75.38 226 ASN B CA 1
ATOM 4056 C C . ASN B 1 226 ? -20.797 3.844 -4.324 1 75.38 226 ASN B C 1
ATOM 4058 O O . ASN B 1 226 ? -19.594 3.898 -4.594 1 75.38 226 ASN B O 1
ATOM 4062 N N . VAL B 1 227 ? -21.281 3.432 -3.24 1 73.88 227 VAL B N 1
ATOM 4063 C CA . VAL B 1 227 ? -20.422 3.133 -2.104 1 73.88 227 VAL B CA 1
ATOM 4064 C C . VAL B 1 227 ? -19.5 1.965 -2.447 1 73.88 227 VAL B C 1
ATOM 4066 O O . VAL B 1 227 ? -18.312 1.967 -2.08 1 73.88 227 VAL B O 1
ATOM 4069 N N . TRP B 1 228 ? -20.031 1.046 -3.143 1 76.12 228 TRP B N 1
ATOM 4070 C CA . TRP B 1 228 ? -19.234 -0.122 -3.496 1 76.12 228 TRP B CA 1
ATOM 4071 C C . TRP B 1 228 ? -18.156 0.242 -4.512 1 76.12 228 TRP B C 1
ATOM 4073 O O . TRP B 1 228 ? -17.031 -0.241 -4.426 1 76.12 228 TRP B O 1
ATOM 4083 N N . GLY B 1 229 ? -18.578 1.027 -5.43 1 78.5 229 GLY B N 1
ATOM 4084 C CA . GLY B 1 229 ? -17.609 1.524 -6.395 1 78.5 229 GLY B CA 1
ATOM 4085 C C . GLY B 1 229 ? -16.484 2.328 -5.754 1 78.5 229 GLY B C 1
ATOM 4086 O O . GLY B 1 229 ? -15.32 2.186 -6.125 1 78.5 229 GLY B O 1
ATOM 4087 N N . LEU B 1 230 ? -16.938 3.121 -4.762 1 80.69 230 LEU B N 1
ATOM 4088 C CA . LEU B 1 230 ? -15.945 3.918 -4.043 1 80.69 230 LEU B CA 1
ATOM 4089 C C . LEU B 1 230 ? -14.992 3.023 -3.258 1 80.69 230 LEU B C 1
ATOM 4091 O O . LEU B 1 230 ? -13.781 3.246 -3.262 1 80.69 230 LEU B O 1
ATOM 4095 N N . PHE B 1 231 ? -15.453 2.043 -2.717 1 80.69 231 PHE B N 1
ATOM 4096 C CA . PHE B 1 231 ? -14.641 1.092 -1.971 1 80.69 231 PHE B CA 1
ATOM 4097 C C . PHE B 1 231 ? -13.656 0.377 -2.893 1 80.69 231 PHE B C 1
ATOM 4099 O O . PHE B 1 231 ? -12.469 0.289 -2.592 1 80.69 231 PHE B O 1
ATOM 4106 N N . ASN B 1 232 ? -14.172 -0.059 -3.955 1 81.88 232 ASN B N 1
ATOM 4107 C CA . ASN B 1 232 ? -13.32 -0.759 -4.91 1 81.88 232 ASN B CA 1
ATOM 4108 C C . ASN B 1 232 ? -12.227 0.152 -5.461 1 81.88 232 ASN B C 1
ATOM 4110 O O . ASN B 1 232 ? -11.086 -0.283 -5.652 1 81.88 232 ASN B O 1
ATOM 4114 N N . GLN B 1 233 ? -12.594 1.363 -5.73 1 85.81 233 GLN B N 1
ATOM 4115 C CA . GLN B 1 233 ? -11.609 2.318 -6.227 1 85.81 233 GLN B CA 1
ATOM 4116 C C . GLN B 1 233 ? -10.508 2.555 -5.203 1 85.81 233 GLN B C 1
ATOM 4118 O O . GLN B 1 233 ? -9.328 2.639 -5.559 1 85.81 233 GLN B O 1
ATOM 4123 N N . ASN B 1 234 ? -10.883 2.639 -3.945 1 87.69 234 ASN B N 1
ATOM 4124 C CA . ASN B 1 234 ? -9.898 2.834 -2.887 1 87.69 234 ASN B CA 1
ATOM 4125 C C . ASN B 1 234 ? -8.93 1.655 -2.793 1 87.69 234 ASN B C 1
ATOM 4127 O O . ASN B 1 234 ? -7.723 1.846 -2.67 1 87.69 234 ASN B O 1
ATOM 4131 N N . ILE B 1 235 ? -9.453 0.502 -2.914 1 87.38 235 ILE B N 1
ATOM 4132 C CA . ILE B 1 235 ? -8.641 -0.704 -2.881 1 87.38 235 ILE B CA 1
ATOM 4133 C C . ILE B 1 235 ? -7.719 -0.736 -4.098 1 87.38 235 ILE B C 1
ATOM 4135 O O . ILE B 1 235 ? -6.527 -1.039 -3.979 1 87.38 235 ILE B O 1
ATOM 4139 N N . ASN B 1 236 ? -8.289 -0.376 -5.227 1 88.38 236 ASN B N 1
ATOM 4140 C CA . ASN B 1 236 ? -7.504 -0.352 -6.453 1 88.38 236 ASN B CA 1
ATOM 4141 C C . ASN B 1 236 ? -6.328 0.616 -6.348 1 88.38 236 ASN B C 1
ATOM 4143 O O . ASN B 1 236 ? -5.219 0.302 -6.785 1 88.38 236 ASN B O 1
ATOM 4147 N N . ILE B 1 237 ? -6.586 1.713 -5.789 1 91.81 237 ILE B N 1
ATOM 4148 C CA . ILE B 1 237 ? -5.547 2.727 -5.625 1 91.81 237 ILE B CA 1
ATOM 4149 C C . ILE B 1 237 ? -4.438 2.189 -4.727 1 91.81 237 ILE B C 1
ATOM 4151 O O . ILE B 1 237 ? -3.258 2.264 -5.074 1 91.81 237 ILE B O 1
ATOM 4155 N N . MET B 1 238 ? -4.793 1.634 -3.621 1 93.69 238 MET B N 1
ATOM 4156 C CA . MET B 1 238 ? -3.803 1.13 -2.674 1 93.69 238 MET B CA 1
ATOM 4157 C C . MET B 1 238 ? -3.033 -0.047 -3.264 1 93.69 238 MET B C 1
ATOM 4159 O O . MET B 1 238 ? -1.812 -0.13 -3.123 1 93.69 238 MET B O 1
ATOM 4163 N N . GLN B 1 239 ? -3.754 -0.928 -3.918 1 93.75 239 GLN B N 1
ATOM 4164 C CA . GLN B 1 239 ? -3.082 -2.051 -4.566 1 93.75 239 GLN B CA 1
ATOM 4165 C C . GLN B 1 239 ? -2.102 -1.566 -5.629 1 93.75 239 GLN B C 1
ATOM 4167 O O . GLN B 1 239 ? -1.014 -2.127 -5.781 1 93.75 239 GLN B O 1
ATOM 4172 N N . GLY B 1 240 ? -2.537 -0.594 -6.379 1 93.5 240 GLY B N 1
ATOM 4173 C CA . GLY B 1 240 ? -1.652 -0.022 -7.383 1 93.5 240 GLY B CA 1
ATOM 4174 C C . GLY B 1 240 ? -0.354 0.505 -6.801 1 93.5 240 GLY B C 1
ATOM 4175 O O . GLY B 1 240 ? 0.717 0.307 -7.379 1 93.5 240 GLY B O 1
ATOM 4176 N N . ARG B 1 241 ? -0.461 1.124 -5.688 1 94 241 ARG B N 1
ATOM 4177 C CA . ARG B 1 241 ? 0.733 1.655 -5.039 1 94 241 ARG B CA 1
ATOM 4178 C C . ARG B 1 241 ? 1.634 0.529 -4.543 1 94 241 ARG B C 1
ATOM 4180 O O . ARG B 1 241 ? 2.854 0.581 -4.715 1 94 241 ARG B O 1
ATOM 4187 N N . LEU B 1 242 ? 1.048 -0.441 -3.939 1 95.06 242 LEU B N 1
ATOM 4188 C CA . LEU B 1 242 ? 1.808 -1.585 -3.445 1 95.06 242 LEU B CA 1
ATOM 4189 C C . LEU B 1 242 ? 2.496 -2.316 -4.594 1 95.06 242 LEU B C 1
ATOM 4191 O O . LEU B 1 242 ? 3.66 -2.705 -4.477 1 95.06 242 LEU B O 1
ATOM 4195 N N . ALA B 1 243 ? 1.763 -2.439 -5.664 1 96.25 243 ALA B N 1
ATOM 4196 C CA . ALA B 1 243 ? 2.324 -3.102 -6.836 1 96.25 243 ALA B CA 1
ATOM 4197 C C . ALA B 1 243 ? 3.504 -2.312 -7.402 1 96.25 243 ALA B C 1
ATOM 4199 O O . ALA B 1 243 ? 4.523 -2.895 -7.781 1 96.25 243 ALA B O 1
ATOM 4200 N N . ALA B 1 244 ? 3.326 -1.041 -7.48 1 94 244 ALA B N 1
ATOM 4201 C CA . ALA B 1 244 ? 4.383 -0.195 -8.031 1 94 244 ALA B CA 1
ATOM 4202 C C . ALA B 1 244 ? 5.684 -0.364 -7.25 1 94 244 ALA B C 1
ATOM 4204 O O . ALA B 1 244 ? 6.77 -0.39 -7.836 1 94 244 ALA B O 1
ATOM 4205 N N . GLU B 1 245 ? 5.57 -0.511 -6 1 91.88 245 GLU B N 1
ATOM 4206 C CA . GLU B 1 245 ? 6.75 -0.702 -5.164 1 91.88 245 GLU B CA 1
ATOM 4207 C C . GLU B 1 245 ? 7.441 -2.025 -5.477 1 91.88 245 GLU B C 1
ATOM 4209 O O . GLU B 1 245 ? 8.672 -2.094 -5.527 1 91.88 245 GLU B O 1
ATOM 4214 N N . GLU B 1 246 ? 6.68 -3.025 -5.715 1 95 246 GLU B N 1
ATOM 4215 C CA . GLU B 1 246 ? 7.242 -4.352 -5.949 1 95 246 GLU B CA 1
ATOM 4216 C C . GLU B 1 246 ? 7.785 -4.48 -7.367 1 95 246 GLU B C 1
ATOM 4218 O O . GLU B 1 246 ? 8.805 -5.137 -7.594 1 95 246 GLU B O 1
ATOM 4223 N N . LEU B 1 247 ? 7.133 -3.83 -8.281 1 97.19 247 LEU B N 1
ATOM 4224 C CA . LEU B 1 247 ? 7.457 -3.992 -9.695 1 97.19 247 LEU B CA 1
ATOM 4225 C C . LEU B 1 247 ? 8.836 -3.42 -10.008 1 97.19 247 LEU B C 1
ATOM 4227 O O . LEU B 1 247 ? 9.453 -3.785 -11.016 1 97.19 247 LEU B O 1
ATOM 4231 N N . GLN B 1 248 ? 9.328 -2.604 -9.086 1 94.81 248 GLN B N 1
ATOM 4232 C CA . GLN B 1 248 ? 10.656 -2.037 -9.289 1 94.81 248 GLN B CA 1
ATOM 4233 C C . GLN B 1 248 ? 11.727 -3.117 -9.219 1 94.81 248 GLN B C 1
ATOM 4235 O O . GLN B 1 248 ? 12.82 -2.951 -9.766 1 94.81 248 GLN B O 1
ATOM 4240 N N . TYR B 1 249 ? 11.375 -4.223 -8.648 1 96.19 249 TYR B N 1
ATOM 4241 C CA . TYR B 1 249 ? 12.367 -5.273 -8.438 1 96.19 249 TYR B CA 1
ATOM 4242 C C . TYR B 1 249 ? 12.234 -6.371 -9.484 1 96.19 249 TYR B C 1
ATOM 4244 O O . TYR B 1 249 ? 12.969 -7.359 -9.461 1 96.19 249 TYR B O 1
ATOM 4252 N N . ALA B 1 250 ? 11.336 -6.246 -10.406 1 98.5 250 ALA B N 1
ATOM 4253 C CA . ALA B 1 250 ? 11.203 -7.203 -11.508 1 98.5 250 ALA B CA 1
ATOM 4254 C C . ALA B 1 250 ? 12.203 -6.898 -12.617 1 98.5 250 ALA B C 1
ATOM 4256 O O . ALA B 1 250 ? 12.578 -5.742 -12.828 1 98.5 250 ALA B O 1
ATOM 4257 N N . ASP B 1 251 ? 12.609 -7.906 -13.297 1 98.56 251 ASP B N 1
ATOM 4258 C CA . ASP B 1 251 ? 13.477 -7.711 -14.461 1 98.56 251 ASP B CA 1
ATOM 4259 C C . ASP B 1 251 ? 12.672 -7.305 -15.688 1 98.56 251 ASP B C 1
ATOM 4261 O O . ASP B 1 251 ? 13.133 -6.504 -16.5 1 98.56 251 ASP B O 1
ATOM 4265 N N . VAL B 1 252 ? 11.555 -7.875 -15.867 1 98.69 252 VAL B N 1
ATOM 4266 C CA . VAL B 1 252 ? 10.633 -7.547 -16.953 1 98.69 252 VAL B CA 1
ATOM 4267 C C . VAL B 1 252 ? 9.211 -7.457 -16.406 1 98.69 252 VAL B C 1
ATOM 4269 O O . VAL B 1 252 ? 8.766 -8.328 -15.664 1 98.69 252 VAL B O 1
ATOM 4272 N N . VAL B 1 253 ? 8.57 -6.387 -16.781 1 98.69 253 VAL B N 1
ATOM 4273 C CA . VAL B 1 253 ? 7.168 -6.203 -16.406 1 98.69 253 VAL B CA 1
ATOM 4274 C C . VAL B 1 253 ? 6.289 -6.262 -17.641 1 98.69 253 VAL B C 1
ATOM 4276 O O . VAL B 1 253 ? 6.504 -5.516 -18.609 1 98.69 253 VAL B O 1
ATOM 4279 N N . ILE B 1 254 ? 5.379 -7.18 -17.656 1 98.62 254 ILE B N 1
ATOM 4280 C CA . ILE B 1 254 ? 4.355 -7.27 -18.688 1 98.62 254 ILE B CA 1
ATOM 4281 C C . ILE B 1 254 ? 3.053 -6.664 -18.172 1 98.62 254 ILE B C 1
ATOM 4283 O O . ILE B 1 254 ? 2.496 -7.121 -17.172 1 98.62 254 ILE B O 1
ATOM 4287 N N . GLN B 1 255 ? 2.549 -5.672 -18.844 1 96.81 255 GLN B N 1
ATOM 4288 C CA . GLN B 1 255 ? 1.334 -4.977 -18.438 1 96.81 255 GLN B CA 1
ATOM 4289 C C . GLN B 1 255 ? 0.313 -4.934 -19.578 1 96.81 255 GLN B C 1
ATOM 4291 O O . GLN B 1 255 ? 0.295 -3.984 -20.359 1 96.81 255 GLN B O 1
ATOM 4296 N N . PRO B 1 256 ? -0.564 -5.883 -19.594 1 95.38 256 PRO B N 1
ATOM 4297 C CA . PRO B 1 256 ? -1.604 -5.871 -20.625 1 95.38 256 PRO B CA 1
ATOM 4298 C C . PRO B 1 256 ? -2.482 -4.621 -20.562 1 95.38 256 PRO B C 1
ATOM 4300 O O . PRO B 1 256 ? -2.779 -4.125 -19.469 1 95.38 256 PRO B O 1
ATOM 4303 N N . ASP B 1 257 ? -2.875 -4.141 -21.672 1 89.06 257 ASP B N 1
ATOM 4304 C CA . ASP B 1 257 ? -3.795 -3.014 -21.75 1 89.06 257 ASP B CA 1
ATOM 4305 C C . ASP B 1 257 ? -5.234 -3.461 -21.516 1 89.06 257 ASP B C 1
ATOM 4307 O O . ASP B 1 257 ? -5.887 -3.979 -22.422 1 89.06 257 ASP B O 1
ATOM 4311 N N . LEU B 1 258 ? -5.621 -3.258 -20.281 1 83.75 258 LEU B N 1
ATOM 4312 C CA . LEU B 1 258 ? -6.938 -3.73 -19.875 1 83.75 258 LEU B CA 1
ATOM 4313 C C . LEU B 1 258 ? -7.848 -2.559 -19.516 1 83.75 258 LEU B C 1
ATOM 4315 O O . LEU B 1 258 ? -7.832 -2.078 -18.375 1 83.75 258 LEU B O 1
ATOM 4319 N N . ARG B 1 259 ? -8.289 -1.739 -20.344 1 67.31 259 ARG B N 1
ATOM 4320 C CA . ARG B 1 259 ? -9.094 -0.541 -20.125 1 67.31 259 ARG B CA 1
ATOM 4321 C C . ARG B 1 259 ? -10.539 -0.902 -19.781 1 67.31 259 ARG B C 1
ATOM 4323 O O . ARG B 1 259 ? -11.211 -0.173 -19.047 1 67.31 259 ARG B O 1
ATOM 4330 N N . GLU B 1 260 ? -11 -1.763 -20.578 1 55.91 260 GLU B N 1
ATOM 4331 C CA . GLU B 1 260 ? -12.445 -1.946 -20.516 1 55.91 260 GLU B CA 1
ATOM 4332 C C . GLU B 1 260 ? -12.828 -2.895 -19.375 1 55.91 260 GLU B C 1
ATOM 4334 O O . GLU B 1 260 ? -12.055 -3.787 -19.031 1 55.91 260 GLU B O 1
ATOM 4339 N N . LYS B 1 261 ? -13.883 -2.447 -18.562 1 52.66 261 LYS B N 1
ATOM 4340 C CA . LYS B 1 261 ? -14.531 -3.377 -17.641 1 52.66 261 LYS B CA 1
ATOM 4341 C C . LYS B 1 261 ? -14.828 -4.711 -18.328 1 52.66 261 LYS B C 1
ATOM 4343 O O . LYS B 1 261 ? -15.68 -4.789 -19.203 1 52.66 261 LYS B O 1
ATOM 4348 N N . ALA B 1 262 ? -13.844 -5.418 -18.547 1 49.69 262 ALA B N 1
ATOM 4349 C CA . ALA B 1 262 ? -14.242 -6.711 -19.094 1 49.69 262 ALA B CA 1
ATOM 4350 C C . ALA B 1 262 ? -15.234 -7.422 -18.188 1 49.69 262 ALA B C 1
ATOM 4352 O O . ALA B 1 262 ? -15.023 -7.52 -16.984 1 49.69 262 ALA B O 1
ATOM 4353 N N . HIS B 1 263 ? -16.562 -7.266 -18.625 1 51.44 263 HIS B N 1
ATOM 4354 C CA . HIS B 1 263 ? -17.531 -8.109 -17.922 1 51.44 263 HIS B CA 1
ATOM 4355 C C . HIS B 1 263 ? -17.062 -9.555 -17.859 1 51.44 263 HIS B C 1
ATOM 4357 O O . HIS B 1 263 ? -16.734 -10.148 -18.891 1 51.44 263 HIS B O 1
ATOM 4363 N N . ILE B 1 264 ? -16.781 -10.062 -16.578 1 54.16 264 ILE B N 1
ATOM 4364 C CA . ILE B 1 264 ? -16.203 -11.344 -16.219 1 54.16 264 ILE B CA 1
ATOM 4365 C C . ILE B 1 264 ? -17 -12.477 -16.859 1 54.16 264 ILE B C 1
ATOM 4367 O O . ILE B 1 264 ? -16.516 -13.602 -16.969 1 54.16 264 ILE B O 1
ATOM 4371 N N . PHE B 1 265 ? -18.25 -12.023 -17.422 1 56.91 265 PHE B N 1
ATOM 4372 C CA . PHE B 1 265 ? -19.031 -13.211 -17.734 1 56.91 265 PHE B CA 1
ATOM 4373 C C . PHE B 1 265 ? -19.266 -13.328 -19.234 1 56.91 265 PHE B C 1
ATOM 4375 O O . PHE B 1 265 ? -19.859 -14.305 -19.703 1 56.91 265 PHE B O 1
ATOM 4382 N N . ASP B 1 266 ? -18.703 -12.352 -19.922 1 66.94 266 ASP B N 1
ATOM 4383 C CA . ASP B 1 266 ? -18.938 -12.477 -21.359 1 66.94 266 ASP B CA 1
ATOM 4384 C C . ASP B 1 266 ? -17.703 -13.055 -22.047 1 66.94 266 ASP B C 1
ATOM 4386 O O . ASP B 1 266 ? -16.578 -12.594 -21.828 1 66.94 266 ASP B O 1
ATOM 4390 N N . VAL B 1 267 ? -18.031 -14.164 -22.844 1 72.62 267 VAL B N 1
ATOM 4391 C CA . VAL B 1 267 ? -16.984 -14.883 -23.562 1 72.62 267 VAL B CA 1
ATOM 4392 C C . VAL B 1 267 ? -16.172 -13.906 -24.406 1 72.62 267 VAL B C 1
ATOM 4394 O O . VAL B 1 267 ? -14.938 -14.016 -24.469 1 72.62 267 VAL B O 1
ATOM 4397 N N . LYS B 1 268 ? -16.828 -13.062 -24.984 1 79.5 268 LYS B N 1
ATOM 4398 C CA . LYS B 1 268 ? -16.125 -12.078 -25.812 1 79.5 268 LYS B CA 1
ATOM 4399 C C . LYS B 1 268 ? -15.148 -11.25 -24.969 1 79.5 268 LYS B C 1
ATOM 4401 O O . LYS B 1 268 ? -14.039 -10.961 -25.406 1 79.5 268 LYS B O 1
ATOM 4406 N N . GLY B 1 269 ? -15.586 -10.977 -23.906 1 85.25 269 GLY B N 1
ATOM 4407 C CA . GLY B 1 269 ? -14.734 -10.219 -23 1 85.25 269 GLY B CA 1
ATOM 4408 C C . GLY B 1 269 ? -13.516 -11 -22.531 1 85.25 269 GLY B C 1
ATOM 4409 O O . GLY B 1 269 ? -12.414 -10.453 -22.438 1 85.25 269 GLY B O 1
ATOM 4410 N N . ARG B 1 270 ? -13.711 -12.258 -22.344 1 89.19 270 ARG B N 1
ATOM 4411 C CA . ARG B 1 270 ? -12.609 -13.125 -21.938 1 89.19 270 ARG B CA 1
ATOM 4412 C C . ARG B 1 270 ? -11.547 -13.219 -23.016 1 89.19 270 ARG B C 1
ATOM 4414 O O . ARG B 1 270 ? -10.352 -13.102 -22.734 1 89.19 270 ARG B O 1
ATOM 4421 N N . GLU B 1 271 ? -12.008 -13.406 -24.203 1 91.56 271 GLU B N 1
ATOM 4422 C CA . GLU B 1 271 ? -11.086 -13.523 -25.328 1 91.56 271 GLU B CA 1
ATOM 4423 C C . GLU B 1 271 ? -10.305 -12.227 -25.547 1 91.56 271 GLU B C 1
ATOM 4425 O O . GLU B 1 271 ? -9.109 -12.258 -25.828 1 91.56 271 GLU B O 1
ATOM 4430 N N . ALA B 1 272 ? -11 -11.164 -25.422 1 90.88 272 ALA B N 1
ATOM 4431 C CA . ALA B 1 272 ? -10.344 -9.875 -25.562 1 90.88 272 ALA B CA 1
ATOM 4432 C C . ALA B 1 272 ? -9.273 -9.672 -24.5 1 90.88 272 ALA B C 1
ATOM 4434 O O . ALA B 1 272 ? -8.203 -9.125 -24.781 1 90.88 272 ALA B O 1
ATOM 4435 N N . THR B 1 273 ? -9.555 -10.086 -23.359 1 92.62 273 THR B N 1
ATOM 4436 C CA . THR B 1 273 ? -8.617 -9.977 -22.25 1 92.62 273 THR B CA 1
ATOM 4437 C C . THR B 1 273 ? -7.395 -10.867 -22.469 1 92.62 273 THR B C 1
ATOM 4439 O O . THR B 1 273 ? -6.262 -10.453 -22.219 1 92.62 273 THR B O 1
ATOM 4442 N N . MET B 1 274 ? -7.613 -12.078 -22.984 1 95.44 274 MET B N 1
ATOM 4443 C CA . MET B 1 274 ? -6.504 -12.969 -23.328 1 95.44 274 MET B CA 1
ATOM 4444 C C . MET B 1 274 ? -5.637 -12.359 -24.422 1 95.44 274 MET B C 1
ATOM 4446 O O . MET B 1 274 ? -4.41 -12.43 -24.359 1 95.44 274 MET B O 1
ATOM 4450 N N . LYS B 1 275 ? -6.324 -11.727 -25.359 1 95.44 275 LYS B N 1
ATOM 4451 C CA . LYS B 1 275 ? -5.598 -11.094 -26.453 1 95.44 275 LYS B CA 1
ATOM 4452 C C . LYS B 1 275 ? -4.719 -9.953 -25.953 1 95.44 275 LYS B C 1
ATOM 4454 O O . LYS B 1 275 ? -3.592 -9.781 -26.406 1 95.44 275 LYS B O 1
ATOM 4459 N N . ALA B 1 276 ? -5.191 -9.227 -25.031 1 94.88 276 ALA B N 1
ATOM 4460 C CA . ALA B 1 276 ? -4.398 -8.164 -24.422 1 94.88 276 ALA B CA 1
ATOM 4461 C C . ALA B 1 276 ? -3.141 -8.727 -23.766 1 94.88 276 ALA B C 1
ATOM 4463 O O . ALA B 1 276 ? -2.072 -8.109 -23.828 1 94.88 276 ALA B O 1
ATOM 4464 N N . GLY B 1 277 ? -3.271 -9.891 -23.141 1 97.44 277 GLY B N 1
ATOM 4465 C CA . GLY B 1 277 ? -2.117 -10.578 -22.578 1 97.44 277 GLY B CA 1
ATOM 4466 C C . GLY B 1 277 ? -1.106 -11 -23.625 1 97.44 277 GLY B C 1
ATOM 4467 O O . GLY B 1 277 ? 0.099 -10.82 -23.438 1 97.44 277 GLY B O 1
ATOM 4468 N N . ILE B 1 278 ? -1.647 -11.5 -24.719 1 98.12 278 ILE B N 1
ATOM 4469 C CA . ILE B 1 278 ? -0.799 -11.93 -25.828 1 98.12 278 ILE B CA 1
ATOM 4470 C C . ILE B 1 278 ? -0.016 -10.727 -26.375 1 98.12 278 ILE B C 1
ATOM 4472 O O . ILE B 1 278 ? 1.207 -10.797 -26.5 1 98.12 278 ILE B O 1
ATOM 4476 N N . ASP B 1 279 ? -0.717 -9.664 -26.562 1 98.06 279 ASP B N 1
ATOM 4477 C CA . ASP B 1 279 ? -0.099 -8.469 -27.141 1 98.06 279 ASP B CA 1
ATOM 4478 C C . ASP B 1 279 ? 0.979 -7.914 -26.219 1 98.06 279 ASP B C 1
ATOM 4480 O O . ASP B 1 279 ? 2.078 -7.582 -26.656 1 98.06 279 ASP B O 1
ATOM 4484 N N . ALA B 1 280 ? 0.704 -7.855 -25 1 98 280 ALA B N 1
ATOM 4485 C CA . ALA B 1 280 ? 1.646 -7.301 -24.031 1 98 280 ALA B CA 1
ATOM 4486 C C . ALA B 1 280 ? 2.885 -8.18 -23.906 1 98 280 ALA B C 1
ATOM 4488 O O . ALA B 1 280 ? 4.004 -7.68 -23.797 1 98 280 ALA B O 1
ATOM 4489 N N . ALA B 1 281 ? 2.688 -9.5 -23.891 1 98.62 281 ALA B N 1
ATOM 4490 C CA . ALA B 1 281 ? 3.811 -10.422 -23.781 1 98.62 281 ALA B CA 1
ATOM 4491 C C . ALA B 1 281 ? 4.703 -10.344 -25.016 1 98.62 281 ALA B C 1
ATOM 4493 O O . ALA B 1 281 ? 5.93 -10.305 -24.906 1 98.62 281 ALA B O 1
ATOM 4494 N N . ASN B 1 282 ? 4.086 -10.273 -26.156 1 98.62 282 ASN B N 1
ATOM 4495 C CA . ASN B 1 282 ? 4.84 -10.148 -27.406 1 98.62 282 ASN B CA 1
ATOM 4496 C C . ASN B 1 282 ? 5.703 -8.891 -27.422 1 98.62 282 ASN B C 1
ATOM 4498 O O . ASN B 1 282 ? 6.844 -8.922 -27.875 1 98.62 282 ASN B O 1
ATOM 4502 N N . ALA B 1 283 ? 5.18 -7.871 -26.906 1 98.31 283 ALA B N 1
ATOM 4503 C CA . ALA B 1 283 ? 5.883 -6.594 -26.875 1 98.31 283 ALA B CA 1
ATOM 4504 C C . ALA B 1 283 ? 7.102 -6.648 -25.969 1 98.31 283 ALA B C 1
ATOM 4506 O O . ALA B 1 283 ? 8 -5.812 -26.062 1 98.31 283 ALA B O 1
ATOM 4507 N N . LYS B 1 284 ? 7.141 -7.637 -25.078 1 98.5 284 LYS B N 1
ATOM 4508 C CA . LYS B 1 284 ? 8.211 -7.676 -24.094 1 98.5 284 LYS B CA 1
ATOM 4509 C C . LYS B 1 284 ? 9.148 -8.859 -24.328 1 98.5 284 LYS B C 1
ATOM 4511 O O . LYS B 1 284 ? 10.055 -9.102 -23.547 1 98.5 284 LYS B O 1
ATOM 4516 N N . LEU B 1 285 ? 9.031 -9.586 -25.422 1 98.25 285 LEU B N 1
ATOM 4517 C CA . LEU B 1 285 ? 9.805 -10.797 -25.688 1 98.25 285 LEU B CA 1
ATOM 4518 C C . LEU B 1 285 ? 11.297 -10.492 -25.75 1 98.25 285 LEU B C 1
ATOM 4520 O O . LEU B 1 285 ? 12.109 -11.227 -25.188 1 98.25 285 LEU B O 1
ATOM 4524 N N . SER B 1 286 ? 11.602 -9.383 -26.391 1 98.06 286 SER B N 1
ATOM 4525 C CA . SER B 1 286 ? 13.008 -9.008 -26.5 1 98.06 286 SER B CA 1
ATOM 4526 C C . SER B 1 286 ? 13.609 -8.688 -25.141 1 98.06 286 SER B C 1
ATOM 4528 O O . SER B 1 286 ? 14.75 -9.055 -24.859 1 98.06 286 SER B O 1
ATOM 4530 N N . ASP B 1 287 ? 12.836 -8.023 -24.359 1 98.44 287 ASP B N 1
ATOM 4531 C CA . ASP B 1 287 ? 13.289 -7.699 -23.016 1 98.44 287 ASP B CA 1
ATOM 4532 C C . ASP B 1 287 ? 13.523 -8.961 -22.188 1 98.44 287 ASP B C 1
ATOM 4534 O O . ASP B 1 287 ? 14.484 -9.039 -21.422 1 98.44 287 ASP B O 1
ATOM 4538 N N . ILE B 1 288 ? 12.672 -9.914 -22.344 1 98.38 288 ILE B N 1
ATOM 4539 C CA . ILE B 1 288 ? 12.75 -11.164 -21.609 1 98.38 288 ILE B CA 1
ATOM 4540 C C . ILE B 1 288 ? 14.008 -11.93 -22.031 1 98.38 288 ILE B C 1
ATOM 4542 O O . ILE B 1 288 ? 14.781 -12.375 -21.172 1 98.38 288 ILE B O 1
ATOM 4546 N N . GLN B 1 289 ? 14.188 -12.039 -23.281 1 97.06 289 GLN B N 1
ATOM 4547 C CA . GLN B 1 289 ? 15.359 -12.75 -23.781 1 97.06 289 GLN B CA 1
ATOM 4548 C C . GLN B 1 289 ? 16.656 -12.078 -23.328 1 97.06 289 GLN B C 1
ATOM 4550 O O . GLN B 1 289 ? 17.609 -12.75 -22.938 1 97.06 289 GLN B O 1
ATOM 4555 N N . PHE B 1 290 ? 16.578 -10.789 -23.359 1 97.31 290 PHE B N 1
ATOM 4556 C CA . PHE B 1 290 ? 17.75 -10.039 -22.922 1 97.31 290 PHE B CA 1
ATOM 4557 C C . PHE B 1 290 ? 18.062 -10.297 -21.453 1 97.31 290 PHE B C 1
ATOM 4559 O O . PHE B 1 290 ? 19.219 -10.508 -21.078 1 97.31 290 PHE B O 1
ATOM 4566 N N . ALA B 1 291 ? 17.047 -10.281 -20.641 1 97.44 291 ALA B N 1
ATOM 4567 C CA . ALA B 1 291 ? 17.219 -10.508 -19.203 1 97.44 291 ALA B CA 1
ATOM 4568 C C . ALA B 1 291 ? 17.797 -11.891 -18.938 1 97.44 291 ALA B C 1
ATOM 4570 O O . ALA B 1 291 ? 18.672 -12.047 -18.078 1 97.44 291 ALA B O 1
ATOM 4571 N N . ILE B 1 292 ? 17.344 -12.859 -19.625 1 95.75 292 ILE B N 1
ATOM 4572 C CA . ILE B 1 292 ? 17.812 -14.234 -19.453 1 95.75 292 ILE B CA 1
ATOM 4573 C C . ILE B 1 292 ? 19.25 -14.359 -19.922 1 95.75 292 ILE B C 1
ATOM 4575 O O . ILE B 1 292 ? 20.094 -14.906 -19.219 1 95.75 292 ILE B O 1
ATOM 4579 N N . ASP B 1 293 ? 19.547 -13.758 -21.031 1 94.56 293 ASP B N 1
ATOM 4580 C CA . ASP B 1 293 ? 20.875 -13.836 -21.609 1 94.56 293 ASP B CA 1
ATOM 4581 C C . ASP B 1 293 ? 21.906 -13.117 -20.719 1 94.56 293 ASP B C 1
ATOM 4583 O O . ASP B 1 293 ? 23.031 -13.57 -20.578 1 94.56 293 ASP B O 1
ATOM 4587 N N . GLU B 1 294 ? 21.438 -12.031 -20.25 1 94.44 294 GLU B N 1
ATOM 4588 C CA . GLU B 1 294 ? 22.328 -11.266 -19.375 1 94.44 294 GLU B CA 1
ATOM 4589 C C . GLU B 1 294 ? 22.719 -12.078 -18.141 1 94.44 294 GLU B C 1
ATOM 4591 O O . GLU B 1 294 ? 23.875 -12.062 -17.719 1 94.44 294 GLU B O 1
ATOM 4596 N N . LYS B 1 295 ? 21.781 -12.742 -17.625 1 92.75 295 LYS B N 1
ATOM 4597 C CA . LYS B 1 295 ? 22.062 -13.547 -16.438 1 92.75 295 LYS B CA 1
ATOM 4598 C C . LYS B 1 295 ? 22.938 -14.75 -16.781 1 92.75 295 LYS B C 1
ATOM 4600 O O . LYS B 1 295 ? 23.766 -15.172 -15.961 1 92.75 295 LYS B O 1
ATOM 4605 N N . ILE B 1 296 ? 22.75 -15.312 -17.922 1 89.81 296 ILE B N 1
ATOM 4606 C CA . ILE B 1 296 ? 23.609 -16.406 -18.391 1 89.81 296 ILE B CA 1
ATOM 4607 C C . ILE B 1 296 ? 25.047 -15.922 -18.516 1 89.81 296 ILE B C 1
ATOM 4609 O O . ILE B 1 296 ? 25.969 -16.594 -18.078 1 89.81 296 ILE B O 1
ATOM 4613 N N . ALA B 1 297 ? 25.156 -14.742 -19.047 1 89.75 297 ALA B N 1
ATOM 4614 C CA . ALA B 1 297 ? 26.484 -14.164 -19.234 1 89.75 297 ALA B CA 1
ATOM 4615 C C . ALA B 1 297 ? 27.172 -13.898 -17.891 1 89.75 297 ALA B C 1
ATOM 4617 O O . ALA B 1 297 ? 28.359 -14.148 -17.719 1 89.75 297 ALA B O 1
ATOM 4618 N N . GLU B 1 298 ? 26.422 -13.438 -16.984 1 87.44 298 GLU B N 1
ATOM 4619 C CA . GLU B 1 298 ? 26.953 -13.156 -15.648 1 87.44 298 GLU B CA 1
ATOM 4620 C C . GLU B 1 298 ? 27.422 -14.438 -14.961 1 87.44 298 GLU B C 1
ATOM 4622 O O . GLU B 1 298 ? 28.438 -14.43 -14.273 1 87.44 298 GLU B O 1
ATOM 4627 N N . GLN B 1 299 ? 26.734 -15.438 -15.125 1 82.69 299 GLN B N 1
ATOM 4628 C CA . GLN B 1 299 ? 27.062 -16.719 -14.492 1 82.69 299 GLN B CA 1
ATOM 4629 C C . GLN B 1 299 ? 28.297 -17.344 -15.125 1 82.69 299 GLN B C 1
ATOM 4631 O O . GLN B 1 299 ? 29.094 -17.984 -14.445 1 82.69 299 GLN B O 1
ATOM 4636 N N . ASN B 1 300 ? 28.438 -17.094 -16.359 1 80.5 300 ASN B N 1
ATOM 4637 C CA . ASN B 1 300 ? 29.609 -17.609 -17.062 1 80.5 300 ASN B CA 1
ATOM 4638 C C . ASN B 1 300 ? 30.875 -16.844 -16.688 1 80.5 300 ASN B C 1
ATOM 4640 O O . ASN B 1 300 ? 31.953 -17.438 -16.594 1 80.5 300 ASN B O 1
ATOM 4644 N N . LEU B 1 301 ? 30.703 -15.609 -16.438 1 77.25 301 LEU B N 1
ATOM 4645 C CA . LEU B 1 301 ? 31.859 -14.797 -16.047 1 77.25 301 LEU B CA 1
ATOM 4646 C C . LEU B 1 301 ? 32.312 -15.156 -14.633 1 77.25 301 LEU B C 1
ATOM 4648 O O . LEU B 1 301 ? 33.5 -15.172 -14.352 1 77.25 301 LEU B O 1
ATOM 4652 N N . SER B 1 302 ? 31.422 -15.391 -13.758 1 70.31 302 SER B N 1
ATOM 4653 C CA . SER B 1 302 ? 31.766 -15.742 -12.383 1 70.31 302 SER B CA 1
ATOM 4654 C C . SER B 1 302 ? 32.438 -17.125 -12.32 1 70.31 302 SER B C 1
ATOM 4656 O O . SER B 1 302 ? 33.312 -17.344 -11.484 1 70.31 302 SER B O 1
ATOM 4658 N N . THR B 1 303 ? 32.062 -18 -13.164 1 65.31 303 THR B N 1
ATOM 4659 C CA . THR B 1 303 ? 32.656 -19.328 -13.211 1 65.31 303 THR B CA 1
ATOM 4660 C C . THR B 1 303 ? 34.062 -19.281 -13.844 1 65.31 303 THR B C 1
ATOM 4662 O O . THR B 1 303 ? 34.969 -20.016 -13.438 1 65.31 303 THR B O 1
ATOM 4665 N N . ASP B 1 304 ? 34.156 -18.422 -14.742 1 59.19 304 ASP B N 1
ATOM 4666 C CA . ASP B 1 304 ? 35.469 -18.281 -15.383 1 59.19 304 ASP B CA 1
ATOM 4667 C C . ASP B 1 304 ? 36.469 -17.578 -14.461 1 59.19 304 ASP B C 1
ATOM 4669 O O . ASP B 1 304 ? 37.656 -17.906 -14.453 1 59.19 304 ASP B O 1
ATOM 4673 N N . GLY B 1 305 ? 36.031 -16.609 -13.758 1 51.19 305 GLY B N 1
ATOM 4674 C CA . GLY B 1 305 ? 36.969 -15.969 -12.828 1 51.19 305 GLY B CA 1
ATOM 4675 C C . GLY B 1 305 ? 37.438 -16.891 -11.734 1 51.19 305 GLY B C 1
ATOM 4676 O O . GLY B 1 305 ? 38.531 -16.688 -11.164 1 51.19 305 GLY B O 1
ATOM 4677 N N . LEU B 1 306 ? 36.625 -17.734 -11.344 1 52.34 306 LEU B N 1
ATOM 4678 C CA . LEU B 1 306 ? 37.062 -18.688 -10.328 1 52.34 306 LEU B CA 1
ATOM 4679 C C . LEU B 1 306 ? 38 -19.734 -10.922 1 52.34 306 LEU B C 1
ATOM 4681 O O . LEU B 1 306 ? 38.938 -20.188 -10.242 1 52.34 306 LEU B O 1
ATOM 4685 N N . SER B 1 307 ? 37.781 -20.078 -12.109 1 48.22 307 SER B N 1
ATOM 4686 C CA . SER B 1 307 ? 38.719 -21.016 -12.742 1 48.22 307 SER B CA 1
ATOM 4687 C C . SER B 1 307 ? 40.062 -20.375 -12.992 1 48.22 307 SER B C 1
ATOM 4689 O O . SER B 1 307 ? 41.094 -21.047 -12.953 1 48.22 307 SER B O 1
ATOM 4691 N N . ALA B 1 308 ? 40.062 -19.062 -13.102 1 54.66 308 ALA B N 1
ATOM 4692 C CA . ALA B 1 308 ? 41.344 -18.391 -13.312 1 54.66 308 ALA B CA 1
ATOM 4693 C C . ALA B 1 308 ? 42.125 -18.312 -12.008 1 54.66 308 ALA B C 1
ATOM 4695 O O . ALA B 1 308 ? 43.344 -18.234 -12.023 1 54.66 308 ALA B O 1
ATOM 4696 N N . GLN B 1 309 ? 41.375 -18.266 -10.961 1 47.03 309 GLN B N 1
ATOM 4697 C CA . GLN B 1 309 ? 42.125 -18.188 -9.711 1 47.03 309 GLN B CA 1
ATOM 4698 C C . GLN B 1 309 ? 42.625 -19.562 -9.273 1 47.03 309 GLN B C 1
ATOM 4700 O O . GLN B 1 309 ? 43.5 -19.656 -8.398 1 47.03 309 GLN B O 1
ATOM 4705 N N . THR B 1 310 ? 42.062 -20.547 -9.719 1 45.59 310 THR B N 1
ATOM 4706 C CA . THR B 1 310 ? 42.5 -21.859 -9.281 1 45.59 310 THR B CA 1
ATOM 4707 C C . THR B 1 310 ? 43.594 -22.406 -10.227 1 45.59 310 THR B C 1
ATOM 4709 O O . THR B 1 310 ? 44.156 -23.453 -9.969 1 45.59 310 THR B O 1
ATOM 4712 N N . GLN B 1 311 ? 43.781 -21.719 -11.266 1 35.5 311 GLN B N 1
ATOM 4713 C CA . GLN B 1 311 ? 44.969 -22.125 -12 1 35.5 311 GLN B CA 1
ATOM 4714 C C . GLN B 1 311 ? 46.188 -21.312 -11.594 1 35.5 311 GLN B C 1
ATOM 4716 O O . GLN B 1 311 ? 46.094 -20.094 -11.43 1 35.5 311 GLN B O 1
#

Sequence (622 aa):
MVLAGCQTTSHLSALKPQTAEAYSRFVDQPFAQLKKQHKKPVVALVLGSGGARGYAHIGVIEVLEQHGIRPDFIVGTSAGSIVGAIYASGKTPDELRDTALKMKAADVRDISIGLKGFFDGKKVEDYVNQQVNNLPLEKMKIPMYVVATELRHGTKTVFNYGNTGQAVRASASIPSMFVPTKIGKSEYVDGGLVSPVPVEVARDLGADVIIAVDILAQPIYTETSNVWGLFNQNINIMQGRLAAEELQYADVVIQPDLREKAHIFDVKGREATMKAGIDAANAKLSDIQFAIDEKIAEQNLSTDGLSAQTQMVLAGCQTTSHLSALKPQTAEAYSRFVDQPFAQLKKQHKKPVVALVLGSGGARGYAHIGVIEVLEQHGIRPDFIVGTSAGSIVGAIYASGKTPDELRDTALKMKAADVRDISIGLKGFFDGKKVEDYVNQQVNNLPLEKMKIPMYVVATELRHGTKTVFNYGNTGQAVRASASIPSMFVPTKIGKSEYVDGGLVSPVPVEVARDLGADVIIAVDILAQPIYTETSNVWGLFNQNINIMQGRLAAEELQYADVVIQPDLREKAHIFDVKGREATMKAGIDAANAKLSDIQFAIDEKIAEQNLSTDGLSAQTQ

Secondary structure (DSSP, 8-state):
-------------------PPPB----SSTTHHHHHHH-S--EEEEE---GGGGHHHHHHHHHHHHTT---SEEEEETHHHHHHHHHHTT--HHHHHHHHHH--GGGT--S-B-GGGPBPTHHHHHHHHHHTTT--GGG-SS-EEEEEEETTTTEEEEE-BS-HHHHHHHHT--TTTBPPEEETTEEEEEGGGT-SS-HHHHHHTT-SEEEEE--PPPGGGS--SSHHHHHHHHHHHHHHHHHHHHHTT-SEEE-----S---TT-HHHHHHHHHHHHHHHHHTHHHHHHHHHHHHHHHHHHHHHHHHHH-/-------------------PPPB----SSTTHHHHHHH-S--EEEEE---GGGGHHHHHHHHHHHHTT---SEEEEETHHHHHHHHHHTT--HHHHHHHHHH--GGGT--S-B-GGGPBPTHHHHHHHHHHTTT--GGG-SS-EEEEEEETTTTEEEEE-BS-HHHHHHHHT--TTTBPPEEETTEEEEEGGGT-SS-HHHHHHTT-SEEEEE--PPPGGGS--SSHHHHHHHHHHHHHHHHHHHHHTT-SEEE-----S---TT-HHHHHHHHHHHHHHHHHTHHHHHHHHHHHHHHHHHHHHHHHHHH-

pLDDT: mean 85.19, std 17.84, range [28.8, 98.94]

Organism: Acinetobacter baumannii (strain ATCC 19606 / DSM 30007 / JCM 6841 / CCUG 19606 / CIP 70.34 / NBRC 109757 / NCIMB 12457 / NCTC 12156 / 81) (NCBI:txid575584)

Foldseek 3Di:
DDPPPPPPPPPPPPPPPAWAFWAFDDDAQPCVVVCVPVVFFQEEEWEFDAPLLLLLVLLLLLQCVVVPNDHLAYEYFASGLLLRLLVQLPDDSVRSLVLLLPDAPPQQFDPCCDPPRATERVSQLVSSCVSSVQDWQQRGNRRYWYWWAFDPVRDIGITRGIGSSLSNSLQNAAVLHHDWRDTPNTTIHHRLSQCRGPLVVCVSSPGQAYETEDEQDDLVQFDCPDPSSVVVSVSSVNSVVNHVVNCVNHQHYQYFDDRDPQPSHDSVSSVVSNVSSNVSSVVCVVSRVVSRVVSSVVSVVVVVVVVVVVD/DPPPPPPPPPPPPPPPPAWAFWAFDDDAQPCVVVCVPVVFFQEEEWEFAAPLLLLLVLLLLLQCVVVPNDHLAYEYFASGLLLRLLVQLPDDSVRSNVLLLPDAPPQQFDPCCDPPRATERVSQLVSSCVSSVQDWQQRGNRRYWYWWAFDPVRDIGITRGIGSSLSNSLQNAAVLHHDWRDTPNTTIHHRLSQCRGPLVVCVSSPGQAYETEDEQDDLVQFDCPDPSSVVVSVSSVNSVVNHVVNCVNHQHYFYFDDRDPLPSHDSVSSVVSSVSSNVSSVVCVVSRVVSRVVSSVVSVVVVVVVVVVVD

Solvent-accessible surface area (backbone atoms only — not comparable to full-atom values): 31362 Å² total; per-residue (Å²): 136,84,80,77,77,79,78,76,76,74,77,72,70,72,74,66,80,75,70,48,70,45,39,63,65,94,65,82,47,76,48,53,63,53,36,67,72,64,73,43,70,41,32,27,37,26,26,15,20,40,56,65,47,32,41,18,56,53,20,28,50,37,49,33,51,76,69,70,52,71,58,62,30,36,38,11,6,20,29,12,19,53,54,44,47,41,43,22,49,62,48,48,56,67,53,50,50,51,53,60,72,66,59,48,71,72,53,47,48,42,83,54,53,44,80,94,72,21,28,42,47,60,32,40,15,50,46,45,23,59,69,34,69,66,48,31,26,71,68,32,73,28,45,41,36,30,28,20,17,34,55,55,70,47,42,77,38,56,28,39,30,26,25,40,17,54,36,35,25,18,6,50,13,39,78,92,46,21,48,67,33,74,53,91,93,43,42,20,22,23,6,38,54,73,34,18,33,42,38,58,59,42,49,70,43,57,43,69,33,37,42,31,36,47,42,60,67,57,44,73,66,51,57,63,88,44,72,67,32,39,51,50,41,51,50,43,33,32,30,49,53,54,24,55,65,28,55,71,73,36,74,35,80,33,57,38,76,65,71,66,83,54,53,78,80,38,67,68,36,44,53,52,36,17,47,26,10,32,54,28,36,62,74,40,46,67,58,48,52,47,52,51,50,50,47,44,51,51,53,51,50,58,54,47,56,52,54,55,68,75,96,136,83,79,77,77,78,76,75,75,74,74,72,69,73,76,66,80,76,70,49,70,46,39,61,65,92,65,82,47,76,47,53,61,54,35,69,72,61,72,42,69,40,29,29,37,25,27,16,20,40,56,67,48,32,42,17,56,52,19,29,51,38,48,34,50,74,69,69,51,72,57,62,30,36,36,12,7,20,29,13,18,52,54,43,48,41,43,20,50,61,48,46,55,67,53,48,52,49,54,61,71,66,59,48,72,74,51,47,50,41,83,54,54,42,80,96,70,19,28,43,46,59,31,40,15,51,46,46,23,58,70,36,69,64,48,32,25,70,68,32,73,30,45,41,34,30,28,20,18,33,55,56,70,47,42,79,37,56,27,39,31,27,26,38,16,55,35,36,26,18,6,49,12,39,77,94,47,20,48,66,34,75,54,91,94,42,42,20,21,23,5,36,54,74,36,20,33,42,38,59,58,43,49,70,42,5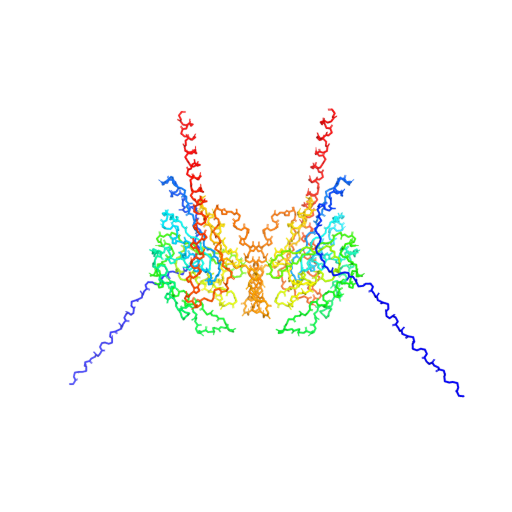7,44,69,34,35,42,32,37,47,41,60,69,59,42,73,68,50,55,63,89,45,72,66,32,39,51,51,41,52,50,43,34,33,30,47,52,54,23,56,64,29,54,69,74,35,74,36,80,33,56,37,77,64,72,67,84,53,53,77,80,38,68,68,34,44,53,52,36,18,47,25,11,32,53,29,36,61,74,39,46,66,56,47,53,48,52,52,49,50,46,42,50,50,54,50,50,57,53,47,54,52,54,55,67,72,96

InterPro domains:
  IPR002641 Patatin-like phospholipase domain [PF01734] (45-202)
  IPR002641 Patatin-like phospholipase domain [PS51635] (45-203)
  IPR016035 Acyl transferase/acyl hydrolase/lysophospholipase [SSF52151] (12-292)
  IPR050301 Neuropathy target esterase [PTHR14226] (27-294)

Radius of gyration: 28.77 Å; Cα contacts (8 Å, |Δi|>4): 1335; chains: 2; bounding box: 94×133×57 Å